Protein AF-A0A1I1CXJ3-F1 (afdb_monomer)

Organism: Natronobacterium haloterrestre (NCBI:txid148448)

Sequence (443 aa):
MVSSDKLQRMGRRRFTKVLAGLGLSGGVVSTISQNTLAKLTNDPTKEVPRVTGYVREDHNELDPNKPDPTDSPPERTTIYHTISRDKWVRIESANDALDKVAERLEKIGAHNVASPTVSYRTNGHHRERVIKVTYDEWIAERRSEELPDEENTVLSASEVFNELPTAVDGTVSSSELNFERGIENIPVIYESERRKPNACDRSGHRCAKRSSRDHYNDIYQTNPVPAGTSIAKKGDPLHASNAFRIYDPGSSTDDWGFLTSAHIMATDDHDDSSDMVGDPVYQPSYSNYVGDVTDAAYFSIDDDYGFYIDVASFSVARSVGTDYRLADGDGGYDEPVVGTVALDQLEDMAEDEKEICRQGTRSGRCSSTIYDFNTRVDEERAYFQTDDHITDNGDSGGPYFINHPDNDGQVLAAGIHYGPEDSIDSIAYAAAAAEKVLNVMIS

pLDDT: mean 81.42, std 14.09, range [31.27, 97.75]

Structure (mmCIF, N/CA/C/O backbone):
data_AF-A0A1I1CXJ3-F1
#
_entry.id   AF-A0A1I1CXJ3-F1
#
loop_
_atom_site.group_PDB
_atom_site.id
_atom_site.type_symbol
_atom_site.label_atom_id
_atom_site.label_alt_id
_atom_site.label_comp_id
_atom_site.label_asym_id
_atom_site.label_entity_id
_atom_site.label_seq_id
_atom_site.pdbx_PDB_ins_code
_atom_site.Cartn_x
_atom_site.Cartn_y
_atom_site.Cartn_z
_atom_site.occupancy
_atom_site.B_iso_or_equiv
_atom_site.auth_seq_id
_atom_site.auth_comp_id
_atom_site.auth_asym_id
_atom_site.auth_atom_id
_atom_site.pdbx_PDB_model_num
ATOM 1 N N . MET A 1 1 ? -33.868 -12.248 6.819 1.00 53.91 1 MET A N 1
ATOM 2 C CA . MET A 1 1 ? -32.815 -13.004 6.110 1.00 53.91 1 MET A CA 1
ATOM 3 C C . MET A 1 1 ? -32.850 -12.688 4.626 1.00 53.91 1 MET A C 1
ATOM 5 O O . MET A 1 1 ? -33.927 -12.653 4.029 1.00 53.91 1 MET A O 1
ATOM 9 N N . VAL A 1 2 ? -31.690 -12.379 4.056 1.00 60.97 2 VAL A N 1
ATOM 10 C CA . VAL A 1 2 ? -31.494 -12.161 2.621 1.00 60.97 2 VAL A CA 1
ATOM 11 C C . VAL A 1 2 ? -30.823 -13.426 2.086 1.00 60.97 2 VAL A C 1
ATOM 13 O O . VAL A 1 2 ? -29.678 -13.675 2.425 1.00 60.97 2 VAL A O 1
ATOM 16 N N . SER A 1 3 ? -31.552 -14.260 1.339 1.00 70.06 3 SER A N 1
ATOM 17 C CA . SER A 1 3 ? -30.983 -15.449 0.687 1.00 70.06 3 SER A CA 1
ATOM 18 C C . SER A 1 3 ? -30.358 -15.090 -0.664 1.00 70.06 3 SER A C 1
ATOM 20 O O . SER A 1 3 ? -30.729 -14.076 -1.265 1.00 70.06 3 SER A O 1
ATOM 22 N N . SER A 1 4 ? -29.467 -15.943 -1.173 1.00 68.81 4 SER A N 1
ATOM 23 C CA . SER A 1 4 ? -28.876 -15.837 -2.518 1.00 68.81 4 SER A CA 1
ATOM 24 C C . SER A 1 4 ? -29.939 -15.661 -3.618 1.00 68.81 4 SER A C 1
ATOM 26 O O . SER A 1 4 ? -29.861 -14.725 -4.414 1.00 68.81 4 SER A O 1
ATOM 28 N N . ASP A 1 5 ? -31.017 -16.448 -3.576 1.00 70.62 5 ASP A N 1
ATOM 29 C CA . ASP A 1 5 ? -32.163 -16.330 -4.497 1.00 70.62 5 ASP A CA 1
ATOM 30 C C . ASP A 1 5 ? -32.837 -14.953 -4.453 1.00 70.62 5 ASP A C 1
ATOM 32 O O . ASP A 1 5 ? -33.370 -14.455 -5.450 1.00 70.62 5 ASP A O 1
ATOM 36 N N . LYS A 1 6 ? -32.853 -14.324 -3.274 1.00 73.50 6 LYS A N 1
ATOM 37 C CA . LYS A 1 6 ? -33.438 -12.997 -3.094 1.00 73.50 6 LYS A CA 1
ATOM 38 C C . LYS A 1 6 ? -32.520 -11.916 -3.656 1.00 73.50 6 LYS A C 1
ATOM 40 O O . LYS A 1 6 ? -33.048 -10.944 -4.188 1.00 73.50 6 LYS A O 1
ATOM 45 N N . LEU A 1 7 ? -31.197 -12.082 -3.554 1.00 74.38 7 LEU A N 1
ATOM 46 C CA . LEU A 1 7 ? -30.193 -11.160 -4.103 1.00 74.38 7 LEU A CA 1
ATOM 47 C C . LEU A 1 7 ? -30.238 -11.112 -5.631 1.00 74.38 7 LEU A C 1
ATOM 49 O O . LEU A 1 7 ? -30.283 -10.020 -6.192 1.00 74.38 7 LEU A O 1
ATOM 53 N N . GLN A 1 8 ? -30.331 -12.273 -6.288 1.00 74.44 8 GLN A N 1
ATOM 54 C CA . GLN A 1 8 ? -30.411 -12.377 -7.754 1.00 74.44 8 GLN A CA 1
ATOM 55 C C . GLN A 1 8 ? -31.661 -11.715 -8.353 1.00 74.44 8 GLN A C 1
ATOM 57 O O . GLN A 1 8 ? -31.691 -11.362 -9.526 1.00 74.44 8 GLN A O 1
ATOM 62 N N . ARG A 1 9 ? -32.722 -11.549 -7.556 1.00 78.94 9 ARG A N 1
ATOM 63 C CA . ARG A 1 9 ? -33.981 -10.926 -7.994 1.00 78.94 9 ARG A CA 1
ATOM 64 C C . ARG A 1 9 ? -34.057 -9.430 -7.679 1.00 78.94 9 ARG A C 1
ATOM 66 O O . ARG A 1 9 ? -35.087 -8.807 -7.939 1.00 78.94 9 ARG A O 1
ATOM 73 N N . MET A 1 10 ? -33.025 -8.841 -7.069 1.00 82.31 10 MET A N 1
ATOM 74 C CA . MET A 1 10 ? -33.030 -7.415 -6.738 1.00 82.31 10 MET A CA 1
ATOM 75 C C . MET A 1 10 ? -32.680 -6.561 -7.960 1.00 82.31 10 MET A C 1
ATOM 77 O O . MET A 1 10 ? -31.834 -6.920 -8.766 1.00 82.31 10 MET A O 1
ATOM 81 N N . GLY A 1 11 ? -33.273 -5.372 -8.076 1.00 83.94 11 GLY A N 1
ATOM 82 C CA . GLY A 1 11 ? -32.751 -4.356 -8.998 1.00 83.94 11 GLY A CA 1
ATOM 83 C C . GLY A 1 11 ? -31.406 -3.802 -8.508 1.00 83.94 11 GLY A C 1
ATOM 84 O O . GLY A 1 11 ? -31.190 -3.719 -7.296 1.00 83.94 11 GLY A O 1
ATOM 85 N N . ARG A 1 12 ? -30.533 -3.363 -9.431 1.00 82.50 12 ARG A N 1
ATOM 86 C CA . ARG A 1 12 ? -29.156 -2.890 -9.152 1.00 82.50 12 ARG A CA 1
ATOM 87 C C . ARG A 1 12 ? -29.067 -1.913 -7.975 1.00 82.50 12 ARG A C 1
ATOM 89 O O . ARG A 1 12 ? -28.323 -2.160 -7.040 1.00 82.50 12 ARG A O 1
ATOM 96 N N . ARG A 1 13 ? -29.903 -0.866 -7.944 1.00 82.62 13 ARG A N 1
ATOM 97 C CA . ARG A 1 13 ? -29.916 0.127 -6.847 1.00 82.62 13 ARG A CA 1
ATOM 98 C C . ARG A 1 13 ? -30.185 -0.496 -5.473 1.00 82.62 13 ARG A C 1
ATOM 100 O O . ARG A 1 13 ? -29.560 -0.119 -4.489 1.00 82.62 13 ARG A O 1
ATOM 107 N N . ARG A 1 14 ? -31.138 -1.430 -5.394 1.00 81.75 14 ARG A N 1
ATOM 108 C CA . ARG A 1 14 ? -31.473 -2.114 -4.138 1.00 81.75 14 ARG A CA 1
ATOM 109 C C . ARG A 1 14 ? -30.357 -3.068 -3.730 1.00 81.75 14 ARG A C 1
ATOM 111 O O . ARG A 1 14 ? -30.062 -3.154 -2.548 1.00 81.75 14 ARG A O 1
ATOM 118 N N . PHE A 1 15 ? -29.753 -3.746 -4.700 1.00 83.75 15 PHE A N 1
ATOM 119 C CA . PHE A 1 15 ? -28.605 -4.614 -4.482 1.00 83.75 15 PHE A CA 1
ATOM 120 C C . PHE A 1 15 ? -27.425 -3.835 -3.892 1.00 83.75 15 PHE A C 1
ATOM 122 O O . PHE A 1 15 ? -27.035 -4.136 -2.774 1.00 83.75 15 PHE A O 1
ATOM 129 N N . THR A 1 16 ? -26.966 -2.763 -4.545 1.00 82.12 16 THR A N 1
ATOM 130 C CA . THR A 1 16 ? -25.885 -1.892 -4.046 1.00 82.12 16 THR A CA 1
ATOM 131 C C . THR A 1 16 ? -26.175 -1.355 -2.643 1.00 82.12 16 THR A C 1
ATOM 133 O O . THR A 1 16 ? -25.311 -1.400 -1.779 1.00 82.12 16 THR A O 1
ATOM 136 N N . LYS A 1 17 ? -27.414 -0.916 -2.373 1.00 80.00 17 LYS A N 1
ATOM 137 C CA . LYS A 1 17 ? -27.812 -0.444 -1.037 1.00 80.00 17 LYS A CA 1
ATOM 138 C C . LYS A 1 17 ? -27.730 -1.546 0.025 1.00 80.00 17 LYS A C 1
ATOM 140 O O . LYS A 1 17 ? -27.323 -1.285 1.148 1.00 80.00 17 LYS A O 1
ATOM 145 N N . VAL A 1 18 ? -28.106 -2.776 -0.330 1.00 80.75 18 VAL A N 1
ATOM 146 C CA . VAL A 1 18 ? -27.971 -3.939 0.557 1.00 80.75 18 VAL A CA 1
ATOM 147 C C . VAL A 1 18 ? -26.502 -4.294 0.769 1.00 80.75 18 VAL A C 1
ATOM 149 O O . VAL A 1 18 ? -26.152 -4.622 1.890 1.00 80.75 18 VAL A O 1
ATOM 152 N N . LEU A 1 19 ? -25.647 -4.196 -0.253 1.00 82.44 19 LEU A N 1
ATOM 153 C CA . LEU A 1 19 ? -24.205 -4.434 -0.125 1.00 82.44 19 LEU A CA 1
ATOM 154 C C . LEU A 1 19 ? -23.523 -3.422 0.794 1.00 82.44 19 LEU A C 1
ATOM 156 O O . LEU A 1 19 ? -22.831 -3.826 1.722 1.00 82.44 19 LEU A O 1
ATOM 160 N N . ALA A 1 20 ? -23.796 -2.132 0.596 1.00 78.06 20 ALA A N 1
ATOM 161 C CA . ALA A 1 20 ? -23.336 -1.082 1.500 1.00 78.06 20 ALA A CA 1
ATOM 162 C C . ALA A 1 20 ? -23.876 -1.311 2.921 1.00 78.06 20 ALA A C 1
ATOM 164 O O . ALA A 1 20 ? -23.146 -1.227 3.899 1.00 78.06 20 ALA A O 1
ATOM 165 N N . GLY A 1 21 ? -25.146 -1.715 3.041 1.00 75.25 21 GLY A N 1
ATOM 166 C CA . GLY A 1 21 ? -25.730 -2.124 4.314 1.00 75.25 21 GLY A CA 1
ATOM 167 C C . GLY A 1 21 ? -25.088 -3.378 4.920 1.00 75.25 21 GLY A C 1
ATOM 168 O O . GLY A 1 21 ? -25.114 -3.555 6.128 1.00 75.25 21 GLY A O 1
ATOM 169 N N . LEU A 1 22 ? -24.495 -4.264 4.131 1.00 78.44 22 LEU A N 1
ATOM 170 C CA . LEU A 1 22 ? -23.731 -5.407 4.629 1.00 78.44 22 LEU A CA 1
ATOM 171 C C . LEU A 1 22 ? -22.298 -5.015 4.998 1.00 78.44 22 LEU A C 1
ATOM 173 O O . LEU A 1 22 ? -21.533 -5.909 5.345 1.00 78.44 22 LEU A O 1
ATOM 177 N N . GLY A 1 23 ? -21.951 -3.726 4.926 1.00 74.25 23 GLY A N 1
ATOM 178 C CA . GLY A 1 23 ? -20.627 -3.212 5.245 1.00 74.25 23 GLY A CA 1
ATOM 179 C C . GLY A 1 23 ? -19.541 -3.737 4.309 1.00 74.25 23 GLY A C 1
ATOM 180 O O . GLY A 1 23 ? -18.415 -3.955 4.728 1.00 74.25 23 GLY A O 1
ATOM 181 N N . LEU A 1 24 ? -19.897 -4.016 3.053 1.00 83.38 24 LEU A N 1
ATOM 182 C CA . LEU A 1 24 ? -18.909 -4.384 2.045 1.00 83.38 24 LEU A CA 1
ATOM 183 C C . LEU A 1 24 ? -18.089 -3.152 1.661 1.00 83.38 24 LEU A C 1
ATOM 185 O O . LEU A 1 24 ? -18.661 -2.069 1.511 1.00 83.38 24 LEU A O 1
ATOM 189 N N . SER A 1 25 ? -16.782 -3.342 1.481 1.00 79.50 25 SER A N 1
ATOM 190 C CA . SER A 1 25 ? -15.852 -2.285 1.078 1.00 79.50 25 SER A CA 1
ATOM 191 C C . SER A 1 25 ? -16.276 -1.641 -0.247 1.00 79.50 25 SER A C 1
ATOM 193 O O . SER A 1 25 ? -16.972 -2.251 -1.072 1.00 79.50 25 SER A O 1
ATOM 195 N N . GLY A 1 26 ? -15.840 -0.398 -0.476 1.00 77.31 26 GLY A N 1
ATOM 196 C CA . GLY A 1 26 ? -16.094 0.316 -1.730 1.00 77.31 26 GLY A CA 1
ATOM 197 C C . GLY A 1 26 ? -15.644 -0.487 -2.956 1.00 77.31 26 GLY A C 1
ATOM 198 O O . GLY A 1 26 ? -16.395 -0.584 -3.931 1.00 77.31 26 GLY A O 1
ATOM 199 N N . GLY A 1 27 ? -14.485 -1.151 -2.856 1.00 77.56 27 GLY A N 1
ATOM 200 C CA . GLY A 1 27 ? -13.942 -2.043 -3.884 1.00 77.56 27 GLY A CA 1
ATOM 201 C C . GLY A 1 27 ? -14.848 -3.234 -4.210 1.00 77.56 27 GLY A C 1
ATOM 202 O O . GLY A 1 27 ? -15.069 -3.545 -5.383 1.00 77.56 27 GLY A O 1
ATOM 203 N N . VAL A 1 28 ? -15.458 -3.874 -3.205 1.00 83.38 28 VAL A N 1
ATOM 204 C CA . VAL A 1 28 ? -16.443 -4.940 -3.452 1.00 83.38 28 VAL A CA 1
ATOM 205 C C . VAL A 1 28 ? -17.701 -4.364 -4.099 1.00 83.38 28 VAL A C 1
ATOM 207 O O . VAL A 1 28 ? -18.191 -4.904 -5.089 1.00 83.38 28 VAL A O 1
ATOM 210 N N . VAL A 1 29 ? -18.245 -3.269 -3.560 1.00 83.56 29 VAL A N 1
ATOM 211 C CA . VAL A 1 29 ? -19.517 -2.684 -4.021 1.00 83.56 29 VAL A CA 1
ATOM 212 C C . VAL A 1 29 ? -19.446 -2.206 -5.476 1.00 83.56 29 VAL A C 1
ATOM 214 O O . VAL A 1 29 ? -20.452 -2.288 -6.191 1.00 83.56 29 VAL A O 1
ATOM 217 N N . SER A 1 30 ? -18.287 -1.711 -5.915 1.00 82.94 30 SER A N 1
ATOM 218 C CA . SER A 1 30 ? -18.080 -1.186 -7.268 1.00 82.94 30 SER A CA 1
ATOM 219 C C . SER A 1 30 ? -17.992 -2.285 -8.331 1.00 82.94 30 SER A C 1
ATOM 221 O O . SER A 1 30 ? -18.436 -2.070 -9.462 1.00 82.94 30 SER A O 1
ATOM 223 N N . THR A 1 31 ? -17.491 -3.468 -7.968 1.00 86.56 31 THR A N 1
ATOM 224 C CA . THR A 1 31 ? -17.126 -4.523 -8.927 1.00 86.56 31 THR A CA 1
ATOM 225 C C . THR A 1 31 ? -18.019 -5.767 -8.854 1.00 86.56 31 THR A C 1
ATOM 227 O O . THR A 1 31 ? -18.236 -6.439 -9.866 1.00 86.56 31 THR A O 1
ATOM 230 N N . ILE A 1 32 ? -18.596 -6.087 -7.690 1.00 89.94 32 ILE A N 1
ATOM 231 C CA . ILE A 1 32 ? -19.263 -7.378 -7.490 1.00 89.94 32 ILE A CA 1
ATOM 232 C C . ILE A 1 32 ? -20.617 -7.458 -8.207 1.00 89.94 32 ILE A C 1
ATOM 234 O O . ILE A 1 32 ? -21.526 -6.640 -8.030 1.00 89.94 32 ILE A O 1
ATOM 238 N N . SER A 1 33 ? -20.802 -8.522 -8.988 1.00 87.94 33 SER A N 1
ATOM 239 C CA . SER A 1 33 ? -22.101 -8.837 -9.584 1.00 87.94 33 SER A CA 1
ATOM 240 C C . SER A 1 33 ? -22.991 -9.635 -8.620 1.00 87.94 33 SER A C 1
ATOM 242 O O . SER A 1 33 ? -22.512 -10.343 -7.733 1.00 87.94 33 SER A O 1
ATOM 244 N N . GLN A 1 34 ? -24.311 -9.602 -8.832 1.00 86.25 34 GLN A N 1
ATOM 245 C CA . GLN A 1 34 ? -25.266 -10.438 -8.083 1.00 86.25 34 GLN A CA 1
ATOM 246 C C . GLN A 1 34 ? -24.948 -11.932 -8.173 1.00 86.25 34 GLN A C 1
ATOM 248 O O . GLN A 1 34 ? -25.088 -12.661 -7.191 1.00 86.25 34 GLN A O 1
ATOM 253 N N . ASN A 1 35 ? -24.518 -12.382 -9.353 1.00 85.75 35 ASN A N 1
ATOM 254 C CA . ASN A 1 35 ? -24.171 -13.776 -9.592 1.00 85.75 3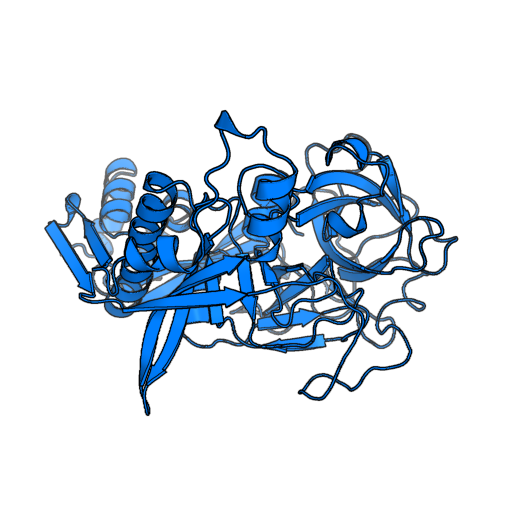5 ASN A CA 1
ATOM 255 C C . ASN A 1 35 ? -22.856 -14.143 -8.903 1.00 85.75 35 ASN A C 1
ATOM 257 O O . ASN A 1 35 ? -22.762 -15.229 -8.342 1.00 85.75 35 ASN A O 1
ATOM 261 N N . THR A 1 36 ? -21.872 -13.241 -8.916 1.00 88.06 36 THR A N 1
ATOM 262 C CA . THR A 1 36 ? -20.599 -13.423 -8.209 1.00 88.06 36 THR A CA 1
ATOM 263 C C . THR A 1 36 ? -20.846 -13.538 -6.708 1.00 88.06 36 THR A C 1
ATOM 265 O O . THR A 1 36 ? -20.444 -14.524 -6.101 1.00 88.06 36 THR A O 1
ATOM 268 N N . LEU A 1 37 ? -21.622 -12.618 -6.124 1.00 86.69 37 LEU A N 1
ATOM 269 C CA . LEU A 1 37 ? -21.967 -12.670 -4.703 1.00 86.69 37 LEU A CA 1
ATOM 270 C C . LEU A 1 37 ? -22.675 -13.972 -4.311 1.00 86.69 37 LEU A C 1
ATOM 272 O O . LEU A 1 37 ? -22.342 -14.575 -3.296 1.00 86.69 37 LEU A O 1
ATOM 276 N N . ALA A 1 38 ? -23.640 -14.415 -5.122 1.00 84.06 38 ALA A N 1
ATOM 277 C CA . ALA A 1 38 ? -24.382 -15.647 -4.866 1.00 84.06 38 ALA A CA 1
ATOM 278 C C . ALA A 1 38 ? -23.511 -16.914 -4.952 1.00 84.06 38 ALA A C 1
ATOM 280 O O . ALA A 1 38 ? -23.889 -17.934 -4.383 1.00 84.06 38 ALA A O 1
ATOM 281 N N . LYS A 1 39 ? -22.380 -16.864 -5.669 1.00 87.69 39 LYS A N 1
ATOM 282 C CA . LYS A 1 39 ? -21.387 -17.947 -5.708 1.00 87.69 39 LYS A CA 1
ATOM 283 C C . LYS A 1 39 ? -20.431 -17.900 -4.515 1.00 87.69 39 LYS A C 1
ATOM 285 O O . LYS A 1 39 ? -20.018 -18.956 -4.056 1.00 87.69 39 LYS A O 1
ATOM 290 N N . LEU A 1 40 ? -20.091 -16.700 -4.038 1.00 88.12 40 LEU A N 1
ATOM 291 C CA . LEU A 1 40 ? -19.125 -16.500 -2.956 1.00 88.12 40 LEU A CA 1
ATOM 292 C C . LEU A 1 40 ? -19.679 -16.874 -1.585 1.00 88.12 40 LEU A C 1
ATOM 294 O O . LEU A 1 40 ? -18.956 -17.439 -0.777 1.00 88.12 40 LEU A O 1
ATOM 298 N N . THR A 1 41 ? -20.949 -16.572 -1.308 1.00 84.56 41 THR A N 1
ATOM 299 C CA . THR A 1 41 ? -21.542 -16.896 -0.008 1.00 84.56 41 THR A CA 1
ATOM 300 C C . THR A 1 41 ? -22.994 -17.345 -0.110 1.00 84.56 41 THR A C 1
ATOM 302 O O . THR A 1 41 ? -23.811 -16.793 -0.852 1.00 84.56 41 THR A O 1
ATOM 305 N N . ASN A 1 42 ? -23.329 -18.347 0.704 1.00 80.81 42 ASN A N 1
ATOM 306 C CA . ASN A 1 42 ? -24.701 -18.813 0.889 1.00 80.81 42 ASN A CA 1
ATOM 307 C C . ASN A 1 42 ? -25.508 -17.891 1.818 1.00 80.81 42 ASN A C 1
ATOM 309 O O . ASN A 1 42 ? -26.741 -17.865 1.747 1.00 80.81 42 ASN A O 1
ATOM 313 N N . ASP A 1 43 ? -24.826 -17.153 2.699 1.00 83.50 43 ASP A N 1
ATOM 314 C CA . ASP A 1 43 ? -25.434 -16.262 3.681 1.00 83.50 43 ASP A CA 1
ATOM 315 C C . ASP A 1 43 ? -24.542 -15.029 3.906 1.00 83.50 43 ASP A C 1
ATOM 317 O O . ASP A 1 43 ? -23.674 -15.039 4.787 1.00 83.50 43 ASP A O 1
ATOM 321 N N . PRO A 1 44 ? -24.797 -13.923 3.184 1.00 77.19 44 PRO A N 1
ATOM 322 C CA . PRO A 1 44 ? -23.997 -12.711 3.307 1.00 77.19 44 PRO A CA 1
ATOM 323 C C . PRO A 1 44 ? -24.131 -12.056 4.687 1.00 77.19 44 PRO A C 1
ATOM 325 O O . PRO A 1 44 ? -23.438 -11.091 4.969 1.00 77.19 44 PRO A O 1
ATOM 328 N N . THR A 1 45 ? -25.026 -12.517 5.570 1.00 81.06 45 THR A N 1
ATOM 329 C CA . THR A 1 45 ? -25.093 -12.002 6.946 1.00 81.06 45 THR A CA 1
ATOM 330 C C . THR A 1 45 ? -24.041 -12.637 7.855 1.00 81.06 45 THR A C 1
ATOM 332 O O . THR A 1 45 ? -23.654 -12.022 8.848 1.00 81.06 45 THR A O 1
ATOM 335 N N . LYS A 1 46 ? -23.537 -13.826 7.503 1.00 87.31 46 LYS A N 1
ATOM 336 C CA . LYS A 1 46 ? -22.521 -14.569 8.266 1.00 87.31 46 LYS A CA 1
ATOM 337 C C . LYS A 1 46 ? -21.122 -14.439 7.691 1.00 87.31 46 LYS A C 1
ATOM 339 O O . LYS A 1 46 ? -20.155 -14.517 8.444 1.00 87.31 46 LYS A O 1
ATOM 344 N N . GLU A 1 47 ? -21.031 -14.244 6.386 1.00 90.12 47 GLU A N 1
ATOM 345 C CA . GLU A 1 47 ? -19.774 -14.081 5.669 1.00 90.12 47 GLU A CA 1
ATOM 346 C C . GLU A 1 47 ? -19.781 -12.759 4.918 1.00 90.12 47 GLU A C 1
ATOM 348 O O . GLU A 1 47 ? -20.816 -12.303 4.427 1.00 90.12 47 GLU A O 1
ATOM 353 N N . VAL A 1 48 ? -18.612 -12.139 4.856 1.00 90.25 48 VAL A N 1
ATOM 354 C CA . VAL A 1 48 ? -18.407 -10.834 4.240 1.00 90.25 48 VAL A CA 1
ATOM 355 C C . VAL A 1 48 ? -17.499 -11.033 3.039 1.00 90.25 48 VAL A C 1
ATOM 357 O O . VAL A 1 48 ? -16.333 -11.380 3.226 1.00 90.25 48 VAL A O 1
ATOM 360 N N . PRO A 1 49 ? -18.027 -10.893 1.815 1.00 91.94 49 PRO A N 1
ATOM 361 C CA . PRO A 1 49 ? -17.202 -10.793 0.624 1.00 91.94 49 PRO A CA 1
ATOM 362 C C . PRO A 1 49 ? -16.203 -9.640 0.735 1.00 91.94 49 PRO A C 1
ATOM 364 O O . PRO A 1 49 ? -16.566 -8.553 1.181 1.00 91.94 49 PRO A O 1
ATOM 367 N N . ARG A 1 50 ? -14.973 -9.887 0.302 1.00 92.75 50 ARG A N 1
ATOM 368 C CA . ARG A 1 50 ? -13.837 -8.957 0.296 1.00 92.75 50 ARG A CA 1
ATOM 369 C C . ARG A 1 50 ? -13.134 -9.062 -1.055 1.00 92.75 50 ARG A C 1
ATOM 371 O O . ARG A 1 50 ? -13.275 -10.083 -1.737 1.00 92.75 50 ARG A O 1
ATOM 378 N N . VAL A 1 51 ? -12.418 -8.017 -1.464 1.00 94.44 51 VAL A N 1
ATOM 379 C CA . VAL A 1 51 ? -11.584 -8.082 -2.672 1.00 94.44 51 VAL A CA 1
ATOM 380 C C . VAL A 1 51 ? -10.219 -8.658 -2.312 1.00 94.44 51 VAL A C 1
ATOM 382 O O . VAL A 1 51 ? -9.551 -8.157 -1.414 1.00 94.44 51 VAL A O 1
ATOM 385 N N . THR A 1 52 ? -9.786 -9.692 -3.029 1.00 95.38 52 THR A N 1
ATOM 386 C CA . THR A 1 52 ? -8.413 -10.199 -2.931 1.00 95.38 52 THR A CA 1
ATOM 387 C C . THR A 1 52 ? -7.460 -9.316 -3.735 1.00 95.38 52 THR A C 1
ATOM 389 O O . THR A 1 52 ? -6.421 -8.887 -3.242 1.00 95.38 52 THR A O 1
ATOM 392 N N . GLY A 1 53 ? -7.836 -9.008 -4.977 1.00 95.56 53 GLY A N 1
ATOM 393 C CA . GLY A 1 53 ? -7.038 -8.191 -5.881 1.00 95.56 53 GLY A CA 1
ATOM 394 C C . GLY A 1 53 ? -7.691 -8.000 -7.245 1.00 95.56 53 GLY A C 1
ATOM 395 O O . GLY A 1 53 ? -8.795 -8.491 -7.504 1.00 95.56 53 GLY A O 1
ATOM 396 N N . TYR A 1 54 ? -6.985 -7.286 -8.113 1.00 95.12 54 TYR A N 1
ATOM 397 C CA . TYR A 1 54 ? -7.357 -7.021 -9.498 1.00 95.12 54 TYR A CA 1
ATOM 398 C C . TYR A 1 54 ? -6.315 -7.661 -10.406 1.00 95.12 54 TYR A C 1
ATOM 400 O O . TYR A 1 54 ? -5.145 -7.302 -10.333 1.00 95.12 54 TYR A O 1
ATOM 408 N N . VAL A 1 55 ? -6.734 -8.614 -11.233 1.00 94.44 55 VAL A N 1
ATOM 409 C CA . VAL A 1 55 ? -5.848 -9.463 -12.039 1.00 94.44 55 VAL A CA 1
ATOM 410 C C . VAL A 1 55 ? -6.191 -9.311 -13.502 1.00 94.44 55 VAL A C 1
ATOM 412 O O . VAL A 1 55 ? -7.366 -9.198 -13.852 1.00 94.44 55 VAL A O 1
ATOM 415 N N . ARG A 1 56 ? -5.181 -9.313 -14.365 1.00 91.75 56 ARG A N 1
ATOM 416 C CA . ARG A 1 56 ? -5.385 -9.216 -15.809 1.00 91.75 56 ARG A CA 1
ATOM 417 C C . ARG A 1 56 ? -6.281 -10.332 -16.337 1.00 91.75 56 ARG A C 1
ATOM 419 O O . ARG A 1 56 ? -6.175 -11.465 -15.883 1.00 91.75 56 ARG A O 1
ATOM 426 N N . GLU A 1 57 ? -7.160 -10.059 -17.293 1.00 90.62 57 GLU A N 1
ATOM 427 C CA . GLU A 1 57 ? -8.046 -11.095 -17.852 1.00 90.62 57 GLU A CA 1
ATOM 428 C C . GLU A 1 57 ? -7.267 -12.188 -18.600 1.00 90.62 57 GLU A C 1
ATOM 430 O O . GLU A 1 57 ? -7.618 -13.367 -18.528 1.00 90.62 57 GLU A O 1
ATOM 435 N N . ASP A 1 58 ? -6.166 -11.806 -19.245 1.00 86.00 58 ASP A N 1
ATOM 436 C CA . ASP A 1 58 ? -5.289 -12.667 -20.038 1.00 86.00 58 ASP A CA 1
ATOM 437 C C . ASP A 1 58 ? -4.196 -13.373 -19.215 1.00 86.00 58 ASP A C 1
ATOM 439 O O . ASP A 1 58 ? -3.357 -14.062 -19.790 1.00 86.00 58 ASP A O 1
ATOM 443 N N . HIS A 1 59 ? -4.207 -13.283 -17.875 1.00 83.81 59 HIS A N 1
ATOM 444 C CA . HIS A 1 59 ? -3.133 -13.830 -17.025 1.00 83.81 59 HIS A CA 1
ATOM 445 C C . HIS A 1 59 ? -2.863 -15.331 -17.225 1.00 83.81 59 HIS A C 1
ATOM 447 O O . HIS A 1 59 ? -1.749 -15.792 -16.991 1.00 83.81 59 HIS A O 1
ATOM 453 N N . ASN A 1 60 ? -3.861 -16.109 -17.657 1.00 82.62 60 ASN A N 1
ATOM 454 C CA . ASN A 1 60 ? -3.706 -17.541 -17.950 1.00 82.62 60 ASN A CA 1
ATOM 455 C C . ASN A 1 60 ? -3.071 -17.821 -19.322 1.00 82.62 60 ASN A C 1
ATOM 457 O O . ASN A 1 60 ? -2.656 -18.948 -19.590 1.00 82.62 60 ASN A O 1
ATOM 461 N N . GLU A 1 61 ? -3.042 -16.824 -20.205 1.00 81.81 61 GLU A N 1
ATOM 462 C CA . GLU A 1 61 ? -2.457 -16.899 -21.546 1.00 81.81 61 GLU A CA 1
ATOM 463 C C . GLU A 1 61 ? -1.006 -16.395 -21.570 1.00 81.81 61 GLU A C 1
ATOM 465 O O . GLU A 1 61 ? -0.282 -16.649 -22.537 1.00 81.81 61 GLU A O 1
ATOM 470 N N . LEU A 1 62 ? -0.570 -15.729 -20.494 1.00 75.31 62 LEU A N 1
ATOM 471 C CA . LEU A 1 62 ? 0.807 -15.292 -20.304 1.00 75.31 62 LEU A CA 1
ATOM 472 C C . LEU A 1 62 ? 1.735 -16.512 -20.217 1.00 75.31 62 LEU A C 1
ATOM 474 O O . LEU A 1 62 ? 1.633 -17.351 -19.321 1.00 75.31 62 LEU A O 1
ATOM 478 N N . ASP A 1 63 ? 2.649 -16.620 -21.182 1.00 69.75 63 ASP A N 1
ATOM 479 C CA . ASP A 1 63 ? 3.719 -17.613 -21.152 1.00 69.75 63 ASP A CA 1
ATOM 480 C C . ASP A 1 63 ? 4.846 -17.066 -20.267 1.00 69.75 63 ASP A C 1
ATOM 482 O O . ASP A 1 63 ? 5.482 -16.084 -20.661 1.00 69.75 63 ASP A O 1
ATOM 486 N N . PRO A 1 64 ? 5.160 -17.706 -19.124 1.00 66.75 64 PRO A N 1
ATOM 487 C CA . PRO A 1 64 ? 6.186 -17.222 -18.204 1.00 66.75 64 PRO A CA 1
ATOM 488 C C . PRO A 1 64 ? 7.591 -17.235 -18.818 1.00 66.75 64 PRO A C 1
ATOM 490 O O . PRO A 1 64 ? 8.530 -16.774 -18.183 1.00 66.75 64 PRO A O 1
ATOM 493 N N . ASN A 1 65 ? 7.767 -17.761 -20.036 1.00 67.75 65 ASN A N 1
ATOM 494 C CA . ASN A 1 65 ? 9.026 -17.760 -20.780 1.00 67.75 65 ASN A CA 1
ATOM 495 C C . ASN A 1 65 ? 9.048 -16.761 -21.945 1.00 67.75 65 ASN A C 1
ATOM 497 O O . ASN A 1 65 ? 10.003 -16.769 -22.728 1.00 67.75 65 ASN A O 1
ATOM 501 N N . LYS A 1 66 ? 8.007 -15.938 -22.114 1.00 67.50 66 LYS A N 1
ATOM 502 C CA . LYS A 1 66 ? 7.931 -14.939 -23.184 1.00 67.50 66 LYS A CA 1
ATOM 503 C C . LYS A 1 66 ? 7.628 -13.548 -22.624 1.00 67.50 66 LYS A C 1
ATOM 505 O O . LYS A 1 66 ? 6.897 -13.442 -21.640 1.00 67.50 66 LYS A O 1
ATOM 510 N N . PRO A 1 67 ? 8.157 -12.491 -23.269 1.00 67.69 67 PRO A N 1
ATOM 511 C CA . PRO A 1 67 ? 7.736 -11.129 -22.973 1.00 67.69 67 PRO A CA 1
ATOM 512 C C . PRO A 1 67 ? 6.232 -10.974 -23.218 1.00 67.69 67 PRO A C 1
ATOM 514 O O . PRO A 1 67 ? 5.648 -11.727 -24.007 1.00 67.69 67 PRO A O 1
ATOM 517 N N . ASP A 1 68 ? 5.629 -10.002 -22.534 1.00 72.12 68 ASP A N 1
ATOM 518 C CA . ASP A 1 68 ? 4.204 -9.693 -22.650 1.00 72.12 68 ASP A CA 1
ATOM 519 C C . ASP A 1 68 ? 3.838 -9.486 -24.131 1.00 72.12 68 ASP A C 1
ATOM 521 O O . ASP A 1 68 ? 4.467 -8.669 -24.810 1.00 72.12 68 ASP A O 1
ATOM 525 N N . PRO A 1 69 ? 2.872 -10.247 -24.670 1.00 65.06 69 PRO A N 1
ATOM 526 C CA . PRO A 1 69 ? 2.501 -10.145 -26.073 1.00 65.06 69 PRO A CA 1
ATOM 527 C C . PRO A 1 69 ? 1.669 -8.895 -26.405 1.00 65.06 69 PRO A C 1
ATOM 529 O O . PRO A 1 69 ? 1.366 -8.690 -27.583 1.00 65.06 69 PRO A O 1
ATOM 532 N N . THR A 1 70 ? 1.257 -8.096 -25.413 1.00 65.44 70 THR A N 1
ATOM 533 C CA . THR A 1 70 ? 0.277 -7.019 -25.594 1.00 65.44 70 THR A CA 1
ATOM 534 C C . THR A 1 70 ? 0.867 -5.618 -25.409 1.00 65.44 70 THR A C 1
ATOM 536 O O . THR A 1 70 ? 1.389 -5.264 -24.358 1.00 65.44 70 THR A O 1
ATOM 539 N N . ASP A 1 71 ? 0.705 -4.784 -26.441 1.00 67.88 71 ASP A N 1
ATOM 540 C CA . ASP A 1 71 ? 0.928 -3.329 -26.376 1.00 67.88 71 ASP A CA 1
ATOM 541 C C . ASP A 1 71 ? -0.327 -2.574 -25.881 1.00 67.88 71 ASP A C 1
ATOM 543 O O . ASP A 1 71 ? -0.374 -1.350 -25.916 1.00 67.88 71 ASP A O 1
ATOM 547 N N . SER A 1 72 ? -1.392 -3.289 -25.503 1.00 72.19 72 SER A N 1
ATOM 548 C CA . SER A 1 72 ? -2.678 -2.699 -25.107 1.00 72.19 72 SER A CA 1
ATOM 549 C C . SER A 1 72 ? -2.820 -2.629 -23.586 1.00 72.19 72 SER A C 1
ATOM 551 O O . SER A 1 72 ? -2.261 -3.487 -22.903 1.00 72.19 72 SER A O 1
ATOM 553 N N . PRO A 1 73 ? -3.596 -1.663 -23.053 1.00 77.56 73 PRO A N 1
ATOM 554 C CA . PRO A 1 73 ? -3.894 -1.604 -21.629 1.00 77.56 73 PRO A CA 1
ATOM 555 C C . PRO A 1 73 ? -4.427 -2.948 -21.117 1.00 77.56 73 PRO A C 1
ATOM 557 O O . PRO A 1 73 ? -5.301 -3.529 -21.773 1.00 77.56 73 PRO A O 1
ATOM 560 N N . PRO A 1 74 ? -3.969 -3.426 -19.947 1.00 82.62 74 PRO A N 1
ATOM 561 C CA . PRO A 1 74 ? -4.483 -4.662 -19.388 1.00 82.62 74 PRO A CA 1
ATOM 562 C C . PRO A 1 74 ? -5.965 -4.516 -19.021 1.00 82.62 74 PRO A C 1
ATOM 564 O O . PRO A 1 74 ? -6.349 -3.644 -18.241 1.00 82.62 74 PRO A O 1
ATOM 567 N N . GLU A 1 75 ? -6.822 -5.395 -19.535 1.00 89.69 75 GLU A N 1
ATOM 568 C CA . GLU A 1 75 ? -8.165 -5.561 -18.972 1.00 89.69 75 GLU A CA 1
ATOM 569 C C . GLU A 1 75 ? -8.053 -6.344 -17.660 1.00 89.69 75 GLU A C 1
ATOM 571 O O . GLU A 1 75 ? -7.243 -7.265 -17.560 1.00 89.69 75 GLU A O 1
ATOM 576 N N . ARG A 1 76 ? -8.843 -5.993 -16.636 1.00 91.44 76 ARG A N 1
ATOM 577 C CA . ARG A 1 76 ? -8.748 -6.591 -15.295 1.00 91.44 76 ARG A CA 1
ATOM 578 C C . ARG A 1 76 ? -10.068 -7.172 -14.811 1.00 91.44 76 ARG A C 1
ATOM 580 O O . ARG A 1 76 ? -11.121 -6.546 -14.902 1.00 91.44 76 ARG A O 1
ATOM 587 N N . THR A 1 77 ? -9.963 -8.315 -14.148 1.00 93.25 77 THR A N 1
ATOM 588 C CA . THR A 1 77 ? -11.023 -8.938 -13.357 1.00 93.25 77 THR A CA 1
ATOM 589 C C . THR A 1 77 ? -10.719 -8.844 -11.870 1.00 93.25 77 THR A C 1
ATOM 591 O O . THR A 1 77 ? -9.571 -8.840 -11.432 1.00 93.25 77 THR A O 1
ATOM 594 N N . THR A 1 78 ? -11.774 -8.761 -11.067 1.00 94.88 78 THR A N 1
ATOM 595 C CA . THR A 1 78 ? -11.659 -8.749 -9.609 1.00 94.88 78 THR A CA 1
ATOM 596 C C . THR A 1 78 ? -11.723 -10.170 -9.064 1.00 94.88 78 THR A C 1
ATOM 598 O O . THR A 1 78 ? -12.663 -10.913 -9.364 1.00 94.88 78 THR A O 1
ATOM 601 N N . ILE A 1 79 ? -10.759 -10.522 -8.216 1.00 94.69 79 ILE A N 1
ATOM 602 C CA . ILE A 1 79 ? -10.771 -11.756 -7.429 1.00 94.69 79 ILE A CA 1
ATOM 603 C C . ILE A 1 79 ? -11.355 -11.442 -6.058 1.00 94.69 79 ILE A C 1
ATOM 605 O O . ILE A 1 79 ? -11.040 -10.417 -5.451 1.00 94.69 79 ILE A O 1
ATOM 609 N N . TYR A 1 80 ? -12.220 -12.325 -5.573 1.00 94.81 80 TYR A N 1
ATOM 610 C CA . TYR A 1 80 ? -12.908 -12.154 -4.302 1.00 94.81 80 TYR A CA 1
ATOM 611 C C . TYR A 1 80 ? -12.680 -13.351 -3.395 1.00 94.81 80 TYR A C 1
ATOM 613 O O . TYR A 1 80 ? -12.654 -14.495 -3.847 1.00 94.81 80 TYR A O 1
ATOM 621 N N . HIS A 1 81 ? -12.694 -13.085 -2.097 1.00 94.38 81 HIS A N 1
ATOM 622 C CA . HIS A 1 81 ? -12.796 -14.093 -1.051 1.00 94.38 81 HIS A CA 1
ATOM 623 C C . HIS A 1 81 ? -13.885 -13.701 -0.054 1.00 94.38 81 HIS A C 1
ATOM 625 O O . HIS A 1 81 ? -14.570 -12.687 -0.202 1.00 94.38 81 HIS A O 1
ATOM 631 N N . THR A 1 82 ? -14.078 -14.529 0.968 1.00 93.81 82 THR A N 1
ATOM 632 C CA . THR A 1 82 ? -14.993 -14.237 2.073 1.00 93.81 82 THR A CA 1
ATOM 633 C C . THR A 1 82 ? -14.293 -14.406 3.408 1.00 93.81 82 THR A C 1
ATOM 635 O O . THR A 1 82 ? -13.536 -15.358 3.596 1.00 93.81 82 THR A O 1
ATOM 638 N N . ILE A 1 83 ? -14.628 -13.547 4.364 1.00 94.00 83 ILE A N 1
ATOM 639 C CA . ILE A 1 83 ? -14.238 -13.687 5.771 1.00 94.00 83 ILE A CA 1
ATOM 640 C C . ILE A 1 83 ? -15.470 -13.848 6.659 1.00 94.00 83 ILE A C 1
ATOM 642 O O . ILE A 1 83 ? -16.588 -13.507 6.267 1.00 94.00 83 ILE A O 1
ATOM 646 N N . SER A 1 84 ? -15.290 -14.361 7.878 1.00 93.69 84 SER A N 1
ATOM 647 C CA . SER A 1 84 ? -16.397 -14.424 8.835 1.00 93.69 84 SER A CA 1
ATOM 648 C C . SER A 1 84 ? -16.836 -13.018 9.247 1.00 93.69 84 SER A C 1
ATOM 650 O O . SER A 1 84 ? -16.020 -12.106 9.384 1.00 93.69 84 SER A O 1
ATOM 652 N N . ARG A 1 85 ? -18.135 -12.846 9.503 1.00 90.75 85 ARG A N 1
ATOM 653 C CA . ARG A 1 85 ? -18.700 -11.576 9.976 1.00 90.75 85 ARG A CA 1
ATOM 654 C C . ARG A 1 85 ? -18.031 -11.089 11.256 1.00 90.75 85 ARG A C 1
ATOM 656 O O . ARG A 1 85 ? -17.835 -9.892 11.405 1.00 90.75 85 ARG A O 1
ATOM 663 N N . ASP A 1 86 ? -17.664 -11.998 12.156 1.00 91.94 86 ASP A N 1
ATOM 664 C CA . ASP A 1 86 ? -16.967 -11.630 13.386 1.00 91.94 86 ASP A CA 1
ATOM 665 C C . ASP A 1 86 ? -15.549 -11.124 13.095 1.00 91.94 86 ASP A C 1
ATOM 667 O O . ASP A 1 86 ? -15.164 -10.116 13.674 1.00 91.94 86 ASP A O 1
ATOM 671 N N . LYS A 1 87 ? -14.794 -11.756 12.177 1.00 93.19 87 LYS A N 1
ATOM 672 C CA . LYS A 1 87 ? -13.478 -11.247 11.742 1.00 93.19 87 LYS A CA 1
ATOM 673 C C . LYS A 1 87 ? -13.608 -9.853 11.133 1.00 93.19 87 LYS A C 1
ATOM 675 O O . LYS A 1 87 ? -12.891 -8.946 11.538 1.00 93.19 87 LYS A O 1
ATOM 680 N N . TRP A 1 88 ? -14.571 -9.678 10.234 1.00 92.56 88 TRP A N 1
ATOM 681 C CA . TRP A 1 88 ? -14.860 -8.386 9.624 1.00 92.56 88 TRP A CA 1
ATOM 682 C C . TRP A 1 88 ? -15.203 -7.308 10.663 1.00 92.56 88 TRP A C 1
ATOM 684 O O . TRP A 1 88 ? -14.604 -6.241 10.645 1.00 92.56 88 TRP A O 1
ATOM 694 N N . VAL A 1 89 ? -16.090 -7.601 11.628 1.00 92.00 89 VAL A N 1
ATOM 695 C CA . VAL A 1 89 ? -16.413 -6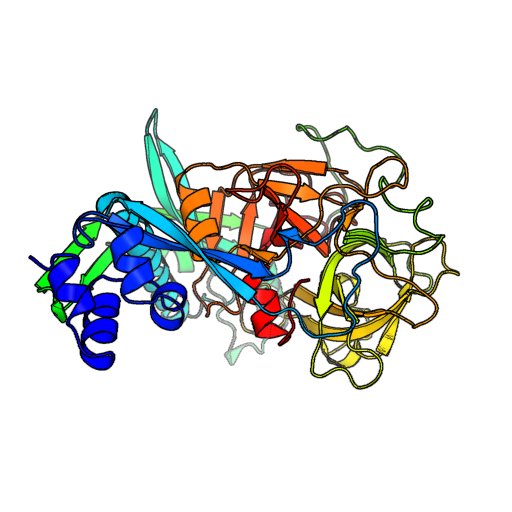.657 12.717 1.00 92.00 89 VAL A CA 1
ATOM 696 C C . VAL A 1 89 ? -15.153 -6.249 13.468 1.00 92.00 89 VAL A C 1
ATOM 698 O O . VAL A 1 89 ? -15.039 -5.082 13.829 1.00 92.00 89 VAL A O 1
ATOM 701 N N . ARG A 1 90 ? -14.206 -7.171 13.697 1.00 92.44 90 ARG A N 1
ATOM 702 C CA . ARG A 1 90 ? -12.939 -6.799 14.326 1.00 92.44 90 ARG A CA 1
ATOM 703 C C . ARG A 1 90 ? -12.168 -5.810 13.463 1.00 92.44 90 ARG A C 1
ATOM 705 O O . ARG A 1 90 ? -11.836 -4.751 13.985 1.00 92.44 90 ARG A O 1
ATOM 712 N N . ILE A 1 91 ? -11.904 -6.142 12.188 1.00 92.12 91 ILE A N 1
ATOM 713 C CA . ILE A 1 91 ? -11.213 -5.291 11.182 1.00 92.12 91 ILE A CA 1
ATOM 714 C C . ILE A 1 91 ? -11.775 -3.876 11.204 1.00 92.12 91 ILE A C 1
ATOM 716 O O . ILE A 1 91 ? -11.081 -2.962 11.638 1.00 92.12 91 ILE A O 1
ATOM 720 N N . GLU A 1 92 ? -13.057 -3.735 10.896 1.00 91.31 92 GLU A N 1
ATOM 721 C CA . GLU A 1 92 ? -13.690 -2.425 10.769 1.00 91.31 92 GLU A CA 1
ATOM 722 C C . GLU A 1 92 ? -13.780 -1.667 12.099 1.00 91.31 92 GLU A C 1
ATOM 724 O O . GLU A 1 92 ? -13.644 -0.452 12.118 1.00 91.31 92 GLU A O 1
ATOM 729 N N . SER A 1 93 ? -13.964 -2.357 13.234 1.00 93.62 93 SER A N 1
ATOM 730 C CA . SER A 1 93 ? -13.968 -1.684 14.545 1.00 93.62 93 SER A CA 1
ATOM 731 C C . SER A 1 93 ? -12.598 -1.083 14.867 1.00 93.62 93 SER A C 1
ATOM 733 O O . SER A 1 93 ? -12.526 -0.015 15.463 1.00 93.62 93 SER A O 1
ATOM 735 N N . ALA A 1 94 ? -11.504 -1.754 14.496 1.00 93.25 94 ALA A N 1
ATOM 736 C CA . ALA A 1 94 ? -10.165 -1.206 14.701 1.00 93.25 94 ALA A CA 1
ATOM 737 C C . ALA A 1 94 ? -9.902 0.002 13.793 1.00 93.25 94 ALA A C 1
ATOM 739 O O . ALA A 1 94 ? -9.346 0.983 14.274 1.00 93.25 94 ALA A O 1
ATOM 740 N N . ASN A 1 95 ? -10.363 -0.035 12.539 1.00 91.44 95 ASN A N 1
ATOM 741 C CA . ASN A 1 95 ? -10.278 1.108 11.625 1.00 91.44 95 ASN A CA 1
ATOM 742 C C . ASN A 1 95 ? -11.132 2.298 12.117 1.00 91.44 95 ASN A C 1
ATOM 744 O O . ASN A 1 95 ? -10.646 3.419 12.174 1.00 91.44 95 ASN A O 1
ATOM 748 N N . ASP A 1 96 ? -12.352 2.067 12.609 1.00 92.81 96 ASP A N 1
ATOM 749 C CA . ASP A 1 96 ? -13.175 3.130 13.215 1.00 92.81 96 ASP A CA 1
ATOM 750 C C . ASP A 1 96 ? -12.533 3.713 14.495 1.00 92.81 96 ASP A C 1
ATOM 752 O O . ASP A 1 96 ? -12.585 4.918 14.748 1.00 92.81 96 ASP A O 1
ATOM 756 N N . ALA A 1 97 ? -11.878 2.883 15.314 1.00 94.38 97 ALA A N 1
ATOM 757 C CA . ALA A 1 97 ? -11.118 3.370 16.465 1.00 94.38 97 ALA A CA 1
ATOM 758 C C . ALA A 1 97 ? -9.864 4.159 16.050 1.00 94.38 97 ALA A C 1
ATOM 760 O O . ALA A 1 97 ? -9.563 5.179 16.678 1.00 94.38 97 ALA A O 1
ATOM 761 N N . LEU A 1 98 ? -9.171 3.723 14.992 1.00 93.00 98 LEU A N 1
ATOM 762 C CA . LEU A 1 98 ? -8.076 4.456 14.360 1.00 93.00 98 LEU A CA 1
ATOM 763 C C . LEU A 1 98 ? -8.553 5.854 13.942 1.00 93.00 98 LEU A C 1
ATOM 765 O O . LEU A 1 98 ? -7.945 6.833 14.373 1.00 93.00 98 LEU A O 1
ATOM 769 N N . ASP A 1 99 ? -9.672 5.952 13.219 1.00 91.38 99 ASP A N 1
ATOM 770 C CA . ASP A 1 99 ? -10.269 7.214 12.758 1.00 91.38 99 ASP A CA 1
ATOM 771 C C . ASP A 1 99 ? -10.637 8.148 13.922 1.00 91.38 99 ASP A C 1
ATOM 773 O O . ASP A 1 99 ? -10.382 9.353 13.894 1.00 91.38 99 ASP A O 1
ATOM 777 N N . LYS A 1 100 ? -11.156 7.601 15.023 1.00 94.19 100 LYS A N 1
ATOM 778 C CA . LYS A 1 100 ? -11.458 8.386 16.232 1.00 94.19 100 LYS A CA 1
ATOM 779 C C . LYS A 1 100 ? -10.209 8.936 16.921 1.00 94.19 100 LYS A C 1
ATOM 781 O O . LYS A 1 100 ? -10.246 10.062 17.423 1.00 94.19 100 LYS A O 1
ATOM 786 N N . VAL A 1 101 ? -9.125 8.161 17.012 1.00 94.31 101 VAL A N 1
ATOM 787 C CA . VAL A 1 101 ? -7.840 8.638 17.567 1.00 94.31 101 VAL A CA 1
ATOM 788 C C . VAL A 1 101 ? -7.229 9.684 16.638 1.00 94.31 101 VAL A C 1
ATOM 790 O O . VAL A 1 101 ? -6.782 10.740 17.082 1.00 94.31 101 VAL A O 1
ATOM 793 N N . ALA A 1 102 ? -7.294 9.420 15.342 1.00 90.56 102 ALA A N 1
ATOM 794 C CA . ALA A 1 102 ? -6.908 10.311 14.270 1.00 90.56 102 ALA A CA 1
ATOM 795 C C . ALA A 1 102 ? -7.580 11.690 14.344 1.00 90.56 102 ALA A C 1
ATOM 797 O O . ALA A 1 102 ? -6.890 12.709 14.408 1.00 90.56 102 ALA A O 1
ATOM 798 N N . GLU A 1 103 ? -8.910 11.740 14.394 1.00 91.62 103 GLU A N 1
ATOM 799 C CA . GLU A 1 103 ? -9.654 12.994 14.533 1.00 91.62 103 GLU A CA 1
ATOM 800 C C . GLU A 1 103 ? -9.263 13.767 15.800 1.00 91.62 103 GLU A C 1
ATOM 802 O O . GLU A 1 103 ? -9.326 14.995 15.832 1.00 91.62 103 GLU A O 1
ATOM 807 N N . ARG A 1 104 ? -8.904 13.068 16.885 1.00 93.69 104 ARG A N 1
ATOM 808 C CA . ARG A 1 104 ? -8.436 13.727 18.112 1.00 93.69 104 ARG A CA 1
ATOM 809 C C . ARG A 1 104 ? -7.073 14.367 17.908 1.00 93.69 104 ARG A C 1
ATOM 811 O O . ARG A 1 104 ? -6.918 15.517 18.300 1.00 93.69 104 ARG A O 1
ATOM 818 N N . LEU A 1 105 ? -6.136 13.663 17.270 1.00 91.50 105 LEU A N 1
ATOM 819 C CA . LEU A 1 105 ? -4.831 14.214 16.892 1.00 91.50 105 LEU A CA 1
ATOM 820 C C . LEU A 1 105 ? -4.977 15.472 16.028 1.00 91.50 105 LEU A C 1
ATOM 822 O O . LEU A 1 105 ? -4.266 16.449 16.241 1.00 91.50 105 LEU A O 1
ATOM 826 N N . GLU A 1 106 ? -5.931 15.482 15.096 1.00 89.00 106 GLU A N 1
ATOM 827 C CA . GLU A 1 106 ? -6.241 16.665 14.287 1.00 89.00 106 GLU A CA 1
ATOM 828 C C . GLU A 1 106 ? -6.780 17.817 15.147 1.00 89.00 106 GLU A C 1
ATOM 830 O O . GLU A 1 106 ? -6.263 18.930 15.078 1.00 89.00 106 GLU A O 1
ATOM 835 N N . LYS A 1 107 ? -7.753 17.542 16.028 1.00 91.06 107 LYS A N 1
ATOM 836 C CA . LYS A 1 107 ? -8.360 18.543 16.927 1.00 91.06 107 LYS A CA 1
ATOM 837 C C . LYS A 1 107 ? -7.358 19.195 17.881 1.00 91.06 107 LYS A C 1
ATOM 839 O O . LYS A 1 107 ? -7.557 20.354 18.237 1.00 91.06 107 LYS A O 1
ATOM 844 N N . ILE A 1 108 ? -6.319 18.472 18.301 1.00 92.00 108 ILE A N 1
ATOM 845 C CA . ILE A 1 108 ? -5.249 19.011 19.158 1.00 92.00 108 ILE A CA 1
ATOM 846 C C . ILE A 1 108 ? -4.059 19.564 18.359 1.00 92.00 108 ILE A C 1
ATOM 848 O O . ILE A 1 108 ? -3.091 20.006 18.962 1.00 92.00 108 ILE A O 1
ATOM 852 N N . GLY A 1 109 ? -4.105 19.541 17.023 1.00 86.75 109 GLY A N 1
ATOM 853 C CA . GLY A 1 109 ? -3.026 20.062 16.178 1.00 86.75 109 GLY A CA 1
ATOM 854 C C . GLY A 1 109 ? -1.752 19.209 16.163 1.00 86.75 109 GLY A C 1
ATOM 855 O O . GLY A 1 109 ? -0.693 19.725 15.840 1.00 86.75 109 GLY A O 1
ATOM 856 N N . ALA A 1 110 ? -1.841 17.919 16.502 1.00 87.38 110 ALA A N 1
ATOM 857 C CA . ALA A 1 110 ? -0.703 16.994 16.554 1.00 87.38 110 ALA A CA 1
ATOM 858 C C . ALA A 1 110 ? -0.634 16.024 15.361 1.00 87.38 110 ALA A C 1
ATOM 860 O O . ALA A 1 110 ? 0.211 15.135 15.336 1.00 87.38 110 ALA A O 1
ATOM 861 N N . HIS A 1 111 ? -1.534 16.143 14.382 1.00 83.69 111 HIS A N 1
ATOM 862 C CA . HIS A 1 111 ? -1.632 15.217 13.245 1.00 83.69 111 HIS A CA 1
ATOM 863 C C . HIS A 1 111 ? -0.401 15.208 12.321 1.00 83.69 111 HIS A C 1
ATOM 865 O O . HIS A 1 111 ? -0.218 14.257 11.574 1.00 83.69 111 HIS A O 1
ATOM 871 N N . ASN A 1 112 ? 0.423 16.252 12.376 1.00 76.50 112 ASN A N 1
ATOM 872 C CA . ASN A 1 112 ? 1.665 16.409 11.620 1.00 76.50 112 ASN A CA 1
ATOM 873 C C . ASN A 1 112 ? 2.898 15.816 12.331 1.00 76.50 112 ASN A C 1
ATOM 875 O O . ASN A 1 112 ? 3.908 15.573 11.683 1.00 76.50 112 ASN A O 1
ATOM 879 N N . VAL A 1 113 ? 2.831 15.595 13.648 1.00 83.56 113 VAL A N 1
ATOM 880 C CA . VAL A 1 113 ? 3.938 15.052 14.464 1.00 83.56 113 VAL A CA 1
ATOM 881 C C . VAL A 1 113 ? 3.615 13.694 15.080 1.00 83.56 113 VAL A C 1
ATOM 883 O O . VAL A 1 113 ? 4.503 13.026 15.600 1.00 83.56 113 VAL A O 1
ATOM 886 N N . ALA A 1 114 ? 2.351 13.268 15.035 1.00 87.94 114 ALA A N 1
ATOM 887 C CA . ALA A 1 114 ? 1.904 11.992 15.563 1.00 87.94 114 ALA A CA 1
ATOM 888 C C . ALA A 1 114 ? 0.981 11.266 14.582 1.00 87.94 114 ALA A C 1
ATOM 890 O O . ALA A 1 114 ? -0.011 11.815 14.096 1.00 87.94 114 ALA A O 1
ATOM 891 N N . SER A 1 115 ? 1.279 9.989 14.357 1.00 86.38 115 SER A N 1
ATOM 892 C CA . SER A 1 115 ? 0.560 9.125 13.425 1.00 86.38 115 SER A CA 1
ATOM 893 C C . SER A 1 115 ? 0.001 7.899 14.144 1.00 86.38 115 SER A C 1
ATOM 895 O O . SER A 1 115 ? 0.766 7.160 14.766 1.00 86.38 115 SER A O 1
ATOM 897 N N . PRO A 1 116 ? -1.320 7.661 14.083 1.00 90.81 116 PRO A N 1
ATOM 898 C CA . PRO A 1 116 ? -1.921 6.452 14.600 1.00 90.81 116 PRO A CA 1
ATOM 899 C C . PRO A 1 116 ? -1.927 5.352 13.524 1.00 90.81 116 PRO A C 1
ATOM 901 O O . PRO A 1 116 ? -2.153 5.636 12.347 1.00 90.81 116 PRO A O 1
ATOM 904 N N . THR A 1 117 ? -1.726 4.102 13.929 1.00 90.62 117 THR A N 1
ATOM 905 C CA . THR A 1 117 ? -1.818 2.890 13.098 1.00 90.62 117 THR A CA 1
ATOM 906 C C . THR A 1 117 ? -2.634 1.818 13.820 1.00 90.62 117 THR A C 1
ATOM 908 O O . THR A 1 117 ? -2.744 1.819 15.054 1.00 90.62 117 THR A O 1
ATOM 911 N N . VAL A 1 118 ? -3.225 0.884 13.066 1.00 92.56 118 VAL A N 1
ATOM 912 C CA . VAL A 1 118 ? -3.716 -0.367 13.660 1.00 92.56 118 VAL A CA 1
ATOM 913 C C . VAL A 1 118 ? -2.523 -1.300 13.802 1.00 92.56 118 VAL A C 1
ATOM 915 O O . VAL A 1 118 ? -1.915 -1.680 12.805 1.00 92.56 118 VAL A O 1
ATOM 918 N N . SER A 1 119 ? -2.231 -1.670 15.046 1.00 92.06 119 SER A N 1
ATOM 919 C CA . SER A 1 119 ? -1.120 -2.538 15.421 1.00 92.06 119 SER A CA 1
ATOM 920 C C . SER A 1 119 ? -1.615 -3.714 16.263 1.00 92.06 119 SER A C 1
ATOM 922 O O . SER A 1 119 ? -2.798 -3.825 16.622 1.00 92.06 119 SER A O 1
ATOM 924 N N . TYR A 1 120 ? -0.696 -4.601 16.624 1.00 88.88 120 TYR A N 1
ATOM 925 C CA . TYR A 1 120 ? -0.971 -5.771 17.440 1.00 88.88 120 TYR A CA 1
ATOM 926 C C . TYR A 1 120 ? 0.034 -5.880 18.576 1.00 88.88 120 TYR A C 1
ATOM 928 O O . TYR A 1 120 ? 1.241 -5.778 18.379 1.00 88.88 120 TYR A O 1
ATOM 936 N N . ARG A 1 121 ? -0.460 -6.191 19.776 1.00 86.75 121 ARG A N 1
ATOM 937 C CA . ARG A 1 121 ? 0.395 -6.590 20.896 1.00 86.75 121 ARG A CA 1
ATOM 938 C C . ARG A 1 121 ? 0.086 -8.015 21.319 1.00 86.75 121 ARG A C 1
ATOM 940 O O . ARG A 1 121 ? -1.067 -8.446 21.350 1.00 86.75 121 ARG A O 1
ATOM 947 N N . THR A 1 122 ? 1.129 -8.746 21.689 1.00 82.12 122 THR A N 1
ATOM 948 C CA . THR A 1 122 ? 0.979 -10.085 22.262 1.00 82.12 122 THR A CA 1
ATOM 949 C C . THR A 1 122 ? 0.852 -9.975 23.777 1.00 82.12 122 THR A C 1
ATOM 951 O O . THR A 1 122 ? 1.796 -9.587 24.463 1.00 82.12 122 THR A O 1
ATOM 954 N N . ASN A 1 123 ? -0.312 -10.340 24.309 1.00 75.94 123 ASN A N 1
ATOM 955 C CA . ASN A 1 123 ? -0.588 -10.407 25.739 1.00 75.94 123 ASN A CA 1
ATOM 956 C C . ASN A 1 123 ? -0.749 -11.877 26.162 1.00 75.94 123 ASN A C 1
ATOM 958 O O . ASN A 1 123 ? -1.809 -12.495 26.025 1.00 75.94 123 ASN A O 1
ATOM 962 N N . GLY A 1 124 ? 0.350 -12.479 26.625 1.00 80.94 124 GLY A N 1
ATOM 963 C CA . GLY A 1 124 ? 0.410 -13.910 26.926 1.00 80.94 124 GLY A CA 1
ATOM 964 C C . GLY A 1 124 ? 0.318 -14.766 25.658 1.00 80.94 124 GLY A C 1
ATOM 965 O O . GLY A 1 124 ? 1.233 -14.756 24.842 1.00 80.94 124 GLY A O 1
ATOM 966 N N . HIS A 1 125 ? -0.774 -15.522 25.505 1.00 77.44 125 HIS A N 1
ATOM 967 C CA . HIS A 1 125 ? -1.061 -16.337 24.311 1.00 77.44 125 HIS A CA 1
ATOM 968 C C . HIS A 1 125 ? -2.121 -15.711 23.393 1.00 77.44 125 HIS A C 1
ATOM 970 O O . HIS A 1 125 ? -2.596 -16.368 22.468 1.00 77.44 125 HIS A O 1
ATOM 976 N N . HIS A 1 126 ? -2.527 -14.471 23.668 1.00 78.81 126 HIS A N 1
ATOM 977 C CA . HIS A 1 126 ? -3.547 -13.773 22.902 1.00 78.81 126 HIS A CA 1
ATOM 978 C C . HIS A 1 126 ? -2.936 -12.551 22.227 1.00 78.81 126 HIS A C 1
ATOM 980 O O . HIS A 1 126 ? -2.387 -11.672 22.890 1.00 78.81 126 HIS A O 1
ATOM 986 N N . ARG A 1 127 ? -3.044 -12.508 20.901 1.00 81.56 127 ARG A N 1
ATOM 987 C CA . ARG A 1 127 ? -2.790 -11.303 20.121 1.00 81.56 127 ARG A CA 1
ATOM 988 C C . ARG A 1 127 ? -4.024 -10.420 20.248 1.00 81.56 127 ARG A C 1
ATOM 990 O O . ARG A 1 127 ? -5.138 -10.872 19.980 1.00 81.56 127 ARG A O 1
ATOM 997 N N . GLU A 1 128 ? -3.836 -9.196 20.714 1.00 88.19 128 GLU A N 1
ATOM 998 C CA . GLU A 1 128 ? -4.898 -8.199 20.780 1.00 88.19 128 GLU A CA 1
ATOM 999 C C . GLU A 1 128 ? -4.520 -6.998 19.926 1.00 88.19 128 GLU A C 1
ATOM 1001 O O . GLU A 1 128 ? -3.347 -6.636 19.809 1.00 88.19 128 GLU A O 1
ATOM 1006 N N . ARG A 1 129 ? -5.533 -6.393 19.318 1.00 90.50 129 ARG A N 1
ATOM 1007 C CA . ARG A 1 129 ? -5.354 -5.186 18.527 1.00 90.50 129 ARG A CA 1
ATOM 1008 C C . ARG A 1 129 ? -5.242 -3.977 19.416 1.00 90.50 129 ARG A C 1
ATOM 1010 O O . ARG A 1 129 ? -5.919 -3.893 20.439 1.00 90.50 129 ARG A O 1
ATOM 1017 N N . VAL A 1 130 ? -4.436 -3.037 18.965 1.00 94.56 130 VAL A N 1
ATOM 1018 C CA . VAL A 1 130 ? -4.240 -1.750 19.612 1.00 94.56 130 VAL A CA 1
ATOM 1019 C C . VAL A 1 130 ? -4.173 -0.664 18.557 1.00 94.56 130 VAL A C 1
ATOM 1021 O O . VAL A 1 130 ? -3.810 -0.920 17.410 1.00 94.56 130 VAL A O 1
ATOM 1024 N N . ILE A 1 131 ? -4.510 0.552 18.959 1.00 95.56 131 ILE A N 1
ATOM 1025 C CA . ILE A 1 131 ? -4.173 1.736 18.181 1.00 95.56 131 ILE A CA 1
ATOM 1026 C C . ILE A 1 131 ? -2.810 2.200 18.675 1.00 95.56 131 ILE A C 1
ATOM 1028 O O . ILE A 1 131 ? -2.689 2.655 19.813 1.00 95.56 131 ILE A O 1
ATOM 1032 N N . LYS A 1 132 ? -1.774 2.029 17.857 1.00 93.81 132 LYS A N 1
ATOM 1033 C CA . LYS A 1 132 ? -0.436 2.537 18.164 1.00 93.81 132 LYS A CA 1
ATOM 1034 C C . LYS A 1 132 ? -0.354 3.972 17.673 1.00 93.81 132 LYS A C 1
ATOM 1036 O O . LYS A 1 132 ? -0.728 4.245 16.545 1.00 93.81 132 LYS A O 1
ATOM 1041 N N . VAL A 1 133 ? 0.097 4.887 18.521 1.00 92.50 133 VAL A N 1
ATOM 1042 C CA . VAL A 1 133 ? 0.346 6.284 18.161 1.00 92.50 133 VAL A CA 1
ATOM 1043 C C . VAL A 1 133 ? 1.838 6.531 18.268 1.00 92.50 133 VAL A C 1
ATOM 1045 O O . VAL A 1 133 ? 2.379 6.563 19.376 1.00 92.50 133 VAL A O 1
ATOM 1048 N N . THR A 1 134 ? 2.484 6.708 17.121 1.00 89.75 134 THR A N 1
ATOM 1049 C CA . THR A 1 134 ? 3.903 7.054 17.039 1.00 89.75 134 THR A CA 1
ATOM 1050 C C . THR A 1 134 ? 4.044 8.565 16.956 1.00 89.75 134 THR A C 1
ATOM 1052 O O . THR A 1 134 ? 3.480 9.183 16.054 1.00 89.75 134 THR A O 1
ATOM 1055 N N . TYR A 1 135 ? 4.787 9.152 17.891 1.00 88.38 135 TYR A N 1
ATOM 1056 C CA . TYR A 1 135 ? 5.190 10.556 17.885 1.00 88.38 135 TYR A CA 1
ATOM 1057 C C . TYR A 1 135 ? 6.616 10.681 17.339 1.00 88.38 135 TYR A C 1
ATOM 1059 O O . TYR A 1 135 ? 7.522 10.010 17.838 1.00 88.38 135 TYR A O 1
ATOM 1067 N N . ASP A 1 136 ? 6.821 11.540 16.343 1.00 84.31 136 ASP A N 1
ATOM 1068 C CA . ASP A 1 136 ? 8.129 11.789 15.737 1.00 84.31 136 ASP A CA 1
ATOM 1069 C C . ASP A 1 136 ? 8.794 13.021 16.371 1.00 84.31 136 ASP A C 1
ATOM 1071 O O . ASP A 1 136 ? 8.427 14.175 16.125 1.00 84.31 136 ASP A O 1
ATOM 1075 N N . GLU A 1 137 ? 9.792 12.771 17.223 1.00 81.44 137 GLU A N 1
ATOM 1076 C CA . GLU A 1 137 ? 10.518 13.829 17.930 1.00 81.44 137 GLU A CA 1
ATOM 1077 C C . GLU A 1 137 ? 11.348 14.708 16.992 1.00 81.44 137 GLU A C 1
ATOM 1079 O O . GLU A 1 137 ? 11.554 15.883 17.293 1.00 81.44 137 GLU A O 1
ATOM 1084 N N . TRP A 1 138 ? 11.829 14.168 15.871 1.00 74.62 138 TRP A N 1
ATOM 1085 C CA . TRP A 1 138 ? 12.670 14.919 14.941 1.00 74.62 138 TRP A CA 1
ATOM 1086 C C . TRP A 1 138 ? 11.849 15.939 14.150 1.00 74.62 138 TRP A C 1
ATOM 1088 O O . TRP A 1 138 ? 12.253 17.099 14.053 1.00 74.62 138 TRP A O 1
ATOM 1098 N N . ILE A 1 139 ? 10.659 15.546 13.681 1.00 72.50 139 ILE A N 1
ATOM 1099 C CA . ILE A 1 139 ? 9.714 16.462 13.016 1.00 72.50 139 ILE A CA 1
ATOM 1100 C C . ILE A 1 139 ? 9.338 17.603 13.957 1.00 72.50 139 ILE A C 1
ATOM 1102 O O . ILE A 1 139 ? 9.320 18.773 13.566 1.00 72.50 139 ILE A O 1
ATOM 1106 N N . ALA A 1 140 ? 9.058 17.264 15.215 1.00 77.94 140 ALA A N 1
ATOM 1107 C CA . ALA A 1 140 ? 8.707 18.247 16.221 1.00 77.94 140 ALA A CA 1
ATOM 1108 C C . ALA A 1 140 ? 9.846 19.245 16.497 1.00 77.94 140 ALA A C 1
ATOM 1110 O O . ALA A 1 140 ? 9.591 20.448 16.578 1.00 77.94 140 ALA A O 1
ATOM 1111 N N . GLU A 1 141 ? 11.092 18.761 16.607 1.00 78.38 141 GLU A N 1
ATOM 1112 C CA . GLU A 1 141 ? 12.289 19.604 16.750 1.00 78.38 141 GLU A CA 1
ATOM 1113 C C . GLU A 1 141 ? 12.424 20.560 15.551 1.00 78.38 141 GLU A C 1
ATOM 1115 O O . GLU A 1 141 ? 12.488 21.774 15.746 1.00 78.38 141 GLU A O 1
ATOM 1120 N N . ARG A 1 142 ? 12.368 20.050 14.314 1.00 73.56 142 ARG A N 1
ATOM 1121 C CA . ARG A 1 142 ? 12.539 20.859 13.096 1.00 73.56 142 ARG A CA 1
ATOM 1122 C C . ARG A 1 142 ? 11.466 21.941 12.939 1.00 73.56 142 ARG A C 1
ATOM 1124 O O . ARG A 1 142 ? 11.791 23.104 12.709 1.00 73.56 142 ARG A O 1
ATOM 1131 N N . ARG A 1 143 ? 10.193 21.599 13.151 1.00 71.31 143 ARG A N 1
ATOM 1132 C CA . ARG A 1 143 ? 9.090 22.575 13.084 1.00 71.31 143 ARG A CA 1
ATOM 1133 C C . ARG A 1 143 ? 9.227 23.692 14.109 1.00 71.31 143 ARG A C 1
ATOM 1135 O O . ARG A 1 143 ? 8.896 24.835 13.807 1.00 71.31 143 ARG A O 1
ATOM 1142 N N . SER A 1 144 ? 9.734 23.371 15.300 1.00 72.38 144 SER A N 1
ATOM 1143 C CA . SER A 1 144 ? 9.972 24.380 16.333 1.00 72.38 144 SER A CA 1
ATOM 1144 C C . SER A 1 144 ? 11.044 25.403 15.932 1.00 72.38 144 SER A C 1
ATOM 1146 O O . SER A 1 144 ? 10.991 26.544 16.390 1.00 72.38 144 SER A O 1
ATOM 1148 N N . GLU A 1 145 ? 11.983 25.016 15.058 1.00 75.75 145 GLU A N 1
ATOM 1149 C CA . GLU A 1 145 ? 13.057 25.874 14.541 1.00 75.75 145 GLU A CA 1
ATOM 1150 C C . GLU A 1 145 ? 12.632 26.706 13.315 1.00 75.75 145 GLU A C 1
ATOM 1152 O O . GLU A 1 145 ? 13.132 27.819 13.137 1.00 75.75 145 GLU A O 1
ATOM 1157 N N . GLU A 1 146 ? 11.724 26.194 12.477 1.00 68.81 146 GLU A N 1
ATOM 1158 C CA . GLU A 1 146 ? 11.327 26.813 11.199 1.00 68.81 146 GLU A CA 1
ATOM 1159 C C . GLU A 1 146 ? 10.146 27.800 11.303 1.00 68.81 146 GLU A C 1
ATOM 1161 O O . GLU A 1 146 ? 10.057 28.734 10.501 1.00 68.81 146 GLU A O 1
ATOM 1166 N N . LEU A 1 147 ? 9.241 27.633 12.275 1.00 60.66 147 LEU A N 1
ATOM 1167 C CA . LEU A 1 147 ? 8.024 28.449 12.380 1.00 60.66 147 LEU A CA 1
ATOM 1168 C C . LEU A 1 147 ? 8.239 29.757 13.181 1.00 60.66 147 LEU A C 1
ATOM 1170 O O . LEU A 1 147 ? 8.920 29.754 14.209 1.00 60.66 147 LEU A O 1
ATOM 1174 N N . PRO A 1 148 ? 7.632 30.894 12.774 1.00 60.25 148 PRO A N 1
ATOM 1175 C CA . PRO A 1 148 ? 7.647 32.132 13.560 1.00 60.25 148 PRO A CA 1
ATOM 1176 C C . PRO A 1 148 ? 7.010 31.941 14.949 1.00 60.25 148 PRO A C 1
ATOM 1178 O O . PRO A 1 148 ? 5.974 31.291 15.065 1.00 60.25 148 PRO A O 1
ATOM 1181 N N . ASP A 1 149 ? 7.568 32.584 15.985 1.00 59.16 149 ASP A N 1
ATOM 1182 C CA . ASP A 1 149 ? 7.182 32.468 17.412 1.00 59.16 149 ASP A CA 1
ATOM 1183 C C . ASP A 1 149 ? 5.665 32.567 17.727 1.00 59.16 149 ASP A C 1
ATOM 1185 O O . ASP A 1 149 ? 5.233 32.125 18.790 1.00 59.16 149 ASP A O 1
ATOM 1189 N N . GLU A 1 150 ? 4.838 33.142 16.844 1.00 54.25 150 GLU A N 1
ATOM 1190 C CA . GLU A 1 150 ? 3.392 33.333 17.057 1.00 54.25 150 GLU A CA 1
ATOM 1191 C C . GLU A 1 150 ? 2.509 32.145 16.600 1.00 54.25 150 GLU A C 1
ATOM 1193 O O . GLU A 1 150 ? 1.358 32.064 17.029 1.00 54.25 150 GLU A O 1
ATOM 1198 N N . GLU A 1 151 ? 3.032 31.190 15.816 1.00 55.44 151 GLU A N 1
ATOM 1199 C CA . GLU A 1 151 ? 2.343 29.935 15.419 1.00 55.44 151 GLU A CA 1
ATOM 1200 C C . GLU A 1 151 ? 2.921 28.687 16.126 1.00 55.44 151 GLU A C 1
ATOM 1202 O O . GLU A 1 151 ? 2.495 27.554 15.904 1.00 55.44 151 GLU A O 1
ATOM 1207 N N . ASN A 1 152 ? 3.883 28.895 17.028 1.00 52.59 152 ASN A N 1
ATOM 1208 C CA . ASN A 1 152 ? 4.862 27.891 17.431 1.00 52.59 152 ASN A CA 1
ATOM 1209 C C . ASN A 1 152 ? 4.483 27.135 18.721 1.00 52.59 152 ASN A C 1
ATOM 1211 O O . ASN A 1 152 ? 5.175 27.203 19.736 1.00 52.59 152 ASN A O 1
ATOM 1215 N N . THR A 1 153 ? 3.364 26.405 18.711 1.00 65.31 153 THR A N 1
ATOM 1216 C CA . THR A 1 153 ? 3.105 25.402 19.768 1.00 65.31 153 THR A CA 1
ATOM 1217 C C . THR A 1 153 ? 3.032 24.005 19.177 1.00 65.31 153 THR A C 1
ATOM 1219 O O . THR A 1 153 ? 1.972 23.393 19.090 1.00 65.31 153 THR A O 1
ATOM 1222 N N . VAL A 1 154 ? 4.197 23.491 18.778 1.00 78.94 154 VAL A N 1
ATOM 1223 C CA . VAL A 1 154 ? 4.375 22.050 18.591 1.00 78.94 154 VAL A CA 1
ATOM 1224 C C . VAL A 1 154 ? 4.224 21.391 19.963 1.00 78.94 154 VAL A C 1
ATOM 1226 O O . VAL A 1 154 ? 5.032 21.621 20.863 1.00 78.94 154 VAL A O 1
ATOM 1229 N N . LEU A 1 155 ? 3.155 20.615 20.142 1.00 84.56 155 LEU A N 1
ATOM 1230 C CA . LEU A 1 155 ? 2.910 19.877 21.380 1.00 84.56 155 LEU A CA 1
ATOM 1231 C C . LEU A 1 155 ? 3.998 18.827 21.574 1.00 84.56 155 LEU A C 1
ATOM 1233 O O . LEU A 1 155 ? 4.249 18.051 20.663 1.00 84.56 155 LEU A O 1
ATOM 1237 N N . SER A 1 156 ? 4.585 18.741 22.765 1.00 89.69 156 SER A N 1
ATOM 1238 C CA . SER A 1 156 ? 5.488 17.645 23.118 1.00 89.69 156 SER A CA 1
ATOM 1239 C C . SER A 1 156 ? 4.772 16.291 23.088 1.00 89.69 156 SER A C 1
ATOM 1241 O O . SER A 1 156 ? 3.563 16.209 23.321 1.00 89.69 156 SER A O 1
ATOM 1243 N N . ALA A 1 157 ? 5.531 15.198 22.940 1.00 91.19 157 ALA A N 1
ATOM 1244 C CA . ALA A 1 157 ? 4.998 13.834 23.024 1.00 91.19 157 ALA A CA 1
ATOM 1245 C C . ALA A 1 157 ? 4.120 13.624 24.271 1.00 91.19 157 ALA A C 1
ATOM 1247 O O . ALA A 1 157 ? 3.037 13.048 24.204 1.00 91.19 157 ALA A O 1
ATOM 1248 N N . SER A 1 158 ? 4.551 14.158 25.419 1.00 92.75 158 SER A N 1
ATOM 1249 C CA . SER A 1 158 ? 3.799 14.049 26.670 1.00 92.75 158 SER A CA 1
ATOM 1250 C C . SER A 1 158 ? 2.471 14.808 26.652 1.00 92.75 158 SER A C 1
ATOM 1252 O O . SER A 1 158 ? 1.492 14.321 27.212 1.00 92.75 158 SER A O 1
ATOM 1254 N N . GLU A 1 159 ? 2.413 15.975 26.006 1.00 93.81 159 GLU A N 1
ATOM 1255 C CA . GLU A 1 159 ? 1.175 16.743 25.851 1.00 93.81 159 GLU A CA 1
ATOM 1256 C C . GLU A 1 159 ? 0.208 16.004 24.929 1.00 93.81 159 GLU A C 1
ATOM 1258 O O . GLU A 1 159 ? -0.942 15.798 25.308 1.00 93.81 159 GLU A O 1
ATOM 1263 N N . VAL A 1 160 ? 0.696 15.492 23.794 1.00 92.75 160 VAL A N 1
ATOM 1264 C CA . VAL A 1 160 ? -0.105 14.664 22.880 1.00 92.75 160 VAL A CA 1
ATOM 1265 C C . VAL A 1 160 ? -0.678 13.445 23.606 1.00 92.75 160 VAL A C 1
ATOM 1267 O O . VAL A 1 160 ? -1.886 13.21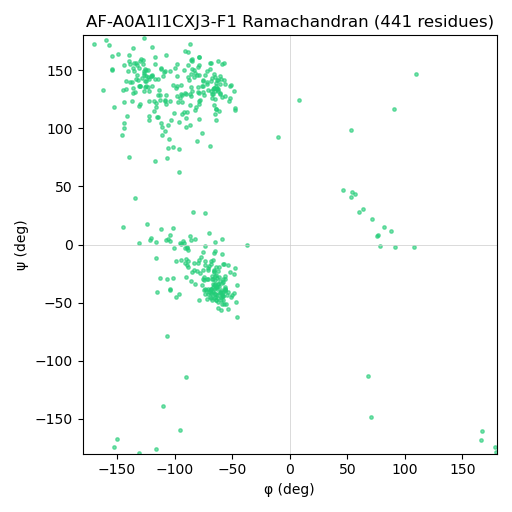5 23.574 1.00 92.75 160 VAL A O 1
ATOM 1270 N N . PHE A 1 161 ? 0.150 12.677 24.317 1.00 94.50 161 PHE A N 1
ATOM 1271 C CA . PHE A 1 161 ? -0.296 11.447 24.983 1.00 94.50 161 PHE A CA 1
ATOM 1272 C C . PHE A 1 161 ? -1.266 11.698 26.145 1.00 94.50 161 PHE A C 1
ATOM 1274 O O . PHE A 1 161 ? -2.094 10.836 26.436 1.00 94.50 161 PHE A O 1
ATOM 1281 N N . ASN A 1 162 ? -1.192 12.863 26.798 1.00 95.50 162 ASN A N 1
ATOM 1282 C CA . ASN A 1 162 ? -2.127 13.243 27.860 1.00 95.50 162 ASN A CA 1
ATOM 1283 C C . ASN A 1 162 ? -3.514 13.631 27.323 1.00 95.50 162 ASN A C 1
ATOM 1285 O O . ASN A 1 162 ? -4.505 13.460 28.035 1.00 95.50 162 ASN A O 1
ATOM 1289 N N . GLU A 1 163 ? -3.593 14.133 26.090 1.00 95.75 163 GLU A N 1
ATOM 1290 C CA . GLU A 1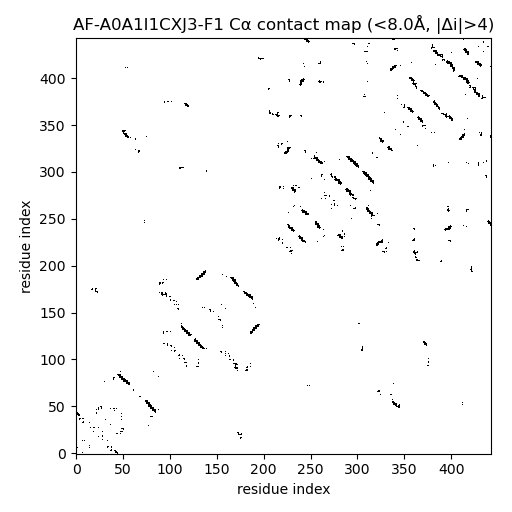 163 ? -4.858 14.488 25.432 1.00 95.75 163 GLU A CA 1
ATOM 1291 C C . GLU A 1 163 ? -5.547 13.278 24.776 1.00 95.75 163 GLU A C 1
ATOM 1293 O O . GLU A 1 163 ? -6.765 13.265 24.549 1.00 95.75 163 GLU A O 1
ATOM 1298 N N . LEU A 1 164 ? -4.781 12.227 24.475 1.00 95.44 164 LEU A N 1
ATOM 1299 C CA . LEU A 1 164 ? -5.307 11.013 23.871 1.00 95.44 164 LEU A CA 1
ATOM 1300 C C . LEU A 1 164 ? -5.911 10.051 24.909 1.00 95.44 164 LEU A C 1
ATOM 1302 O O . LEU A 1 164 ? -5.433 9.923 26.039 1.00 95.44 164 LEU A O 1
ATOM 1306 N N . PRO A 1 165 ? -6.998 9.348 24.544 1.00 95.81 165 PRO A N 1
ATOM 1307 C CA . PRO A 1 165 ? -7.608 8.362 25.422 1.00 95.81 165 PRO A CA 1
ATOM 1308 C C . PRO A 1 165 ? -6.735 7.108 25.493 1.00 95.81 165 PRO A C 1
ATOM 1310 O O . PRO A 1 165 ? -6.193 6.679 24.487 1.00 95.81 165 PRO A O 1
ATOM 1313 N N . THR A 1 166 ? -6.688 6.443 26.646 1.00 96.69 166 THR A N 1
ATOM 1314 C CA . THR A 1 166 ? -5.957 5.169 26.798 1.00 96.69 166 THR A CA 1
ATOM 1315 C C . THR A 1 166 ? -6.655 3.974 26.140 1.00 96.69 166 THR A C 1
ATOM 1317 O O . THR A 1 166 ? -6.054 2.909 25.990 1.00 96.69 166 THR A O 1
ATOM 1320 N N . ALA A 1 167 ? -7.928 4.126 25.771 1.00 97.19 167 ALA A N 1
ATOM 1321 C CA . ALA A 1 167 ? -8.704 3.155 25.014 1.00 97.19 167 ALA A CA 1
ATOM 1322 C C . ALA A 1 167 ? -9.831 3.849 24.233 1.00 97.19 167 ALA A C 1
ATOM 1324 O O . ALA A 1 167 ? -10.354 4.880 24.667 1.00 97.19 167 ALA A O 1
ATOM 1325 N N . VAL A 1 168 ? -10.222 3.273 23.099 1.00 97.06 168 VAL A N 1
ATOM 1326 C CA . VAL A 1 168 ? -11.300 3.767 22.234 1.00 97.06 168 VAL A CA 1
ATOM 1327 C C . VAL A 1 168 ? -12.212 2.613 21.837 1.00 97.06 168 VAL A C 1
ATOM 1329 O O . VAL A 1 168 ? -11.753 1.502 21.594 1.00 97.06 168 VAL A O 1
ATOM 1332 N N . ASP A 1 169 ? -13.513 2.875 21.762 1.00 96.62 169 ASP A N 1
ATOM 1333 C CA . ASP A 1 169 ? -14.473 1.908 21.237 1.00 96.62 169 ASP A CA 1
ATOM 1334 C C . ASP A 1 169 ? -14.540 2.017 19.716 1.00 96.62 169 ASP A C 1
ATOM 1336 O O . ASP A 1 169 ? -14.712 3.113 19.173 1.00 96.62 169 ASP A O 1
ATOM 1340 N N . GLY A 1 170 ? -14.459 0.874 19.046 1.00 94.69 170 GLY A N 1
ATOM 1341 C CA . GLY A 1 170 ? -14.687 0.734 17.616 1.00 94.69 170 GLY A CA 1
ATOM 1342 C C . GLY A 1 170 ? -16.095 0.226 17.342 1.00 94.69 170 GLY A C 1
ATOM 1343 O O . GLY A 1 170 ? -16.559 -0.692 18.018 1.00 94.69 170 GLY A O 1
ATOM 1344 N N . THR A 1 171 ? -16.813 0.806 16.385 1.00 93.00 171 THR A N 1
ATOM 1345 C CA . THR A 1 171 ? -18.199 0.437 16.079 1.00 93.00 171 THR A CA 1
ATOM 1346 C C . THR A 1 171 ? -18.430 0.323 14.584 1.00 93.00 171 THR A C 1
ATOM 1348 O O . THR A 1 171 ? -18.084 1.193 13.799 1.00 93.00 171 THR A O 1
ATOM 1351 N N . VAL A 1 172 ? -19.116 -0.746 14.208 1.00 88.12 172 VAL A N 1
ATOM 1352 C CA . VAL A 1 172 ? -19.522 -1.052 12.847 1.00 88.12 172 VAL A CA 1
ATOM 1353 C C . VAL A 1 172 ? -21.038 -1.075 12.811 1.00 88.12 172 VAL A C 1
ATOM 1355 O O . VAL A 1 172 ? -21.685 -1.917 13.447 1.00 88.12 172 VAL A O 1
ATOM 1358 N N . SER A 1 173 ? -21.623 -0.138 12.071 1.00 83.31 173 SER A N 1
ATOM 1359 C CA . SER A 1 173 ? -23.072 0.020 12.008 1.00 83.31 173 SER A CA 1
ATOM 1360 C C . SER A 1 173 ? -23.598 0.005 10.579 1.00 83.31 173 SER A C 1
ATOM 1362 O O . SER A 1 173 ? -22.943 0.410 9.623 1.00 83.31 173 SER A O 1
ATOM 1364 N N . SER A 1 174 ? -24.821 -0.492 10.436 1.00 75.19 174 SER A N 1
ATOM 1365 C CA . SER A 1 174 ? -25.586 -0.460 9.203 1.00 75.19 174 SER A CA 1
ATOM 1366 C C . SER A 1 174 ? -27.046 -0.188 9.510 1.00 75.19 174 SER A C 1
ATOM 1368 O O . SER A 1 174 ? -27.782 -1.036 10.031 1.00 75.19 174 SER A O 1
ATOM 1370 N N . SER A 1 175 ? -27.481 1.002 9.111 1.00 70.50 175 SER A N 1
ATOM 1371 C CA . SER A 1 175 ? -28.874 1.429 9.212 1.00 70.50 175 SER A CA 1
ATOM 1372 C C . SER A 1 175 ? -29.812 0.558 8.370 1.00 70.50 175 SER A C 1
ATOM 1374 O O . SER A 1 175 ? -30.932 0.272 8.781 1.00 70.50 175 SER A O 1
ATOM 1376 N N . GLU A 1 176 ? -29.356 0.063 7.216 1.00 70.69 176 GLU A N 1
ATOM 1377 C CA . GLU A 1 176 ? -30.175 -0.757 6.314 1.00 70.69 176 GLU A CA 1
ATOM 1378 C C . GLU A 1 176 ? -30.457 -2.158 6.861 1.00 70.69 176 GLU A C 1
ATOM 1380 O O . GLU A 1 176 ? -31.492 -2.754 6.543 1.00 70.69 176 GLU A O 1
ATOM 1385 N N . LEU A 1 177 ? -29.545 -2.698 7.671 1.00 68.00 177 LEU A N 1
ATOM 1386 C CA . LEU A 1 177 ? -29.704 -4.011 8.291 1.00 68.00 177 LEU A CA 1
ATOM 1387 C C . LEU A 1 177 ? -30.165 -3.944 9.746 1.00 68.00 177 LEU A C 1
ATOM 1389 O O . LEU A 1 177 ? -30.412 -5.002 10.326 1.00 68.00 177 LEU A O 1
ATOM 1393 N N . ASN A 1 178 ? -30.314 -2.741 10.316 1.00 74.62 178 ASN A N 1
ATOM 1394 C CA . ASN A 1 178 ? -30.448 -2.537 11.762 1.00 74.62 178 ASN A CA 1
ATOM 1395 C C . ASN A 1 178 ? -29.387 -3.349 12.523 1.00 74.62 178 ASN A C 1
ATOM 1397 O O . ASN A 1 178 ? -29.700 -4.113 13.437 1.00 74.62 178 ASN A O 1
ATOM 1401 N N . PHE A 1 179 ? -28.145 -3.252 12.056 1.00 79.94 179 PHE A N 1
ATOM 1402 C CA . PHE A 1 179 ? -27.005 -3.973 12.597 1.00 79.94 179 PHE A CA 1
ATOM 1403 C C . PHE A 1 179 ? -26.062 -2.969 13.242 1.00 79.94 179 PHE A C 1
ATOM 1405 O O . PHE A 1 179 ? -25.684 -1.988 12.613 1.00 79.94 179 PHE A O 1
ATOM 1412 N N . GLU A 1 180 ? -25.678 -3.236 14.480 1.00 85.81 180 GLU A N 1
ATOM 1413 C CA . GLU A 1 180 ? -24.661 -2.482 15.195 1.00 85.81 180 GLU A CA 1
ATOM 1414 C C . GLU A 1 180 ? -23.885 -3.477 16.049 1.00 85.81 180 GLU A C 1
ATOM 1416 O O . GLU A 1 180 ? -24.466 -4.251 16.818 1.00 85.81 180 GLU A O 1
ATOM 1421 N N . ARG A 1 181 ? -22.574 -3.522 15.841 1.00 90.56 181 ARG A N 1
ATOM 1422 C CA . ARG A 1 181 ? -21.631 -4.304 16.635 1.00 90.56 181 ARG A CA 1
ATOM 1423 C C . ARG A 1 181 ? -20.338 -3.522 16.748 1.00 90.56 181 ARG A C 1
ATOM 1425 O O . ARG A 1 181 ? -20.019 -2.742 15.865 1.00 90.56 181 ARG A O 1
ATOM 1432 N N . GLY A 1 182 ? -19.578 -3.770 17.797 1.00 90.56 182 GLY A N 1
ATOM 1433 C CA . GLY A 1 182 ? -18.307 -3.102 18.004 1.00 90.56 182 GLY A CA 1
ATOM 1434 C C . GLY A 1 182 ? -17.395 -3.909 18.903 1.00 90.56 182 GLY A C 1
ATOM 1435 O O . GLY A 1 182 ? -17.810 -4.918 19.483 1.00 90.56 182 GLY A O 1
ATOM 1436 N N . ILE A 1 183 ? -16.159 -3.446 19.004 1.00 93.44 183 ILE A N 1
ATOM 1437 C CA . ILE A 1 183 ? -15.228 -3.857 20.046 1.00 93.44 183 ILE A CA 1
ATOM 1438 C C . ILE A 1 183 ? -15.082 -2.676 20.992 1.00 93.44 183 ILE A C 1
ATOM 1440 O O . ILE A 1 183 ? -14.703 -1.582 20.581 1.00 93.44 183 ILE A O 1
ATOM 1444 N N . GLU A 1 184 ? -15.375 -2.921 22.261 1.00 94.62 184 GLU A N 1
ATOM 1445 C CA . GLU A 1 184 ? -15.170 -1.940 23.317 1.00 94.62 184 GLU A CA 1
ATOM 1446 C C . GLU A 1 184 ? -13.727 -1.992 23.829 1.00 94.62 184 GLU A C 1
ATOM 1448 O O . GLU A 1 184 ? -13.107 -3.059 23.865 1.00 94.62 184 GLU A O 1
ATOM 1453 N N . ASN A 1 185 ? -13.234 -0.853 24.310 1.00 94.75 185 ASN A N 1
ATOM 1454 C CA . ASN A 1 185 ? -11.945 -0.704 24.981 1.00 94.75 185 ASN A CA 1
ATOM 1455 C C . ASN A 1 185 ? -10.738 -1.180 24.151 1.00 94.75 185 ASN A C 1
ATOM 1457 O O . ASN A 1 185 ? -9.844 -1.830 24.697 1.00 94.75 185 ASN A O 1
ATOM 1461 N N 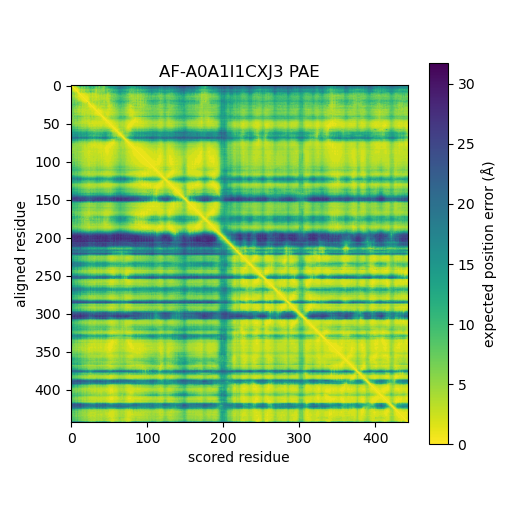. ILE A 1 186 ? -10.679 -0.847 22.855 1.00 96.00 186 ILE A N 1
ATOM 1462 C CA . ILE A 1 186 ? -9.469 -1.073 22.052 1.00 96.00 186 ILE A CA 1
ATOM 1463 C C . ILE A 1 186 ? -8.353 -0.201 22.648 1.00 96.00 186 ILE A C 1
ATOM 1465 O O . ILE A 1 186 ? -8.501 1.023 22.669 1.00 96.00 186 ILE A O 1
ATOM 1469 N N . PRO A 1 187 ? -7.261 -0.784 23.170 1.00 96.94 187 PRO A N 1
ATOM 1470 C CA . PRO A 1 187 ? -6.209 -0.019 23.825 1.00 96.94 187 PRO A CA 1
ATOM 1471 C C . PRO A 1 187 ? -5.523 0.939 22.853 1.00 96.94 187 PRO A C 1
ATOM 1473 O O . PRO A 1 187 ? -5.245 0.570 21.714 1.00 96.94 187 PRO A O 1
ATOM 1476 N N . VAL A 1 188 ? -5.183 2.129 23.338 1.00 96.56 188 VAL A N 1
ATOM 1477 C CA . VAL A 1 188 ? -4.296 3.063 22.642 1.00 96.56 188 VAL A CA 1
ATOM 1478 C C . VAL A 1 188 ? -2.934 3.003 23.321 1.00 96.56 188 VAL A C 1
ATOM 1480 O O . VAL A 1 188 ? -2.835 3.165 24.540 1.00 96.56 188 VAL A O 1
ATOM 1483 N N . ILE A 1 189 ? -1.895 2.705 22.548 1.00 95.25 189 ILE A N 1
ATOM 1484 C CA . ILE A 1 189 ? -0.511 2.671 23.018 1.00 95.25 189 ILE A CA 1
ATOM 1485 C C . ILE A 1 189 ? 0.275 3.804 22.374 1.00 95.25 189 ILE A C 1
ATOM 1487 O O . ILE A 1 189 ? -0.031 4.233 21.264 1.00 95.25 189 ILE A O 1
ATOM 1491 N N . TYR A 1 190 ? 1.285 4.283 23.087 1.00 93.69 190 TYR A N 1
ATOM 1492 C CA . TYR A 1 190 ? 2.052 5.458 22.705 1.00 93.69 190 TYR A CA 1
ATOM 1493 C C . TYR A 1 190 ? 3.520 5.089 22.575 1.00 93.69 190 TYR A C 1
ATOM 1495 O O . TYR A 1 190 ? 4.082 4.479 23.489 1.00 93.69 190 TYR A O 1
ATOM 1503 N N . GLU A 1 191 ? 4.138 5.494 21.475 1.00 89.75 191 GLU A N 1
ATOM 1504 C CA . GLU A 1 191 ? 5.570 5.345 21.240 1.00 89.75 191 GLU A CA 1
ATOM 1505 C C . GLU A 1 191 ? 6.140 6.691 20.793 1.00 89.75 191 GLU A C 1
ATOM 1507 O O . GLU A 1 191 ? 5.524 7.410 20.009 1.00 89.75 191 GLU A O 1
ATOM 1512 N N . SER A 1 192 ? 7.296 7.060 21.342 1.00 82.88 192 SER A N 1
ATOM 1513 C CA . SER A 1 192 ? 8.053 8.234 20.905 1.00 82.88 192 SER A CA 1
ATOM 1514 C C . SER A 1 192 ? 9.290 7.734 20.184 1.00 82.88 192 SER A C 1
ATOM 1516 O O . SER A 1 192 ? 10.057 6.949 20.750 1.00 82.88 192 SER A O 1
ATOM 1518 N N . GLU A 1 193 ? 9.475 8.166 18.946 1.00 79.06 193 GLU A N 1
ATOM 1519 C CA . GLU A 1 193 ? 10.625 7.810 18.131 1.00 79.06 193 GLU A C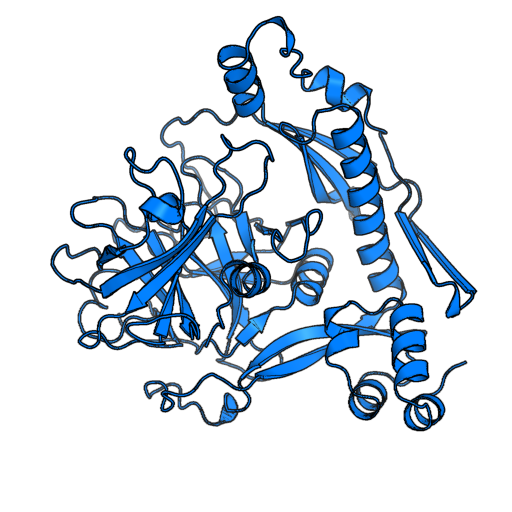A 1
ATOM 1520 C C . GLU A 1 193 ? 11.456 9.057 17.856 1.00 79.06 193 GLU A C 1
ATOM 1522 O O . GLU A 1 193 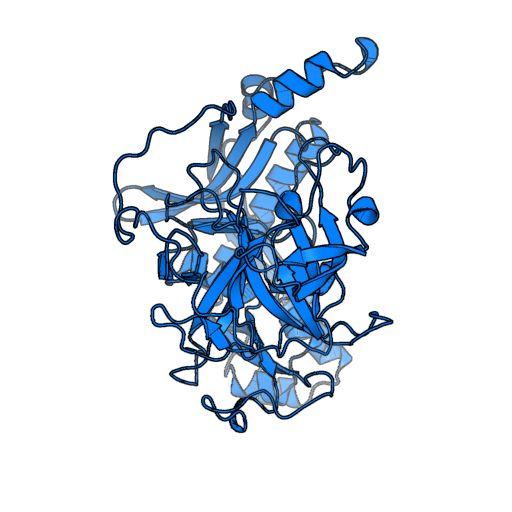? 10.960 10.073 17.373 1.00 79.06 193 GLU A O 1
ATOM 1527 N N . ARG A 1 194 ? 12.759 8.963 18.136 1.00 63.25 194 ARG A N 1
ATOM 1528 C CA . ARG A 1 194 ? 13.730 9.975 17.725 1.00 63.25 194 ARG A CA 1
ATOM 1529 C C . ARG A 1 194 ? 14.541 9.455 16.553 1.00 63.25 194 ARG A C 1
ATOM 1531 O O . ARG A 1 194 ? 15.593 8.844 16.746 1.00 63.25 194 ARG A O 1
ATOM 1538 N N . ARG A 1 195 ? 14.073 9.717 15.337 1.00 59.28 195 ARG A N 1
ATOM 1539 C CA . ARG A 1 195 ? 14.833 9.427 14.120 1.00 59.28 195 ARG A CA 1
ATOM 1540 C C . ARG A 1 195 ? 15.915 10.494 13.960 1.00 59.28 195 ARG A C 1
ATOM 1542 O O . ARG A 1 195 ? 15.656 11.589 13.488 1.00 59.28 195 ARG A O 1
ATOM 1549 N N . LYS A 1 196 ? 17.139 10.220 14.421 1.00 40.62 196 LYS A N 1
ATOM 1550 C CA . LYS A 1 196 ? 18.306 10.999 13.976 1.00 40.62 196 LYS A CA 1
ATOM 1551 C C . LYS A 1 196 ? 18.892 10.305 12.750 1.00 40.62 196 LYS A C 1
ATOM 1553 O O . LYS A 1 196 ? 19.178 9.117 12.890 1.00 40.62 196 LYS A O 1
ATOM 1558 N N . PRO A 1 197 ? 19.165 11.013 11.639 1.00 38.44 197 PRO A N 1
ATOM 1559 C CA . PRO A 1 197 ? 19.959 10.440 10.565 1.00 38.44 197 PRO A CA 1
ATOM 1560 C C . PRO A 1 197 ? 21.365 10.182 11.106 1.00 38.44 197 PRO A C 1
ATOM 1562 O O . PRO A 1 197 ? 22.092 11.122 11.437 1.00 38.44 197 PRO A O 1
ATOM 1565 N N . ASN A 1 198 ? 21.725 8.920 11.336 1.00 35.53 198 ASN A N 1
ATOM 1566 C CA . ASN A 1 198 ? 23.053 8.546 11.812 1.00 35.53 198 ASN A CA 1
ATOM 1567 C C . ASN A 1 198 ? 23.412 7.132 11.362 1.00 35.53 198 ASN A C 1
ATOM 1569 O O . ASN A 1 198 ? 22.830 6.139 11.786 1.00 35.53 198 ASN A O 1
ATOM 1573 N N . ALA A 1 199 ? 24.487 7.090 10.577 1.00 33.22 199 ALA A N 1
ATOM 1574 C CA . ALA A 1 199 ? 25.037 5.929 9.908 1.00 33.22 199 ALA A CA 1
ATOM 1575 C C . ALA A 1 199 ? 25.197 4.682 10.798 1.00 33.22 199 ALA A C 1
ATOM 1577 O O . ALA A 1 199 ? 26.052 4.628 11.681 1.00 33.22 199 ALA A O 1
ATOM 1578 N N . CYS A 1 200 ? 24.470 3.636 10.402 1.00 31.27 200 CYS A N 1
ATOM 1579 C CA . CYS A 1 200 ? 24.840 2.224 10.491 1.00 31.27 200 CYS A CA 1
ATOM 1580 C C . CYS A 1 200 ? 25.272 1.691 11.874 1.00 31.27 200 CYS A C 1
ATOM 1582 O O . CYS A 1 200 ? 26.464 1.646 12.179 1.00 31.27 200 CYS A O 1
ATOM 1584 N N . ASP A 1 201 ? 24.350 1.038 12.588 1.00 32.09 201 ASP A N 1
ATOM 1585 C CA . ASP A 1 201 ? 24.708 -0.139 13.390 1.00 32.09 201 ASP A CA 1
ATOM 1586 C C . ASP A 1 201 ? 23.743 -1.296 13.103 1.00 32.09 201 ASP A C 1
ATOM 1588 O O . ASP A 1 201 ? 22.528 -1.185 13.243 1.00 32.09 201 ASP A O 1
ATOM 1592 N N . ARG A 1 202 ? 24.309 -2.401 12.610 1.00 46.94 202 ARG A N 1
ATOM 1593 C CA . ARG A 1 202 ? 23.606 -3.555 12.041 1.00 46.94 202 ARG A CA 1
ATOM 1594 C C . ARG A 1 202 ? 24.005 -4.789 12.834 1.00 46.94 202 ARG A C 1
ATOM 1596 O O . ARG A 1 202 ? 25.122 -5.284 12.670 1.00 46.94 202 ARG A O 1
ATOM 1603 N N . SER A 1 203 ? 23.094 -5.367 13.616 1.00 35.28 203 SER A N 1
ATOM 1604 C CA . SER A 1 203 ? 23.282 -6.757 14.038 1.00 35.28 203 SER A CA 1
ATOM 1605 C C . SER A 1 203 ? 21.992 -7.568 14.135 1.00 35.28 203 SER A C 1
ATOM 1607 O O . SER A 1 203 ? 21.251 -7.525 15.106 1.00 35.28 203 SER A O 1
ATOM 1609 N N . GLY A 1 204 ? 21.853 -8.423 13.118 1.00 38.47 204 GLY A N 1
ATOM 1610 C CA . GLY A 1 204 ? 21.162 -9.703 13.164 1.00 38.47 204 GLY A CA 1
ATOM 1611 C C . GLY A 1 204 ? 19.687 -9.623 12.811 1.00 38.47 204 GLY A C 1
ATOM 1612 O O . GLY A 1 204 ? 18.945 -9.034 13.573 1.00 38.47 204 GLY A O 1
ATOM 1613 N N . HIS A 1 205 ? 19.281 -10.278 11.715 1.00 40.47 205 HIS A N 1
ATOM 1614 C CA . HIS A 1 205 ? 18.108 -11.164 11.572 1.00 40.47 205 HIS A CA 1
ATOM 1615 C C . HIS A 1 205 ? 18.008 -11.672 10.107 1.00 40.47 205 HIS A C 1
ATOM 1617 O O . HIS A 1 205 ? 18.964 -11.538 9.348 1.00 40.47 205 HIS A O 1
ATOM 1623 N N . ARG A 1 206 ? 16.930 -12.395 9.766 1.00 41.72 206 ARG A N 1
ATOM 1624 C CA . ARG A 1 206 ? 16.873 -13.616 8.928 1.00 41.72 206 ARG A CA 1
ATOM 1625 C C . ARG A 1 206 ? 16.820 -13.461 7.390 1.00 41.72 206 ARG A C 1
ATOM 1627 O O . ARG A 1 206 ? 16.321 -14.374 6.743 1.00 41.72 206 ARG A O 1
ATOM 1634 N N . CYS A 1 207 ? 17.351 -12.400 6.788 1.00 49.88 207 CYS A N 1
ATOM 1635 C CA . CYS A 1 207 ? 17.669 -12.437 5.346 1.00 49.88 207 CYS A CA 1
ATOM 1636 C C . CYS A 1 207 ? 19.091 -12.967 5.137 1.00 49.88 207 CYS A C 1
ATOM 1638 O O . CYS A 1 207 ? 19.878 -13.063 6.090 1.00 49.88 207 CYS A O 1
ATOM 1640 N N . ALA A 1 208 ? 19.438 -13.344 3.903 1.00 45.84 208 ALA A N 1
ATOM 1641 C CA . ALA A 1 208 ? 20.819 -13.676 3.576 1.00 45.84 208 ALA A CA 1
ATOM 1642 C C . ALA A 1 208 ? 21.723 -12.519 4.036 1.00 45.84 208 ALA A C 1
ATOM 1644 O O . ALA A 1 208 ? 21.468 -11.356 3.737 1.00 45.84 208 ALA A O 1
ATOM 1645 N N . LYS A 1 209 ? 22.745 -12.830 4.845 1.00 46.88 209 LYS A N 1
ATOM 1646 C CA . LYS A 1 209 ? 23.706 -11.832 5.336 1.00 46.88 209 LYS A CA 1
ATOM 1647 C C . LYS A 1 209 ? 24.199 -10.994 4.161 1.00 46.88 209 LYS A C 1
ATOM 1649 O O . LYS A 1 209 ? 24.648 -11.613 3.199 1.00 46.88 209 LYS A O 1
ATOM 1654 N N . ARG A 1 210 ? 24.202 -9.657 4.318 1.00 47.84 210 ARG A N 1
ATOM 1655 C CA . ARG A 1 210 ? 24.902 -8.658 3.484 1.00 47.84 210 ARG A CA 1
ATOM 1656 C C . ARG A 1 210 ? 25.870 -9.326 2.510 1.00 47.84 210 ARG A C 1
ATOM 1658 O O . ARG A 1 210 ? 27.020 -9.623 2.850 1.00 47.84 210 ARG A O 1
ATOM 1665 N N . SER A 1 211 ? 25.376 -9.591 1.313 1.00 50.22 211 SER A N 1
ATOM 1666 C CA . SER A 1 211 ? 26.225 -9.864 0.174 1.00 50.22 211 SER A CA 1
ATOM 1667 C C . SER A 1 211 ? 26.919 -8.541 -0.149 1.00 50.22 211 SER A C 1
ATOM 1669 O O . SER A 1 211 ? 26.276 -7.499 -0.211 1.00 50.22 211 SER A O 1
ATOM 1671 N N . SER A 1 212 ? 28.238 -8.528 -0.350 1.00 51.53 212 SER A N 1
ATOM 1672 C CA . SER A 1 212 ? 28.926 -7.319 -0.836 1.00 51.53 212 SER A CA 1
ATOM 1673 C C . SER A 1 212 ? 28.595 -7.007 -2.306 1.00 51.53 212 SER A C 1
ATOM 1675 O O . SER A 1 212 ? 29.306 -6.227 -2.935 1.00 51.53 212 SER A O 1
ATOM 1677 N N . ARG A 1 213 ? 27.612 -7.703 -2.885 1.00 59.94 213 ARG A N 1
ATOM 1678 C CA . ARG A 1 213 ? 27.174 -7.617 -4.273 1.00 59.94 213 ARG A CA 1
ATOM 1679 C C . ARG A 1 213 ? 25.665 -7.450 -4.305 1.00 59.94 213 ARG A C 1
ATOM 1681 O O . ARG A 1 213 ? 24.963 -8.164 -3.589 1.00 59.94 213 ARG A O 1
ATOM 1688 N N . ASP A 1 214 ? 25.216 -6.554 -5.164 1.00 71.44 214 ASP A N 1
ATOM 1689 C CA . ASP A 1 214 ? 23.805 -6.380 -5.489 1.00 71.44 214 ASP A CA 1
ATOM 1690 C C . ASP A 1 214 ? 23.273 -7.662 -6.138 1.00 71.44 214 ASP A C 1
ATOM 1692 O O . ASP A 1 214 ? 23.936 -8.245 -7.001 1.00 71.44 214 ASP A O 1
ATOM 1696 N N . HIS A 1 215 ? 22.098 -8.115 -5.706 1.00 71.12 215 HIS A N 1
ATOM 1697 C CA . HIS A 1 215 ? 21.468 -9.346 -6.182 1.00 71.12 215 HIS A CA 1
ATOM 1698 C C . HIS A 1 215 ? 20.924 -9.208 -7.611 1.00 71.12 215 HIS A C 1
ATOM 1700 O O . HIS A 1 215 ? 20.922 -10.187 -8.352 1.00 71.12 215 HIS A O 1
ATOM 1706 N N . TYR A 1 216 ? 20.509 -8.002 -8.017 1.00 81.31 216 TYR A N 1
ATOM 1707 C CA . TYR A 1 216 ? 19.740 -7.784 -9.251 1.00 81.31 216 TYR A CA 1
ATOM 1708 C C . TYR A 1 216 ? 20.264 -6.606 -10.090 1.00 81.31 216 TYR A C 1
ATOM 1710 O O . TYR A 1 216 ? 19.488 -5.816 -10.628 1.00 81.31 216 TYR A O 1
ATOM 1718 N N . ASN A 1 217 ? 21.589 -6.458 -10.176 1.00 72.88 217 ASN A N 1
ATOM 1719 C CA . ASN A 1 217 ? 22.240 -5.315 -10.825 1.00 72.88 217 ASN A CA 1
ATOM 1720 C C . ASN A 1 217 ? 22.865 -5.673 -12.190 1.00 72.88 217 ASN A C 1
ATOM 1722 O O . ASN A 1 217 ? 22.274 -5.421 -13.237 1.00 72.88 217 ASN A O 1
ATOM 1726 N N . ASP A 1 218 ? 24.040 -6.313 -12.202 1.00 64.25 218 ASP A N 1
ATOM 1727 C CA . ASP A 1 218 ? 24.873 -6.362 -13.414 1.00 64.25 218 ASP A CA 1
ATOM 1728 C C . ASP A 1 218 ? 24.368 -7.291 -14.531 1.00 64.25 218 ASP A C 1
ATOM 1730 O O . ASP A 1 218 ? 24.796 -7.175 -15.680 1.00 64.25 218 ASP A O 1
ATOM 1734 N N . ILE A 1 219 ? 23.470 -8.225 -14.215 1.00 66.38 219 ILE A N 1
ATOM 1735 C CA . ILE A 1 219 ? 23.059 -9.280 -15.153 1.00 66.38 219 ILE A CA 1
ATOM 1736 C C . ILE A 1 219 ? 21.858 -8.846 -16.015 1.00 66.38 219 ILE A C 1
ATOM 1738 O O . ILE A 1 219 ? 21.649 -9.387 -17.097 1.00 66.38 219 ILE A O 1
ATOM 1742 N N . TYR A 1 220 ? 21.130 -7.803 -15.600 1.00 70.31 220 TYR A N 1
ATOM 1743 C CA . TYR A 1 220 ? 19.930 -7.298 -16.288 1.00 70.31 220 TYR A CA 1
ATOM 1744 C C . TYR A 1 220 ? 20.196 -6.175 -17.291 1.00 70.31 220 TYR A C 1
ATOM 1746 O O . TYR A 1 220 ? 19.278 -5.688 -17.943 1.00 70.31 220 TYR A O 1
ATOM 1754 N N . GLN A 1 221 ? 21.469 -5.822 -17.475 1.00 65.00 221 GLN A N 1
ATOM 1755 C CA . GLN A 1 221 ? 21.930 -4.817 -18.436 1.00 65.00 221 GLN A CA 1
ATOM 1756 C C . GLN A 1 221 ? 21.599 -5.172 -19.894 1.00 65.00 221 GLN A C 1
ATOM 1758 O O . GLN A 1 221 ? 21.607 -4.311 -20.775 1.00 65.00 221 GLN A O 1
ATOM 1763 N N . THR A 1 222 ? 21.330 -6.449 -20.168 1.00 57.44 222 THR A N 1
ATOM 1764 C CA . THR A 1 222 ? 20.937 -6.950 -21.483 1.00 57.44 222 THR A CA 1
ATOM 1765 C C . THR A 1 222 ? 19.449 -7.281 -21.477 1.00 57.44 222 THR A C 1
ATOM 1767 O O . THR A 1 222 ? 19.094 -8.431 -21.254 1.00 57.44 222 THR A O 1
ATOM 1770 N N . ASN A 1 223 ? 18.625 -6.249 -21.695 1.00 68.19 223 ASN A N 1
ATOM 1771 C CA . ASN A 1 223 ? 17.209 -6.259 -22.098 1.00 68.19 223 ASN A CA 1
ATOM 1772 C C . ASN A 1 223 ? 16.507 -7.648 -22.118 1.00 68.19 223 ASN A C 1
ATOM 1774 O O . ASN A 1 223 ? 16.918 -8.493 -22.927 1.00 68.19 223 ASN A O 1
ATOM 1778 N N . PRO A 1 224 ? 15.380 -7.854 -21.398 1.00 83.06 224 PRO A N 1
ATOM 1779 C CA . PRO A 1 224 ? 14.546 -6.846 -20.706 1.00 83.06 224 PRO A CA 1
ATOM 1780 C C . PRO A 1 224 ? 14.883 -6.539 -19.235 1.00 83.06 224 PRO A C 1
ATOM 1782 O O . PRO A 1 224 ? 15.630 -7.260 -18.582 1.00 83.06 224 PRO A O 1
ATOM 1785 N N . VAL A 1 225 ? 14.317 -5.437 -18.725 1.00 86.62 225 VAL A N 1
ATOM 1786 C CA . VAL A 1 225 ? 14.366 -5.019 -17.310 1.00 86.62 225 VAL A CA 1
ATOM 1787 C C . VAL A 1 225 ? 13.143 -5.591 -16.570 1.00 86.62 225 VAL A C 1
ATOM 1789 O O . VAL A 1 225 ? 12.030 -5.188 -16.906 1.00 86.62 225 VAL A O 1
ATOM 1792 N N . PRO A 1 226 ? 13.304 -6.520 -15.607 1.00 90.06 226 PRO A N 1
ATOM 1793 C CA . PRO A 1 226 ? 12.217 -6.992 -14.747 1.00 90.06 226 PRO A CA 1
ATOM 1794 C C . PRO A 1 226 ? 11.998 -6.137 -13.492 1.00 90.06 226 PRO A C 1
ATOM 1796 O O . PRO A 1 226 ? 12.787 -5.244 -13.166 1.00 90.06 226 PRO A O 1
ATOM 1799 N N . ALA A 1 227 ? 10.922 -6.455 -12.773 1.00 91.94 227 ALA A N 1
ATOM 1800 C CA . ALA A 1 227 ? 10.621 -5.935 -11.444 1.00 91.94 227 ALA A CA 1
ATOM 1801 C C . ALA A 1 227 ? 11.656 -6.390 -10.396 1.00 91.94 227 ALA A C 1
ATOM 1803 O O . ALA A 1 227 ? 12.136 -7.523 -10.431 1.00 91.94 227 ALA A O 1
ATOM 1804 N N . GLY A 1 228 ? 11.989 -5.535 -9.430 1.00 90.06 228 GLY A N 1
ATOM 1805 C CA . GLY A 1 228 ? 12.977 -5.809 -8.382 1.00 90.06 228 GLY A CA 1
ATOM 1806 C C . GLY A 1 228 ? 14.441 -5.715 -8.826 1.00 90.06 228 GLY A C 1
ATOM 1807 O O . GLY A 1 228 ? 15.324 -6.090 -8.054 1.00 90.06 228 GLY A O 1
ATOM 1808 N N . THR A 1 229 ? 14.720 -5.240 -10.043 1.00 89.94 229 THR A N 1
ATOM 1809 C CA . THR A 1 229 ? 16.086 -4.926 -10.483 1.00 89.94 229 THR A CA 1
ATOM 1810 C C . THR A 1 229 ? 16.571 -3.600 -9.947 1.00 89.94 229 THR A C 1
ATOM 1812 O O . THR A 1 229 ? 15.799 -2.739 -9.533 1.00 89.94 229 THR A O 1
ATOM 1815 N N . SER A 1 230 ? 17.888 -3.430 -9.963 1.00 89.94 230 SER A N 1
ATOM 1816 C CA . SER A 1 230 ? 18.488 -2.201 -9.494 1.00 89.94 230 SER A CA 1
ATOM 1817 C C . SER A 1 230 ? 18.318 -1.059 -10.494 1.00 89.94 230 SER A C 1
ATOM 1819 O O . SER A 1 230 ? 18.580 -1.234 -11.685 1.00 89.94 230 SER A O 1
ATOM 1821 N N . ILE A 1 231 ? 17.968 0.123 -9.996 1.00 89.81 231 ILE A N 1
ATOM 1822 C CA . ILE A 1 231 ? 17.941 1.373 -10.761 1.00 89.81 231 ILE A CA 1
ATOM 1823 C C . ILE A 1 231 ? 18.740 2.457 -10.038 1.00 89.81 231 ILE A C 1
ATOM 1825 O O . ILE A 1 231 ? 18.984 2.364 -8.838 1.00 89.81 231 ILE A O 1
ATOM 1829 N N . ALA A 1 232 ? 19.174 3.477 -10.765 1.00 87.69 232 ALA A N 1
ATOM 1830 C CA . ALA A 1 232 ? 19.938 4.594 -10.229 1.00 87.69 232 ALA A CA 1
ATOM 1831 C C . ALA A 1 232 ? 19.757 5.846 -11.089 1.00 87.69 232 ALA A C 1
ATOM 1833 O O . ALA A 1 232 ? 19.405 5.773 -12.271 1.00 87.69 232 ALA A O 1
ATOM 1834 N N . LYS A 1 233 ? 20.091 6.997 -10.512 1.00 83.81 233 LYS A N 1
ATOM 1835 C CA . LYS A 1 233 ? 20.287 8.234 -11.265 1.00 83.81 233 LYS A CA 1
ATOM 1836 C C . LYS A 1 233 ? 21.644 8.267 -11.946 1.00 83.81 233 LYS A C 1
ATOM 1838 O O . LYS A 1 233 ? 22.592 7.569 -11.575 1.00 83.81 233 LYS A O 1
ATOM 1843 N N . LYS A 1 234 ? 21.774 9.142 -12.944 1.00 79.94 234 LYS A N 1
ATOM 1844 C CA . LYS A 1 234 ? 23.051 9.329 -13.633 1.00 79.94 234 LYS A CA 1
ATOM 1845 C C . LYS A 1 234 ? 24.135 9.812 -12.671 1.00 79.94 234 LYS A C 1
ATOM 1847 O O . LYS A 1 234 ? 24.117 10.953 -12.229 1.00 79.94 234 LYS A O 1
ATOM 1852 N N . GLY A 1 235 ? 25.148 8.979 -12.462 1.00 71.19 235 GLY A N 1
ATOM 1853 C CA . GLY A 1 235 ? 26.309 9.339 -11.647 1.00 71.19 235 GLY A CA 1
ATOM 1854 C C . GLY A 1 235 ? 26.052 9.324 -10.141 1.00 71.19 235 GLY A C 1
ATOM 1855 O O . GLY A 1 235 ? 26.952 9.704 -9.396 1.00 71.19 235 GLY A O 1
ATOM 1856 N N . ASP A 1 236 ? 24.879 8.859 -9.707 1.00 75.69 236 ASP A N 1
ATOM 1857 C CA . ASP A 1 236 ? 24.568 8.659 -8.297 1.00 75.69 236 ASP A CA 1
ATOM 1858 C C . ASP A 1 236 ? 25.046 7.267 -7.847 1.00 75.69 236 ASP A C 1
ATOM 1860 O O . ASP A 1 236 ? 24.621 6.259 -8.424 1.00 75.69 236 ASP A O 1
ATOM 1864 N N . PRO A 1 237 ? 25.958 7.172 -6.862 1.00 69.12 237 PRO A N 1
ATOM 1865 C CA . PRO A 1 237 ? 26.390 5.888 -6.321 1.00 69.12 237 PRO A CA 1
ATOM 1866 C C . PRO A 1 237 ? 25.295 5.156 -5.536 1.00 69.12 237 PRO A C 1
ATOM 1868 O O . PRO A 1 237 ? 25.473 3.975 -5.225 1.00 69.12 237 PRO A O 1
ATOM 1871 N N . LEU A 1 238 ? 24.201 5.833 -5.180 1.00 72.56 238 LEU A N 1
ATOM 1872 C CA . LEU A 1 238 ? 23.043 5.209 -4.567 1.00 72.56 238 LEU A CA 1
ATOM 1873 C C . LEU A 1 238 ? 22.253 4.453 -5.633 1.00 72.56 238 LEU A C 1
ATOM 1875 O O . LEU A 1 238 ? 21.974 4.926 -6.735 1.00 72.56 238 LEU A O 1
ATOM 1879 N N . HIS A 1 239 ? 21.936 3.211 -5.301 1.00 81.00 239 HIS A N 1
ATOM 1880 C CA . HIS A 1 239 ? 21.122 2.339 -6.128 1.00 81.00 239 HIS A CA 1
ATOM 1881 C C . HIS A 1 239 ? 19.846 2.072 -5.370 1.00 81.00 239 HIS A C 1
ATOM 1883 O O . HIS A 1 239 ? 19.903 1.907 -4.160 1.00 81.00 239 HIS A O 1
ATOM 1889 N N . ALA A 1 240 ? 18.742 2.000 -6.083 1.00 86.69 240 ALA A N 1
ATOM 1890 C CA . ALA A 1 240 ? 17.449 1.585 -5.588 1.00 86.69 240 ALA A CA 1
ATOM 1891 C C . ALA A 1 240 ? 17.012 0.310 -6.298 1.00 86.69 240 ALA A C 1
ATOM 1893 O O . ALA A 1 240 ? 17.747 -0.238 -7.127 1.00 86.69 240 ALA A O 1
ATOM 1894 N N . SER A 1 241 ? 15.800 -0.131 -6.000 1.00 90.56 241 SER A N 1
ATOM 1895 C CA . SER A 1 241 ? 15.105 -1.190 -6.719 1.00 90.56 241 SER A CA 1
ATOM 1896 C C . SER A 1 241 ? 13.940 -0.584 -7.504 1.00 90.56 241 SER A C 1
ATOM 1898 O O . SER A 1 241 ? 13.318 0.362 -7.035 1.00 90.56 241 SER A O 1
ATOM 1900 N N . ASN A 1 242 ? 13.622 -1.108 -8.686 1.00 91.75 242 ASN A N 1
ATOM 1901 C CA . ASN A 1 242 ? 12.324 -0.841 -9.304 1.00 91.75 242 ASN A CA 1
ATOM 1902 C C . ASN A 1 242 ? 11.268 -1.802 -8.738 1.00 91.75 242 ASN A C 1
ATOM 1904 O O . ASN A 1 242 ? 11.577 -2.938 -8.379 1.00 91.75 242 ASN A O 1
ATOM 1908 N N . ALA A 1 243 ? 10.018 -1.358 -8.682 1.00 94.06 243 ALA A N 1
ATOM 1909 C CA . ALA A 1 243 ? 8.883 -2.168 -8.271 1.00 94.06 243 ALA A CA 1
ATOM 1910 C C . ALA A 1 243 ? 8.295 -2.857 -9.502 1.00 94.06 243 ALA A C 1
ATOM 1912 O O . ALA A 1 243 ? 8.941 -3.700 -10.108 1.00 94.06 243 ALA A O 1
ATOM 1913 N N . PHE A 1 244 ? 7.074 -2.505 -9.886 1.00 95.62 244 PHE A N 1
ATOM 1914 C CA . PHE A 1 244 ? 6.297 -3.234 -10.879 1.00 95.62 244 PHE A CA 1
ATOM 1915 C C . PHE A 1 244 ? 6.273 -2.521 -12.220 1.00 95.62 244 PHE A C 1
ATOM 1917 O O . PHE A 1 244 ? 6.298 -1.290 -12.267 1.00 95.62 244 PHE A O 1
ATOM 1924 N N . ARG A 1 245 ? 6.173 -3.299 -13.302 1.00 93.69 245 ARG A N 1
ATOM 1925 C CA . ARG A 1 245 ? 5.852 -2.770 -14.627 1.00 93.69 245 ARG A CA 1
ATOM 1926 C C . ARG A 1 245 ? 4.447 -2.177 -14.594 1.00 93.69 245 ARG A C 1
ATOM 1928 O O . ARG A 1 245 ? 3.539 -2.769 -14.013 1.00 93.69 245 ARG A O 1
ATOM 1935 N N . ILE A 1 246 ? 4.271 -1.031 -15.234 1.00 93.62 246 ILE A N 1
ATOM 1936 C CA . ILE A 1 246 ? 2.992 -0.327 -15.305 1.00 93.62 246 ILE A CA 1
ATOM 1937 C C . ILE A 1 246 ? 2.641 0.067 -16.729 1.00 93.62 246 ILE A C 1
ATOM 1939 O O . ILE A 1 246 ? 3.519 0.327 -17.548 1.00 93.62 246 ILE A O 1
ATOM 1943 N N . TYR A 1 247 ? 1.342 0.155 -16.970 1.00 91.19 247 TYR A N 1
ATOM 1944 C CA . TYR A 1 247 ? 0.733 0.864 -18.075 1.00 91.19 247 TYR A CA 1
ATOM 1945 C C . TYR A 1 247 ? 0.285 2.254 -17.594 1.00 91.19 247 TYR A C 1
ATOM 1947 O O . TYR A 1 247 ? -0.507 2.353 -16.651 1.00 91.19 247 TYR A O 1
ATOM 1955 N N . ASP A 1 248 ? 0.772 3.309 -18.239 1.00 89.50 248 ASP A N 1
ATOM 1956 C CA . ASP A 1 248 ? 0.387 4.700 -17.996 1.00 89.50 248 ASP A CA 1
ATOM 1957 C C . ASP A 1 248 ? -0.396 5.244 -19.210 1.00 89.50 248 ASP A C 1
ATOM 1959 O O . ASP A 1 248 ? 0.204 5.563 -20.238 1.00 89.50 248 ASP A O 1
ATOM 1963 N N . PRO A 1 249 ? -1.735 5.382 -19.117 1.00 80.62 249 PRO A N 1
ATOM 1964 C CA . PRO A 1 249 ? -2.555 5.913 -20.207 1.00 80.62 249 PRO A CA 1
ATOM 1965 C C . PRO A 1 249 ? -2.323 7.404 -20.501 1.00 80.62 249 PRO A C 1
ATOM 1967 O O . PRO A 1 249 ? -2.815 7.899 -21.518 1.00 80.62 249 PRO A O 1
ATOM 1970 N N . GLY A 1 250 ? -1.696 8.143 -19.582 1.00 75.94 250 GLY A N 1
ATOM 1971 C CA . GLY A 1 250 ? -1.446 9.579 -19.689 1.00 75.94 250 GLY A CA 1
ATOM 1972 C C . GLY A 1 250 ? -0.108 9.927 -20.340 1.00 75.94 250 GLY A C 1
ATOM 1973 O O . GLY A 1 250 ? 0.069 11.066 -20.785 1.00 75.94 250 GLY A O 1
ATOM 1974 N N . SER A 1 251 ? 0.810 8.962 -20.430 1.00 72.50 251 SER A N 1
ATOM 1975 C CA . SER A 1 251 ? 2.138 9.156 -21.007 1.00 72.50 251 SER A CA 1
ATOM 1976 C C . SER A 1 251 ? 2.059 9.550 -22.484 1.00 72.50 251 SER A C 1
ATOM 1978 O O . SER A 1 251 ? 1.331 8.978 -23.293 1.00 72.50 251 SER A O 1
ATOM 1980 N N . SER A 1 252 ? 2.826 10.574 -22.860 1.00 60.78 252 SER A N 1
ATOM 1981 C CA . SER A 1 252 ? 2.851 11.095 -24.236 1.00 60.78 252 SER A CA 1
ATOM 1982 C C . SER A 1 252 ? 3.890 10.418 -25.135 1.00 60.78 252 SER A C 1
ATOM 1984 O O . SER A 1 252 ? 3.884 10.636 -26.352 1.00 60.78 252 SER A O 1
ATOM 1986 N N . THR A 1 253 ? 4.805 9.640 -24.551 1.00 55.97 253 THR A N 1
ATOM 1987 C CA . THR A 1 253 ? 6.017 9.162 -25.227 1.00 55.97 253 THR A CA 1
ATOM 1988 C C . THR A 1 253 ? 6.052 7.652 -25.399 1.00 55.97 253 THR A C 1
ATOM 1990 O O . THR A 1 253 ? 6.410 7.229 -26.500 1.00 55.97 253 THR A O 1
ATOM 1993 N N . ASP A 1 254 ? 5.626 6.880 -24.394 1.00 66.56 254 ASP A N 1
ATOM 1994 C CA . ASP A 1 254 ? 5.459 5.420 -24.414 1.00 66.56 254 ASP A CA 1
ATOM 1995 C C . ASP A 1 254 ? 4.546 4.996 -23.236 1.00 66.56 254 ASP A C 1
ATOM 1997 O O . ASP A 1 254 ? 4.753 5.449 -22.109 1.00 66.56 254 ASP A O 1
ATOM 2001 N N . ASP A 1 255 ? 3.549 4.135 -23.482 1.00 81.88 255 ASP A N 1
ATOM 2002 C CA . ASP A 1 255 ? 2.503 3.781 -22.496 1.00 81.88 255 ASP A CA 1
ATOM 2003 C C . ASP A 1 255 ? 2.998 2.850 -21.370 1.00 81.88 255 ASP A C 1
ATOM 2005 O O . ASP A 1 255 ? 2.228 2.474 -20.490 1.00 81.88 255 ASP A O 1
ATOM 2009 N N . TRP A 1 256 ? 4.268 2.433 -21.395 1.00 88.69 256 TRP A N 1
ATOM 2010 C CA . TRP A 1 256 ? 4.825 1.443 -20.474 1.00 88.69 256 TRP A CA 1
ATOM 2011 C C . TRP A 1 256 ? 5.973 2.011 -19.643 1.00 88.69 256 TRP A C 1
ATOM 2013 O O . TRP A 1 256 ? 6.892 2.653 -20.157 1.00 88.69 256 TRP A O 1
ATOM 2023 N N . GLY A 1 257 ? 5.943 1.695 -18.354 1.00 92.06 257 GLY A N 1
ATOM 2024 C CA . GLY A 1 257 ? 6.891 2.192 -17.372 1.00 92.06 257 GLY A CA 1
ATOM 2025 C C . GLY A 1 257 ? 7.127 1.223 -16.223 1.00 92.06 257 GLY A C 1
ATOM 2026 O O . GLY A 1 257 ? 6.709 0.063 -16.259 1.00 92.06 257 GLY A O 1
ATOM 2027 N N . PHE A 1 258 ? 7.766 1.727 -15.176 1.00 94.31 258 PHE A N 1
ATOM 2028 C CA . PHE A 1 258 ? 7.888 1.056 -13.886 1.00 94.31 258 PHE A CA 1
ATOM 2029 C C . PHE A 1 258 ? 7.555 2.004 -12.744 1.00 94.31 258 PHE A C 1
ATOM 2031 O O . PHE A 1 258 ? 7.731 3.215 -12.859 1.00 94.31 258 PHE A O 1
ATOM 2038 N N . LEU A 1 259 ? 7.128 1.423 -11.627 1.00 95.31 259 LEU A N 1
ATOM 2039 C CA . LEU A 1 259 ? 7.048 2.104 -10.341 1.00 95.31 259 LEU A CA 1
ATOM 2040 C C . LEU A 1 259 ? 8.362 1.983 -9.569 1.00 95.31 259 LEU A C 1
ATOM 2042 O O . LEU A 1 259 ? 9.118 1.028 -9.742 1.00 95.31 259 LEU A O 1
ATOM 2046 N N . THR A 1 260 ? 8.608 2.936 -8.682 1.00 94.06 260 THR A N 1
ATOM 2047 C CA . THR A 1 260 ? 9.705 2.954 -7.707 1.00 94.06 260 THR A CA 1
ATOM 2048 C C . THR A 1 260 ? 9.360 3.917 -6.568 1.00 94.06 260 THR A C 1
ATOM 2050 O O . THR A 1 260 ? 8.330 4.581 -6.612 1.00 94.06 260 THR A O 1
ATOM 2053 N N . SER A 1 261 ? 10.204 4.015 -5.546 1.00 90.62 261 SER A N 1
ATOM 2054 C CA . SER A 1 261 ? 10.133 5.070 -4.530 1.00 90.62 261 SER A CA 1
ATOM 2055 C C . SER A 1 261 ? 10.562 6.426 -5.101 1.00 90.62 261 SER A C 1
ATOM 2057 O O . SER A 1 261 ? 11.579 6.496 -5.801 1.00 90.62 261 SER A O 1
ATOM 2059 N N . ALA A 1 262 ? 9.848 7.501 -4.768 1.00 89.38 262 ALA A N 1
ATOM 2060 C CA . ALA A 1 262 ? 10.129 8.838 -5.288 1.00 89.38 262 ALA A CA 1
ATOM 2061 C C . ALA A 1 262 ? 11.353 9.512 -4.653 1.00 89.38 262 ALA A C 1
ATOM 2063 O O . ALA A 1 262 ? 12.053 10.236 -5.350 1.00 89.38 262 ALA A O 1
ATOM 2064 N N . HIS A 1 263 ? 11.699 9.233 -3.394 1.00 84.38 263 HIS A N 1
ATOM 2065 C CA . HIS A 1 263 ? 12.878 9.823 -2.742 1.00 84.38 263 HIS A CA 1
ATOM 2066 C C . HIS A 1 263 ? 14.188 9.450 -3.438 1.00 84.38 263 HIS A C 1
ATOM 2068 O O . HIS A 1 263 ? 15.141 10.216 -3.430 1.00 84.38 263 HIS A O 1
ATOM 2074 N N . ILE A 1 264 ? 14.231 8.290 -4.093 1.00 83.38 264 ILE A N 1
ATOM 2075 C CA . ILE A 1 264 ? 15.364 7.890 -4.935 1.00 83.38 264 ILE A CA 1
ATOM 2076 C C . ILE A 1 264 ? 15.453 8.780 -6.180 1.00 83.38 264 ILE A C 1
ATOM 2078 O O . ILE A 1 264 ? 16.537 9.010 -6.710 1.00 83.38 264 ILE A O 1
ATOM 2082 N N . MET A 1 265 ? 14.309 9.286 -6.641 1.00 84.38 265 MET A N 1
ATOM 2083 C CA . MET A 1 265 ? 14.180 10.224 -7.752 1.00 84.38 265 MET A CA 1
ATOM 2084 C C . MET A 1 265 ? 14.284 11.694 -7.310 1.00 84.38 265 MET A C 1
ATOM 2086 O O . MET A 1 265 ? 14.416 12.572 -8.160 1.00 84.38 265 MET A O 1
ATOM 2090 N N . ALA A 1 266 ? 14.386 11.988 -6.011 1.00 80.25 266 ALA A N 1
ATOM 2091 C CA . ALA A 1 266 ? 14.638 13.333 -5.490 1.00 80.25 266 ALA A CA 1
ATOM 2092 C C . ALA A 1 266 ? 16.125 13.712 -5.588 1.00 80.25 266 ALA A C 1
ATOM 2094 O O . ALA A 1 266 ? 17.002 12.877 -5.363 1.00 80.25 266 ALA A O 1
ATOM 2095 N N . THR A 1 267 ? 16.442 14.930 -6.032 1.00 71.25 267 THR A N 1
ATOM 2096 C CA . THR A 1 267 ? 17.776 15.528 -5.858 1.00 71.25 267 THR A CA 1
ATOM 2097 C C . THR A 1 267 ? 17.676 16.629 -4.809 1.00 71.25 267 THR A C 1
ATOM 2099 O O . THR A 1 267 ? 16.580 17.119 -4.549 1.00 71.25 267 THR A O 1
ATOM 2102 N N . ASP A 1 268 ? 18.814 17.055 -4.256 1.00 67.88 268 ASP A N 1
ATOM 2103 C CA . ASP A 1 268 ? 18.886 18.227 -3.368 1.00 67.88 268 ASP A CA 1
ATOM 2104 C C . ASP A 1 268 ? 18.365 19.519 -4.038 1.00 67.88 268 ASP A C 1
ATOM 2106 O O . ASP A 1 268 ? 18.097 20.497 -3.347 1.00 67.88 268 ASP A O 1
ATOM 2110 N N . ASP A 1 269 ? 18.241 19.529 -5.371 1.00 61.44 269 ASP A N 1
ATOM 2111 C CA . ASP A 1 269 ? 17.769 20.665 -6.166 1.00 61.44 269 ASP A CA 1
ATOM 2112 C C . ASP A 1 269 ? 16.258 20.595 -6.487 1.00 61.44 269 ASP A C 1
ATOM 2114 O O . ASP A 1 269 ? 15.759 21.461 -7.206 1.00 61.44 269 ASP A O 1
ATOM 2118 N N . HIS A 1 270 ? 15.531 19.570 -6.023 1.00 69.00 270 HIS A N 1
ATOM 2119 C CA . HIS A 1 270 ? 14.087 19.446 -6.254 1.00 69.00 270 HIS A CA 1
ATOM 2120 C C . HIS A 1 270 ? 13.304 20.048 -5.090 1.00 69.00 270 HIS A C 1
ATOM 2122 O O . HIS A 1 270 ? 13.306 19.497 -3.989 1.00 69.00 270 HIS A O 1
ATOM 2128 N N . ASP A 1 271 ? 12.609 21.152 -5.363 1.00 66.56 271 ASP A N 1
ATOM 2129 C CA . ASP A 1 271 ? 11.721 21.798 -4.396 1.00 66.56 271 ASP A CA 1
ATOM 2130 C C . ASP A 1 271 ? 10.320 21.149 -4.419 1.00 66.56 271 ASP A C 1
ATOM 2132 O O . ASP A 1 271 ? 9.600 21.205 -3.424 1.00 66.56 271 ASP A O 1
ATOM 2136 N N . ASP A 1 272 ? 9.933 20.512 -5.535 1.00 75.25 272 ASP A N 1
ATOM 2137 C CA . ASP A 1 272 ? 8.675 19.770 -5.702 1.00 75.25 272 ASP A CA 1
ATOM 2138 C C . ASP A 1 272 ? 8.912 18.429 -6.427 1.00 75.25 272 ASP A C 1
ATOM 2140 O O . ASP A 1 272 ? 9.801 18.276 -7.267 1.00 75.25 272 ASP A O 1
ATOM 2144 N N . SER A 1 273 ? 8.055 17.448 -6.153 1.00 78.62 273 SER A N 1
ATOM 2145 C CA . SER A 1 273 ? 7.902 16.208 -6.919 1.00 78.62 273 SER A CA 1
ATOM 2146 C C . SER A 1 273 ? 7.852 16.414 -8.440 1.00 78.62 273 SER A C 1
ATOM 2148 O O . SER A 1 273 ? 8.415 15.610 -9.185 1.00 78.62 273 SER A O 1
ATOM 2150 N N . SER A 1 274 ? 7.265 17.519 -8.918 1.00 82.81 274 SER A N 1
ATOM 2151 C CA . SER A 1 274 ? 7.218 17.831 -10.351 1.00 82.81 274 SER A CA 1
ATOM 2152 C C . SER A 1 274 ? 8.587 18.109 -10.974 1.00 82.81 274 SER A C 1
ATOM 2154 O O . SER A 1 274 ? 8.743 17.936 -12.182 1.00 82.81 274 SER A O 1
ATOM 2156 N N . ASP A 1 275 ? 9.576 18.518 -10.175 1.00 84.31 275 ASP A N 1
ATOM 2157 C CA . ASP A 1 275 ? 10.932 18.798 -10.661 1.00 84.31 275 ASP A CA 1
ATOM 2158 C C . ASP A 1 275 ? 11.673 17.511 -11.042 1.00 84.31 275 ASP A C 1
ATOM 2160 O O . ASP A 1 275 ? 12.594 17.546 -11.853 1.00 84.31 275 ASP A O 1
ATOM 2164 N N . MET A 1 276 ? 11.218 16.362 -10.525 1.00 85.88 276 MET A N 1
ATOM 2165 C CA . MET A 1 276 ? 11.742 15.045 -10.888 1.00 85.88 276 MET A CA 1
ATOM 2166 C C . MET A 1 276 ? 11.346 14.632 -12.310 1.00 85.88 276 MET A C 1
ATOM 2168 O O . MET A 1 276 ? 11.975 13.750 -12.886 1.00 85.88 276 MET A O 1
ATOM 2172 N N . VAL A 1 277 ? 10.283 15.203 -12.887 1.00 88.81 277 VAL A N 1
ATOM 2173 C CA . VAL A 1 277 ? 9.753 14.753 -14.182 1.00 88.81 277 VAL A CA 1
ATOM 2174 C C . VAL A 1 277 ? 10.748 15.055 -15.304 1.00 88.81 277 VAL A C 1
ATOM 2176 O O . VAL A 1 277 ? 11.157 16.193 -15.527 1.00 88.81 277 VAL A O 1
ATOM 2179 N N . GLY A 1 278 ? 11.095 14.020 -16.069 1.00 89.12 278 GLY A N 1
ATOM 2180 C CA . GLY A 1 278 ? 12.113 14.068 -17.115 1.00 89.12 278 GLY A CA 1
ATOM 2181 C C . GLY A 1 278 ? 13.519 13.701 -16.640 1.00 89.12 278 GLY A C 1
ATOM 2182 O O . GLY A 1 278 ? 14.425 13.641 -17.477 1.00 89.12 278 GLY A O 1
ATOM 2183 N N . ASP A 1 279 ? 13.718 13.423 -15.346 1.00 90.75 279 ASP A N 1
ATOM 2184 C CA . ASP A 1 279 ? 15.007 12.939 -14.863 1.00 90.75 279 ASP A CA 1
ATOM 2185 C C . ASP A 1 279 ? 15.323 11.552 -15.435 1.00 90.75 279 ASP A C 1
ATOM 2187 O O . ASP A 1 279 ? 14.476 10.652 -15.413 1.00 90.75 279 ASP A O 1
ATOM 2191 N N . PRO A 1 280 ? 16.557 11.336 -15.919 1.00 91.62 280 PRO A N 1
ATOM 2192 C CA . PRO A 1 280 ? 16.915 10.085 -16.552 1.00 91.62 280 PRO A CA 1
ATOM 2193 C C . PRO A 1 280 ? 17.222 8.996 -15.513 1.00 91.62 280 PRO A C 1
ATOM 2195 O O . PRO A 1 280 ? 18.061 9.164 -14.622 1.00 91.62 280 PRO A O 1
ATOM 2198 N N . VAL A 1 281 ? 16.611 7.832 -15.709 1.00 91.19 281 VAL A N 1
ATOM 2199 C CA . VAL A 1 281 ? 16.769 6.612 -14.912 1.00 91.19 281 VAL A CA 1
ATOM 2200 C C . VAL A 1 281 ? 17.701 5.636 -15.632 1.00 91.19 281 VAL A C 1
ATOM 2202 O O . VAL A 1 281 ? 17.619 5.438 -16.847 1.00 91.19 281 VAL A O 1
ATOM 2205 N N . TYR A 1 282 ? 18.604 5.006 -14.884 1.00 89.50 282 TYR A N 1
ATOM 2206 C CA . TYR A 1 282 ? 19.624 4.083 -15.386 1.00 89.50 282 TYR A CA 1
ATOM 2207 C C . TYR A 1 282 ? 19.602 2.776 -14.601 1.00 89.50 282 TYR A C 1
ATOM 2209 O O . TYR A 1 282 ? 19.178 2.744 -13.450 1.00 89.50 282 TYR A O 1
ATOM 2217 N N . GLN A 1 283 ? 20.157 1.713 -15.177 1.00 86.50 283 GLN A N 1
ATOM 2218 C CA . GLN A 1 283 ? 20.682 0.613 -14.370 1.00 86.50 283 GLN A CA 1
ATOM 2219 C C . GLN A 1 283 ? 22.102 0.958 -13.869 1.00 86.50 283 GLN A C 1
ATOM 2221 O O . GLN A 1 283 ? 22.837 1.652 -14.581 1.00 86.50 283 GLN A O 1
ATOM 2226 N N . PRO A 1 284 ? 22.521 0.493 -12.674 1.00 70.69 284 PRO A N 1
ATOM 2227 C CA . PRO A 1 284 ? 23.718 0.977 -11.969 1.00 70.69 284 PRO A CA 1
ATOM 2228 C C . PRO A 1 284 ? 25.059 0.888 -12.701 1.00 70.69 284 PRO A C 1
ATOM 2230 O O . PRO A 1 284 ? 26.012 1.580 -12.343 1.00 70.69 284 PRO A O 1
ATOM 2233 N N . SER A 1 285 ? 25.173 0.095 -13.762 1.00 65.75 285 SER A N 1
ATOM 2234 C CA . SER A 1 285 ? 26.213 0.312 -14.764 1.00 65.75 285 SER A CA 1
ATOM 2235 C C . SER A 1 285 ? 25.894 1.593 -15.537 1.00 65.75 285 SER A C 1
ATOM 2237 O O . SER A 1 285 ? 25.267 1.531 -16.593 1.00 65.75 285 SER A O 1
ATOM 2239 N N . TYR A 1 286 ? 26.315 2.733 -14.981 1.00 58.59 286 TYR A N 1
ATOM 2240 C CA . TYR A 1 286 ? 26.073 4.153 -15.317 1.00 58.59 286 TYR A CA 1
ATOM 2241 C C . TYR A 1 286 ? 25.971 4.597 -16.800 1.00 58.59 286 TYR A C 1
ATOM 2243 O O . TYR A 1 286 ? 25.807 5.783 -17.083 1.00 58.59 286 TYR A O 1
ATOM 2251 N N . SER A 1 287 ? 26.105 3.696 -17.769 1.00 68.44 287 SER A N 1
ATOM 2252 C CA . SER A 1 287 ? 25.858 3.892 -19.196 1.00 68.44 287 SER A CA 1
ATOM 2253 C C . SER A 1 287 ? 24.493 3.394 -19.685 1.00 68.44 287 SER A C 1
ATOM 2255 O O . SER A 1 287 ? 24.112 3.736 -20.803 1.00 68.44 287 SER A O 1
ATOM 2257 N N . ASN A 1 288 ? 23.772 2.585 -18.905 1.00 83.50 288 ASN A N 1
ATOM 2258 C CA . ASN A 1 288 ? 22.572 1.896 -19.384 1.00 83.50 288 ASN A CA 1
ATOM 2259 C C . ASN A 1 288 ? 21.321 2.680 -19.012 1.00 83.50 288 ASN A C 1
ATOM 2261 O O . ASN A 1 288 ? 20.678 2.418 -18.000 1.00 83.50 288 ASN A O 1
ATOM 2265 N N . TYR A 1 289 ? 21.031 3.680 -19.838 1.00 89.06 289 TYR A N 1
ATOM 2266 C CA . TYR A 1 289 ? 19.801 4.456 -19.770 1.00 89.06 289 TYR A CA 1
ATOM 2267 C C . TYR A 1 289 ? 18.582 3.542 -19.942 1.00 89.06 289 TYR A C 1
ATOM 2269 O O . TYR A 1 289 ? 18.521 2.773 -20.904 1.00 89.06 289 TYR A O 1
ATOM 2277 N N . VAL A 1 290 ? 17.646 3.630 -18.999 1.00 89.06 290 VAL A N 1
ATOM 2278 C CA . VAL A 1 290 ? 16.399 2.859 -18.969 1.00 89.06 290 VAL A CA 1
ATOM 2279 C C . VAL A 1 290 ? 15.248 3.696 -19.503 1.00 89.06 290 VAL A C 1
ATOM 2281 O O . VAL A 1 290 ? 14.494 3.206 -20.336 1.00 89.06 290 VAL A O 1
ATOM 2284 N N . GLY A 1 291 ? 15.139 4.952 -19.075 1.00 91.50 291 GLY A N 1
ATOM 2285 C CA . GLY A 1 291 ? 14.079 5.871 -19.482 1.00 91.50 291 GLY A CA 1
ATOM 2286 C C . GLY A 1 291 ? 14.041 7.105 -18.588 1.00 91.50 291 GLY A C 1
ATOM 2287 O O . GLY A 1 291 ? 15.039 7.392 -17.931 1.00 91.50 291 GLY A O 1
ATOM 2288 N N . ASP A 1 292 ? 12.922 7.822 -18.558 1.00 93.00 292 ASP A N 1
ATOM 2289 C CA . ASP A 1 292 ? 12.784 9.077 -17.806 1.00 93.00 292 ASP A CA 1
ATOM 2290 C C . ASP A 1 292 ? 11.603 9.016 -16.835 1.00 93.00 292 ASP A C 1
ATOM 2292 O O . ASP A 1 292 ? 10.566 8.423 -17.157 1.00 93.00 292 ASP A O 1
ATOM 2296 N N . VAL A 1 293 ? 11.747 9.660 -15.674 1.00 92.69 293 VAL A N 1
ATOM 2297 C CA . VAL A 1 293 ? 10.661 9.861 -14.703 1.00 92.69 293 VAL A CA 1
ATOM 2298 C C . VAL A 1 293 ? 9.484 10.561 -15.383 1.00 92.69 293 VAL A C 1
ATOM 2300 O O . VAL A 1 293 ? 9.651 11.594 -16.031 1.00 92.69 293 VAL A O 1
ATOM 2303 N N . THR A 1 294 ? 8.294 9.985 -15.249 1.00 90.88 294 THR A N 1
ATOM 2304 C CA . THR A 1 294 ? 7.058 10.458 -15.892 1.00 90.88 294 THR A CA 1
ATOM 2305 C C . THR A 1 294 ? 6.137 11.170 -14.924 1.00 90.88 294 THR A C 1
ATOM 2307 O O . THR A 1 294 ? 5.522 12.166 -15.294 1.00 90.88 294 THR A O 1
ATOM 2310 N N . ASP A 1 295 ? 6.062 10.667 -13.698 1.00 89.12 295 ASP A N 1
ATOM 2311 C CA . ASP A 1 295 ? 5.254 11.241 -12.632 1.00 89.12 295 ASP A CA 1
ATOM 2312 C C . ASP A 1 295 ? 5.855 10.855 -11.283 1.00 89.12 295 ASP A C 1
ATOM 2314 O O . ASP A 1 295 ? 6.465 9.790 -11.146 1.00 89.12 295 ASP A O 1
ATOM 2318 N N . ALA A 1 296 ? 5.676 11.699 -10.282 1.00 85.06 296 ALA A N 1
ATOM 2319 C CA . ALA A 1 296 ? 6.113 11.433 -8.929 1.00 85.06 296 ALA A CA 1
ATOM 2320 C C . ALA A 1 296 ? 5.114 12.030 -7.950 1.00 85.06 296 ALA A C 1
ATOM 2322 O O . ALA A 1 296 ? 4.737 13.191 -8.042 1.00 85.06 296 ALA A O 1
ATOM 2323 N N . ALA A 1 297 ? 4.734 11.228 -6.969 1.00 81.88 297 ALA A N 1
ATOM 2324 C CA . ALA A 1 297 ? 4.071 11.699 -5.778 1.00 81.88 297 ALA A CA 1
ATOM 2325 C C . ALA A 1 297 ? 5.058 11.508 -4.633 1.00 81.88 297 ALA A C 1
ATOM 2327 O O . ALA A 1 297 ? 5.284 10.397 -4.143 1.00 81.88 297 ALA A O 1
ATOM 2328 N N . TYR A 1 298 ? 5.689 12.616 -4.265 1.00 74.81 298 TYR A N 1
ATOM 2329 C CA . TYR A 1 298 ? 6.625 12.677 -3.162 1.00 74.81 298 TYR A CA 1
ATOM 2330 C C . TYR A 1 298 ? 6.130 13.717 -2.176 1.00 74.81 298 TYR A C 1
ATOM 2332 O O . TYR A 1 298 ? 6.188 14.910 -2.448 1.00 74.81 298 TYR A O 1
ATOM 2340 N N . PHE A 1 299 ? 5.630 13.246 -1.043 1.00 65.31 299 PHE A N 1
ATOM 2341 C CA . PHE A 1 299 ? 5.353 14.102 0.097 1.00 65.31 299 PHE A CA 1
ATOM 2342 C C . PHE A 1 299 ? 6.402 13.766 1.140 1.00 65.31 299 PHE A C 1
ATOM 2344 O O . PHE A 1 299 ? 6.316 12.752 1.840 1.00 65.31 299 PHE A O 1
ATOM 2351 N N . SER A 1 300 ? 7.451 14.587 1.172 1.00 53.19 300 SER A N 1
ATOM 2352 C CA . SER A 1 300 ? 8.435 14.493 2.236 1.00 53.19 300 SER A CA 1
ATOM 2353 C C . SER A 1 300 ? 7.789 14.957 3.541 1.00 53.19 300 SER A C 1
ATOM 2355 O O . SER A 1 300 ? 6.822 15.716 3.556 1.00 53.19 300 SER A O 1
ATOM 2357 N N . ILE A 1 301 ? 8.341 14.496 4.655 1.00 48.25 301 ILE A N 1
ATOM 2358 C CA . ILE A 1 301 ? 7.944 14.883 6.011 1.00 48.25 301 ILE A CA 1
ATOM 2359 C C . ILE A 1 301 ? 7.946 16.416 6.235 1.00 48.25 301 ILE A C 1
ATOM 2361 O O . ILE A 1 301 ? 7.309 16.900 7.175 1.00 48.25 301 ILE A O 1
ATOM 2365 N N . ASP A 1 302 ? 8.625 17.173 5.371 1.00 44.44 302 ASP A N 1
ATOM 2366 C CA . ASP A 1 302 ? 8.700 18.631 5.448 1.00 44.44 302 ASP A CA 1
ATOM 2367 C C . ASP A 1 302 ? 7.402 19.313 4.986 1.00 44.44 302 ASP A C 1
ATOM 2369 O O . ASP A 1 302 ? 7.104 20.423 5.430 1.00 44.44 302 ASP A O 1
ATOM 2373 N N . ASP A 1 303 ? 6.580 18.626 4.186 1.00 45.88 303 ASP A N 1
ATOM 2374 C CA . ASP A 1 303 ? 5.269 19.116 3.775 1.00 45.88 303 ASP A CA 1
ATOM 2375 C C . ASP A 1 303 ? 4.197 18.768 4.809 1.00 45.88 303 ASP A C 1
ATOM 2377 O O . ASP A 1 303 ? 4.228 17.731 5.472 1.00 45.88 303 ASP A O 1
ATOM 2381 N N . ASP A 1 304 ? 3.218 19.660 4.946 1.00 43.16 304 ASP A N 1
ATOM 2382 C CA . ASP A 1 304 ? 2.443 19.922 6.163 1.00 43.16 304 ASP A CA 1
ATOM 2383 C C . ASP A 1 304 ? 1.630 18.781 6.822 1.00 43.16 304 ASP A C 1
ATOM 2385 O O . ASP A 1 304 ? 0.914 19.016 7.796 1.00 43.16 304 ASP A O 1
ATOM 2389 N N . TYR A 1 305 ? 1.715 17.542 6.333 1.00 45.41 305 TYR A N 1
ATOM 2390 C CA . TYR A 1 305 ? 0.708 16.516 6.584 1.00 45.41 305 TYR A CA 1
ATOM 2391 C C . TYR A 1 305 ? 1.200 15.144 7.059 1.00 45.41 305 TYR A C 1
ATOM 2393 O O . TYR A 1 305 ? 0.348 14.301 7.302 1.00 45.41 305 TYR A O 1
ATOM 2401 N N . GLY A 1 306 ? 2.493 14.888 7.273 1.00 47.50 306 GLY A N 1
ATOM 2402 C CA . GLY A 1 306 ? 2.926 13.686 8.016 1.00 47.50 306 GLY A CA 1
ATOM 2403 C C . GLY A 1 306 ? 2.523 12.328 7.406 1.00 47.50 306 GLY A C 1
ATOM 2404 O O . GLY A 1 306 ? 2.369 11.351 8.140 1.00 47.50 306 GLY A O 1
ATOM 2405 N N . PHE A 1 307 ? 2.346 12.238 6.081 1.00 55.09 307 PHE A N 1
ATOM 2406 C CA . PHE A 1 307 ? 1.988 10.988 5.398 1.00 55.09 307 PHE A CA 1
ATOM 2407 C C . PHE A 1 307 ? 3.003 10.608 4.323 1.00 55.09 307 PHE A C 1
ATOM 2409 O O . PHE A 1 307 ? 3.386 11.434 3.503 1.00 55.09 307 PHE A O 1
ATOM 2416 N N . TYR A 1 308 ? 3.371 9.327 4.298 1.00 66.62 308 TYR A N 1
ATOM 2417 C CA . TYR A 1 308 ? 4.282 8.745 3.317 1.00 66.62 308 TYR A CA 1
ATOM 2418 C C . TYR A 1 308 ? 3.529 8.447 2.016 1.00 66.62 308 TYR A C 1
ATOM 2420 O O . TYR A 1 308 ? 2.998 7.351 1.839 1.00 66.62 308 TYR A O 1
ATOM 2428 N N . ILE A 1 309 ? 3.468 9.413 1.102 1.00 79.88 309 ILE A N 1
ATOM 2429 C CA . ILE A 1 309 ? 3.365 9.062 -0.315 1.00 79.88 309 ILE A CA 1
ATOM 2430 C C . ILE A 1 309 ? 4.770 9.224 -0.876 1.00 79.88 309 ILE A C 1
ATOM 2432 O O . ILE A 1 309 ? 5.325 10.321 -0.898 1.00 79.88 309 ILE A O 1
ATOM 2436 N N . ASP A 1 310 ? 5.347 8.100 -1.269 1.00 84.69 310 ASP A N 1
ATOM 2437 C CA . ASP A 1 310 ? 6.696 8.038 -1.797 1.00 84.69 310 ASP A CA 1
ATOM 2438 C C . ASP A 1 310 ? 6.724 7.064 -2.968 1.00 84.69 310 ASP A C 1
ATOM 2440 O O . ASP A 1 310 ? 7.149 5.913 -2.863 1.00 84.69 310 ASP A O 1
ATOM 2444 N N . VAL A 1 311 ? 6.188 7.521 -4.092 1.00 91.38 311 VAL A N 1
ATOM 2445 C CA . VAL A 1 311 ? 6.092 6.708 -5.295 1.00 91.38 311 VAL A CA 1
ATOM 2446 C C . VAL A 1 311 ? 6.348 7.549 -6.531 1.00 91.38 311 VAL A C 1
ATOM 2448 O O . VAL A 1 311 ? 5.810 8.639 -6.688 1.00 91.38 311 VAL A O 1
ATOM 2451 N N . ALA A 1 312 ? 7.178 7.034 -7.423 1.00 92.62 312 ALA A N 1
ATOM 2452 C CA . ALA A 1 312 ? 7.422 7.607 -8.731 1.00 92.62 312 ALA A CA 1
ATOM 2453 C C . ALA A 1 312 ? 7.181 6.557 -9.809 1.00 92.62 312 ALA A C 1
ATOM 2455 O O . ALA A 1 312 ? 7.373 5.356 -9.596 1.00 92.62 312 ALA A O 1
ATOM 2456 N N . SER A 1 313 ? 6.780 7.035 -10.976 1.00 93.94 313 SER A N 1
ATOM 2457 C CA . SER A 1 313 ? 6.755 6.281 -12.215 1.00 93.94 313 SER A CA 1
ATOM 2458 C C . SER A 1 313 ? 7.843 6.790 -13.153 1.00 93.94 313 SER A C 1
ATOM 2460 O O . SER A 1 313 ? 8.188 7.973 -13.156 1.00 93.94 313 SER A O 1
ATOM 2462 N N . PHE A 1 314 ? 8.387 5.898 -13.970 1.00 92.56 314 PHE A N 1
ATOM 2463 C CA . PHE A 1 314 ? 9.241 6.281 -15.086 1.00 92.56 314 PHE A CA 1
ATOM 2464 C C . PHE A 1 314 ? 8.885 5.477 -16.329 1.00 92.56 314 PHE A C 1
ATOM 2466 O O . PHE A 1 314 ? 8.627 4.274 -16.252 1.00 92.56 314 PHE A O 1
ATOM 2473 N N . SER A 1 315 ? 8.893 6.146 -17.477 1.00 92.00 315 SER A N 1
ATOM 2474 C CA . SER A 1 315 ? 8.752 5.517 -18.791 1.00 92.00 315 SER A CA 1
ATOM 2475 C C . SER A 1 315 ? 9.976 4.669 -19.109 1.00 92.00 315 SER A C 1
ATOM 2477 O O . SER A 1 315 ? 11.067 4.920 -18.598 1.00 92.00 315 SER A O 1
ATOM 2479 N N . VAL A 1 316 ? 9.820 3.682 -19.988 1.00 88.06 316 VAL A N 1
ATOM 2480 C CA . VAL A 1 316 ? 10.958 2.919 -20.509 1.00 88.06 316 VAL A CA 1
ATOM 2481 C C . VAL A 1 316 ? 11.238 3.302 -21.953 1.00 88.06 316 VAL A C 1
ATOM 2483 O O . VAL A 1 316 ? 10.361 3.269 -22.810 1.00 88.06 316 VAL A O 1
ATOM 2486 N N . ALA A 1 317 ? 12.494 3.637 -22.237 1.00 87.19 317 ALA A N 1
ATOM 2487 C CA . ALA A 1 317 ? 12.951 3.977 -23.570 1.00 87.19 317 ALA A CA 1
ATOM 2488 C C . ALA A 1 317 ? 12.742 2.805 -24.534 1.00 87.19 317 ALA A C 1
ATOM 2490 O O . ALA A 1 317 ? 13.118 1.678 -24.235 1.00 87.19 317 ALA A O 1
ATOM 2491 N N . ARG A 1 318 ? 12.273 3.073 -25.757 1.00 81.69 318 ARG A N 1
ATOM 2492 C CA . ARG A 1 318 ? 11.977 2.047 -26.786 1.00 81.69 318 ARG A CA 1
ATOM 2493 C C . ARG A 1 318 ? 13.091 1.042 -27.095 1.00 81.69 318 ARG A C 1
ATOM 2495 O O . ARG A 1 318 ? 12.829 -0.019 -27.655 1.00 81.69 318 ARG A O 1
ATOM 2502 N N . SER A 1 319 ? 14.348 1.392 -26.826 1.00 81.62 319 SER A N 1
ATOM 2503 C CA . SER A 1 319 ? 15.496 0.490 -27.003 1.00 81.62 319 SER A CA 1
ATOM 2504 C C . SER A 1 319 ? 15.657 -0.533 -25.874 1.00 81.62 319 SER A C 1
ATOM 2506 O O . SER A 1 319 ? 16.433 -1.480 -26.012 1.00 81.62 319 SER A O 1
ATOM 2508 N N . VAL A 1 320 ? 14.954 -0.330 -24.765 1.00 82.81 320 VAL A N 1
ATOM 2509 C CA . VAL A 1 320 ? 14.970 -1.145 -23.558 1.00 82.81 320 VAL A CA 1
ATOM 2510 C C . VAL A 1 320 ? 13.653 -1.911 -23.511 1.00 82.81 320 VAL A C 1
ATOM 2512 O O . VAL A 1 320 ? 12.576 -1.332 -23.557 1.00 82.81 320 VAL A O 1
ATOM 2515 N N . GLY A 1 321 ? 13.725 -3.237 -23.486 1.00 80.50 321 GLY A N 1
ATOM 2516 C CA . GLY A 1 321 ? 12.540 -4.058 -23.281 1.00 80.50 321 GLY A CA 1
ATOM 2517 C C . GLY A 1 321 ? 12.188 -4.107 -21.804 1.00 80.50 321 GLY A C 1
ATOM 2518 O O . GLY A 1 321 ? 13.046 -3.971 -20.928 1.00 80.50 321 GLY A O 1
ATOM 2519 N N . THR A 1 322 ? 10.907 -4.313 -21.548 1.00 81.00 322 THR A N 1
ATOM 2520 C CA . THR A 1 322 ? 10.344 -4.437 -20.208 1.00 81.00 322 THR A CA 1
ATOM 2521 C C . THR A 1 322 ? 9.870 -5.860 -19.986 1.00 81.00 322 THR A C 1
ATOM 2523 O O . THR A 1 322 ? 9.515 -6.560 -20.936 1.00 81.00 322 THR A O 1
ATOM 2526 N N . ASP A 1 323 ? 9.886 -6.291 -18.731 1.00 86.25 323 ASP A N 1
ATOM 2527 C CA . ASP A 1 323 ? 9.318 -7.564 -18.319 1.00 86.25 323 ASP A CA 1
ATOM 2528 C C . ASP A 1 323 ? 8.335 -7.358 -17.163 1.00 86.25 323 ASP A C 1
ATOM 2530 O O . ASP A 1 323 ? 8.521 -6.474 -16.330 1.00 86.25 323 ASP A O 1
ATOM 2534 N N . TYR A 1 324 ? 7.277 -8.163 -17.134 1.00 88.75 324 TYR A N 1
ATOM 2535 C CA . TYR A 1 324 ? 6.262 -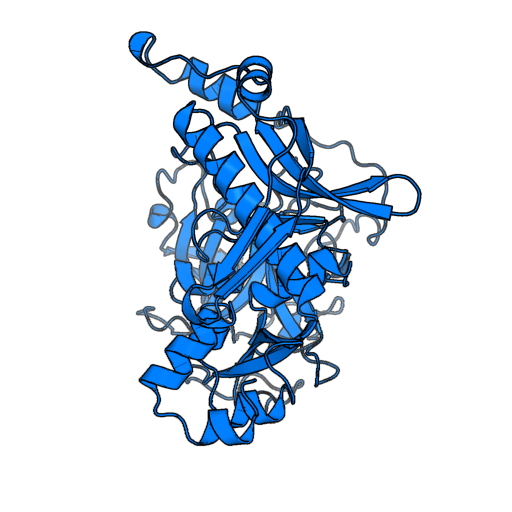8.167 -16.074 1.00 88.75 324 TYR A CA 1
ATOM 2536 C C . TYR A 1 324 ? 6.614 -9.167 -14.957 1.00 88.75 324 TYR A C 1
ATOM 2538 O O . TYR A 1 324 ? 5.909 -9.275 -13.959 1.00 88.75 324 TYR A O 1
ATOM 2546 N N . ARG A 1 325 ? 7.710 -9.916 -15.111 1.00 91.50 325 ARG A N 1
ATOM 2547 C CA . ARG A 1 325 ? 8.224 -10.861 -14.115 1.00 91.50 325 ARG A CA 1
ATOM 2548 C C . ARG A 1 325 ? 9.131 -10.187 -13.094 1.00 91.50 325 ARG A C 1
ATOM 2550 O O . ARG A 1 325 ? 9.719 -9.133 -13.346 1.00 91.50 325 ARG A O 1
ATOM 2557 N N . LEU A 1 326 ? 9.271 -10.841 -11.946 1.00 91.62 326 LEU A N 1
ATOM 2558 C CA . LEU A 1 326 ? 10.286 -10.515 -10.949 1.00 91.62 326 LEU A CA 1
ATOM 2559 C C . LEU A 1 326 ? 11.685 -10.927 -11.433 1.00 91.62 326 LEU A C 1
ATOM 2561 O O . LEU A 1 326 ? 11.848 -11.906 -12.163 1.00 91.62 326 LEU A O 1
ATOM 2565 N N . ALA A 1 327 ? 12.708 -10.193 -11.002 1.00 90.38 327 ALA A N 1
ATOM 2566 C CA . ALA A 1 327 ? 14.102 -10.543 -11.241 1.00 90.38 327 ALA A CA 1
ATOM 2567 C C . ALA A 1 327 ? 14.497 -11.802 -10.451 1.00 90.38 327 ALA A C 1
ATOM 2569 O O . ALA A 1 327 ? 14.132 -11.947 -9.283 1.00 90.38 327 ALA A O 1
ATOM 2570 N N . ASP A 1 328 ? 15.298 -12.668 -11.067 1.00 87.25 328 ASP A N 1
ATOM 2571 C CA . ASP A 1 328 ? 15.925 -13.833 -10.435 1.00 87.25 328 ASP A CA 1
ATOM 2572 C C . ASP A 1 328 ? 17.385 -13.534 -10.004 1.00 87.25 328 ASP A C 1
ATOM 2574 O O . ASP A 1 328 ? 18.063 -12.654 -10.536 1.00 87.25 328 ASP A O 1
ATOM 2578 N N . GLY A 1 329 ? 17.927 -14.248 -9.020 1.00 76.06 329 GLY A N 1
ATOM 2579 C CA . GLY A 1 329 ? 19.297 -14.021 -8.534 1.00 76.06 329 GLY A CA 1
ATOM 2580 C C . GLY A 1 329 ? 20.390 -14.333 -9.567 1.00 76.06 329 GLY A C 1
ATOM 2581 O O . GLY A 1 329 ? 21.495 -13.802 -9.471 1.00 76.06 329 GLY A O 1
ATOM 2582 N N . ASP A 1 330 ? 20.077 -15.159 -10.569 1.00 76.56 330 ASP A N 1
ATOM 2583 C CA . ASP A 1 330 ? 21.026 -15.639 -11.581 1.00 76.56 330 ASP A CA 1
ATOM 2584 C C . ASP A 1 330 ? 20.913 -14.903 -12.935 1.00 76.56 330 ASP A C 1
ATOM 2586 O O . ASP A 1 330 ? 21.468 -15.350 -13.943 1.00 76.56 330 ASP A O 1
ATOM 2590 N N . GLY A 1 331 ? 20.214 -13.759 -12.976 1.00 73.88 331 GLY A N 1
ATOM 2591 C CA . GLY A 1 331 ? 19.999 -12.988 -14.210 1.00 73.88 331 GLY A CA 1
ATOM 2592 C C . GLY A 1 331 ? 18.859 -13.485 -15.095 1.00 73.88 331 GLY A C 1
ATOM 2593 O O . GLY A 1 331 ? 18.808 -13.152 -16.280 1.00 73.88 331 GLY A O 1
ATOM 2594 N N . GLY A 1 332 ? 18.002 -14.341 -14.541 1.00 82.81 332 GLY A N 1
ATOM 2595 C CA . GLY A 1 332 ? 16.798 -14.856 -15.177 1.00 82.81 332 GLY A CA 1
ATOM 2596 C C . GLY A 1 332 ? 15.547 -14.060 -14.815 1.00 82.81 332 GLY A C 1
ATOM 2597 O O . GLY A 1 332 ? 15.590 -12.921 -14.375 1.00 82.81 332 GLY A O 1
ATOM 2598 N N . TYR A 1 333 ? 14.399 -14.687 -14.987 1.00 86.50 333 TYR A N 1
ATOM 2599 C CA . TYR A 1 333 ? 13.116 -14.102 -14.628 1.00 86.50 333 TYR A CA 1
ATOM 2600 C C . TYR A 1 333 ? 12.355 -15.141 -13.836 1.00 86.50 333 TYR A C 1
ATOM 2602 O O . TYR A 1 333 ? 12.418 -16.325 -14.178 1.00 86.50 333 TYR A O 1
ATOM 2610 N N . ASP A 1 334 ? 11.649 -14.687 -12.815 1.00 87.94 334 ASP A N 1
ATOM 2611 C CA . ASP A 1 334 ? 10.879 -15.553 -11.940 1.00 87.94 334 ASP A CA 1
ATOM 2612 C C . ASP A 1 334 ? 9.376 -15.342 -12.160 1.00 87.94 334 ASP A C 1
ATOM 2614 O O . ASP A 1 334 ? 8.927 -15.216 -13.306 1.00 87.94 334 ASP A O 1
ATOM 2618 N N . GLU A 1 335 ? 8.585 -15.322 -11.089 1.00 89.81 335 GLU A N 1
ATOM 2619 C CA . GLU A 1 335 ? 7.138 -15.301 -11.183 1.00 89.81 335 GLU A CA 1
ATOM 2620 C C . GLU A 1 335 ? 6.626 -14.028 -11.887 1.00 89.81 335 GLU A C 1
ATOM 2622 O O . GLU A 1 335 ? 7.042 -12.911 -11.546 1.00 89.81 335 GLU A O 1
ATOM 2627 N N . PRO A 1 336 ? 5.709 -14.154 -12.865 1.00 92.81 336 PRO A N 1
ATOM 2628 C CA . PRO A 1 336 ? 5.002 -13.017 -13.429 1.00 92.81 336 PRO A CA 1
ATOM 2629 C C . PRO A 1 336 ? 4.131 -12.321 -12.390 1.00 92.81 336 PRO A C 1
ATOM 2631 O O . PRO A 1 336 ? 3.344 -12.957 -11.680 1.00 92.81 336 PRO A O 1
ATOM 2634 N N . VAL A 1 337 ? 4.232 -10.997 -12.366 1.00 94.00 337 VAL A N 1
ATOM 2635 C CA . VAL A 1 337 ? 3.266 -10.121 -11.715 1.00 94.00 337 VAL A CA 1
ATOM 2636 C C . VAL A 1 337 ? 2.070 -10.022 -12.653 1.00 94.00 337 VAL A C 1
ATOM 2638 O O . VAL A 1 337 ? 2.228 -9.748 -13.835 1.00 94.00 337 VAL A O 1
ATOM 2641 N N . VAL A 1 338 ? 0.880 -10.353 -12.155 1.00 94.44 338 VAL A N 1
ATOM 2642 C CA . VAL A 1 338 ? -0.334 -10.442 -12.994 1.00 94.44 338 VAL A CA 1
ATOM 2643 C C . VAL A 1 338 ? -1.450 -9.514 -12.530 1.00 94.44 338 VAL A C 1
ATOM 2645 O O . VAL A 1 338 ? -2.566 -9.545 -13.057 1.00 94.44 338 VAL A O 1
ATOM 2648 N N . GLY A 1 339 ? -1.179 -8.704 -11.512 1.00 95.31 339 GLY A N 1
ATOM 2649 C CA . GLY A 1 339 ? -2.172 -7.835 -10.913 1.00 95.31 339 GLY A CA 1
ATOM 2650 C C . GLY A 1 339 ? -1.748 -7.263 -9.573 1.00 95.31 339 GLY A C 1
ATOM 2651 O O . GLY A 1 339 ? -0.602 -7.400 -9.148 1.00 95.31 339 GLY A O 1
ATOM 2652 N N . THR A 1 340 ? -2.718 -6.666 -8.893 1.00 97.12 340 THR A N 1
ATOM 2653 C CA . THR A 1 340 ? -2.511 -5.871 -7.680 1.00 97.12 340 THR A CA 1
ATOM 2654 C C . THR A 1 340 ? -3.385 -6.392 -6.549 1.00 97.12 340 THR A C 1
ATOM 2656 O O . THR A 1 340 ? -4.570 -6.674 -6.740 1.00 97.12 340 THR A O 1
ATOM 2659 N N . VAL A 1 341 ? -2.813 -6.516 -5.356 1.00 97.00 341 VAL A N 1
ATOM 2660 C CA . VAL A 1 341 ? -3.516 -6.866 -4.120 1.00 97.00 341 VAL A CA 1
ATOM 2661 C C . VAL A 1 341 ? -4.384 -5.689 -3.687 1.00 97.00 341 VAL A C 1
ATOM 2663 O O . VAL A 1 341 ? -3.930 -4.547 -3.649 1.00 97.00 341 VAL A O 1
ATOM 2666 N N . ALA A 1 342 ? -5.642 -5.955 -3.343 1.00 94.88 342 ALA A N 1
ATOM 2667 C CA . ALA A 1 342 ? -6.527 -4.920 -2.820 1.00 94.88 342 ALA A CA 1
ATOM 2668 C C . ALA A 1 342 ? -6.248 -4.642 -1.335 1.00 94.88 342 ALA A C 1
ATOM 2670 O O . ALA A 1 342 ? -5.816 -5.526 -0.596 1.00 94.88 342 ALA A O 1
ATOM 2671 N N . LEU A 1 343 ? -6.574 -3.432 -0.871 1.00 92.88 343 LEU A N 1
ATOM 2672 C CA . LEU A 1 343 ? -6.382 -3.037 0.532 1.00 92.88 343 LEU A CA 1
ATOM 2673 C C . LEU A 1 343 ? -7.103 -3.980 1.511 1.00 92.88 343 LEU A C 1
ATOM 2675 O O . LEU A 1 343 ? -6.525 -4.363 2.524 1.00 92.88 343 LEU A O 1
ATOM 2679 N N . ASP A 1 344 ? -8.303 -4.449 1.148 1.00 93.12 344 ASP A N 1
ATOM 2680 C CA . ASP A 1 344 ? -9.064 -5.466 1.888 1.00 93.12 344 ASP A CA 1
ATOM 2681 C C . ASP A 1 344 ? -8.215 -6.709 2.229 1.00 93.12 344 ASP A C 1
ATOM 2683 O O . ASP A 1 344 ? -8.280 -7.250 3.336 1.00 93.12 344 ASP A O 1
ATOM 2687 N N . GLN A 1 345 ? -7.418 -7.180 1.269 1.00 95.31 345 GLN A N 1
ATOM 2688 C CA . GLN A 1 345 ? -6.576 -8.354 1.444 1.00 95.31 345 GLN A CA 1
ATOM 2689 C C . GLN A 1 345 ? -5.375 -8.057 2.344 1.00 95.31 345 GLN A C 1
ATOM 2691 O O . GLN A 1 345 ? -5.032 -8.907 3.161 1.00 95.31 345 GLN A O 1
ATOM 2696 N N . LEU A 1 346 ? -4.766 -6.872 2.245 1.00 94.56 346 LEU A N 1
ATOM 2697 C CA . LEU A 1 346 ? -3.659 -6.474 3.125 1.00 94.56 346 LEU A CA 1
ATOM 2698 C C . LEU A 1 346 ? -4.113 -6.377 4.590 1.00 94.56 346 LEU A C 1
ATOM 2700 O O . LEU A 1 346 ? -3.451 -6.918 5.474 1.00 94.56 346 LEU A O 1
ATOM 2704 N N . GLU A 1 347 ? -5.290 -5.799 4.845 1.00 92.56 347 GLU A N 1
ATOM 2705 C CA . GLU A 1 347 ? -5.916 -5.789 6.178 1.00 92.56 347 GLU A CA 1
ATOM 2706 C C . GLU A 1 347 ? -6.173 -7.207 6.704 1.00 92.56 347 GLU A C 1
ATOM 2708 O O . GLU A 1 347 ? -5.900 -7.526 7.865 1.00 92.56 347 GLU A O 1
ATOM 2713 N N . ASP A 1 348 ? -6.704 -8.078 5.839 1.00 94.00 348 ASP A N 1
ATOM 2714 C CA . ASP A 1 348 ? -6.998 -9.465 6.187 1.00 94.00 348 ASP A CA 1
ATOM 2715 C C . ASP A 1 348 ? -5.726 -10.264 6.484 1.00 94.00 348 ASP A C 1
ATOM 2717 O O . ASP A 1 348 ? -5.759 -11.147 7.347 1.00 94.00 348 ASP A O 1
ATOM 2721 N N . MET A 1 349 ? -4.631 -9.967 5.778 1.00 93.69 349 MET A N 1
ATOM 2722 C CA . MET A 1 349 ? -3.310 -10.554 5.989 1.00 93.69 349 MET A CA 1
ATOM 2723 C C . MET A 1 349 ? -2.667 -10.079 7.290 1.00 93.69 349 MET A C 1
ATOM 2725 O O . MET A 1 349 ? -2.106 -10.911 8.001 1.00 93.69 349 MET A O 1
ATOM 2729 N N . ALA A 1 350 ? -2.791 -8.792 7.627 1.00 91.50 350 ALA A N 1
ATOM 2730 C CA . ALA A 1 350 ? -2.310 -8.247 8.894 1.00 91.50 350 ALA A CA 1
ATOM 2731 C C . ALA A 1 350 ? -2.992 -8.925 10.098 1.00 91.50 350 ALA A C 1
ATOM 2733 O O . ALA A 1 350 ? -2.330 -9.288 11.072 1.00 91.50 350 ALA A O 1
ATOM 2734 N N . GLU A 1 351 ? -4.306 -9.173 10.013 1.00 90.88 351 GLU A N 1
ATOM 2735 C CA . GLU A 1 351 ? -5.061 -9.907 11.046 1.00 90.88 351 GLU A CA 1
ATOM 2736 C C . GLU A 1 351 ? -4.637 -11.380 11.146 1.00 90.88 351 GLU A C 1
ATOM 2738 O O . GLU A 1 351 ? -4.539 -11.910 12.252 1.00 90.88 351 GLU A O 1
ATOM 2743 N N . ASP A 1 352 ? -4.389 -12.039 10.011 1.00 90.94 352 ASP A N 1
ATOM 2744 C CA . ASP A 1 352 ? -4.093 -13.477 9.952 1.00 90.94 352 ASP A CA 1
ATOM 2745 C C . ASP A 1 352 ? -2.598 -13.824 10.094 1.00 90.94 352 ASP A C 1
ATOM 2747 O O . ASP A 1 352 ? -2.266 -15.008 10.053 1.00 90.94 352 ASP A O 1
ATOM 2751 N N . GLU A 1 353 ? -1.706 -12.833 10.214 1.00 88.31 353 GLU A N 1
ATOM 2752 C CA . GLU A 1 353 ? -0.241 -13.023 10.167 1.00 88.31 353 GLU A CA 1
ATOM 2753 C C . GLU A 1 353 ? 0.194 -13.778 8.902 1.00 88.31 353 GLU A C 1
ATOM 2755 O O . GLU A 1 353 ? 1.037 -14.678 8.930 1.00 88.31 353 GLU A O 1
ATOM 2760 N N . LYS A 1 354 ? -0.431 -13.446 7.767 1.00 89.38 354 LYS A N 1
ATOM 2761 C CA . LYS A 1 354 ? -0.081 -14.067 6.490 1.00 89.38 354 LYS A CA 1
ATOM 2762 C C . LYS A 1 354 ? 1.231 -13.510 5.970 1.00 89.38 354 LYS A C 1
ATOM 2764 O O . LYS A 1 354 ? 1.493 -12.311 6.044 1.00 89.38 354 LYS A O 1
ATOM 2769 N N . GLU A 1 355 ? 2.006 -14.419 5.400 1.00 90.31 355 GLU A N 1
ATOM 2770 C CA . GLU A 1 355 ? 3.287 -14.117 4.790 1.00 90.31 355 GLU A CA 1
ATOM 2771 C C . GLU A 1 355 ? 3.116 -13.187 3.583 1.00 90.31 355 GLU A C 1
ATOM 2773 O O . GLU A 1 355 ? 2.227 -13.375 2.748 1.00 90.31 355 GLU A O 1
ATOM 2778 N N . ILE A 1 356 ? 3.988 -12.190 3.505 1.00 92.12 356 ILE A N 1
ATOM 2779 C CA . ILE A 1 356 ? 4.177 -11.303 2.365 1.00 92.12 356 ILE A CA 1
ATOM 2780 C C . ILE A 1 356 ? 5.648 -11.359 1.959 1.00 92.12 356 ILE A C 1
ATOM 2782 O O . ILE A 1 356 ? 6.536 -11.352 2.814 1.00 92.12 356 ILE A O 1
ATOM 2786 N N . CYS A 1 357 ? 5.907 -11.445 0.659 1.00 92.25 357 CYS A N 1
ATOM 2787 C CA . CYS A 1 357 ? 7.256 -11.462 0.117 1.00 92.25 357 CYS A CA 1
ATOM 2788 C C . CYS A 1 357 ? 7.700 -10.044 -0.230 1.00 92.25 357 CYS A C 1
ATOM 2790 O O . CYS A 1 357 ? 6.886 -9.208 -0.614 1.00 92.25 357 CYS A O 1
ATOM 2792 N N . ARG A 1 358 ? 9.002 -9.797 -0.144 1.00 90.31 358 ARG A N 1
ATOM 2793 C CA . ARG A 1 358 ? 9.660 -8.575 -0.596 1.00 90.31 358 ARG A CA 1
ATOM 2794 C C . ARG A 1 358 ? 10.880 -8.946 -1.420 1.00 90.31 358 ARG A C 1
ATOM 2796 O O . ARG A 1 358 ? 11.552 -9.933 -1.123 1.00 90.31 358 ARG A O 1
ATOM 2803 N N . GLN A 1 359 ? 11.181 -8.147 -2.432 1.00 89.00 359 GLN A N 1
ATOM 2804 C CA . GLN A 1 359 ? 12.425 -8.244 -3.179 1.00 89.00 359 GLN A CA 1
ATOM 2805 C C . GLN A 1 359 ? 13.127 -6.886 -3.209 1.00 89.00 359 GLN A C 1
ATOM 2807 O O . GLN A 1 359 ? 12.499 -5.873 -3.493 1.00 89.00 359 GLN A O 1
ATOM 2812 N N . GLY A 1 360 ? 14.424 -6.866 -2.914 1.00 86.75 360 GLY A N 1
ATOM 2813 C CA . GLY A 1 360 ? 15.254 -5.666 -2.982 1.00 86.75 360 GLY A CA 1
ATOM 2814 C C . GLY A 1 360 ? 16.638 -5.969 -3.549 1.00 86.75 360 GLY A C 1
ATOM 2815 O O . GLY A 1 360 ? 17.165 -7.072 -3.391 1.00 86.75 360 GLY A O 1
ATOM 2816 N N . THR A 1 361 ? 17.242 -4.997 -4.230 1.00 83.69 361 THR A N 1
ATOM 2817 C CA . THR A 1 361 ? 18.560 -5.140 -4.871 1.00 83.69 361 THR A CA 1
ATOM 2818 C C . THR A 1 361 ? 19.670 -5.527 -3.888 1.00 83.69 361 THR A C 1
ATOM 2820 O O . THR A 1 361 ? 20.611 -6.229 -4.267 1.00 83.69 361 THR A O 1
ATOM 2823 N N . ARG A 1 362 ? 19.570 -5.133 -2.612 1.00 80.00 362 ARG A N 1
ATOM 2824 C CA . ARG A 1 362 ? 20.552 -5.453 -1.567 1.00 80.00 362 ARG A CA 1
ATOM 2825 C C . ARG A 1 362 ? 20.159 -6.662 -0.736 1.00 80.00 362 ARG A C 1
ATOM 2827 O O . ARG A 1 362 ? 21.027 -7.482 -0.439 1.00 80.00 362 ARG A O 1
ATOM 2834 N N . SER A 1 363 ? 18.890 -6.768 -0.351 1.00 77.81 363 SER A N 1
ATOM 2835 C CA . SER A 1 363 ? 18.409 -7.847 0.527 1.00 77.81 363 SER A CA 1
ATOM 2836 C C . SER A 1 363 ? 18.083 -9.151 -0.201 1.00 77.81 363 SER A C 1
ATOM 2838 O O . SER A 1 363 ? 17.980 -10.197 0.448 1.00 77.81 363 SER A O 1
ATOM 2840 N N . GLY A 1 364 ? 17.946 -9.120 -1.528 1.00 82.75 364 GLY A N 1
ATOM 2841 C CA . GLY A 1 364 ? 17.426 -10.247 -2.293 1.00 82.75 364 GLY A CA 1
ATOM 2842 C C . GLY A 1 364 ? 15.928 -10.431 -2.045 1.00 82.75 364 GLY A C 1
ATOM 2843 O O . GLY A 1 364 ? 15.210 -9.464 -1.793 1.00 82.75 364 GLY A O 1
ATOM 2844 N N . ARG A 1 365 ? 15.451 -11.680 -2.109 1.00 86.12 365 ARG A N 1
ATOM 2845 C CA . ARG A 1 365 ? 14.065 -12.037 -1.783 1.00 86.12 365 ARG A CA 1
ATOM 2846 C C . ARG A 1 365 ? 13.946 -12.465 -0.322 1.00 86.12 365 ARG A C 1
ATOM 2848 O O . ARG A 1 365 ? 14.678 -13.345 0.137 1.00 86.12 365 ARG A O 1
ATOM 2855 N N . CYS A 1 366 ? 12.999 -11.872 0.390 1.00 82.62 366 CYS A N 1
ATOM 2856 C CA . CYS A 1 366 ? 12.675 -12.191 1.772 1.00 82.62 366 CYS A CA 1
ATOM 2857 C C . CYS A 1 366 ? 11.169 -12.265 1.987 1.00 82.62 366 CYS A C 1
ATOM 2859 O O . CYS A 1 366 ? 10.380 -11.903 1.117 1.00 82.62 366 CYS A O 1
ATOM 2861 N N . SER A 1 367 ? 10.775 -12.768 3.150 1.00 85.38 367 SER A N 1
ATOM 2862 C CA . SER A 1 367 ? 9.381 -12.838 3.545 1.00 85.38 367 SER A CA 1
ATOM 2863 C C . SER A 1 367 ? 9.189 -12.388 4.985 1.00 85.38 367 SER A C 1
ATOM 2865 O O . SER A 1 367 ? 10.090 -12.506 5.822 1.00 85.38 367 SER A O 1
ATOM 2867 N N . SER A 1 368 ? 8.020 -11.814 5.245 1.00 84.75 368 SER A N 1
ATOM 2868 C CA . SER A 1 368 ? 7.651 -11.221 6.525 1.00 84.75 368 SER A CA 1
ATOM 2869 C C . SER A 1 368 ? 6.137 -11.277 6.730 1.00 84.75 368 SER A C 1
ATOM 2871 O O . SER A 1 368 ? 5.413 -11.867 5.931 1.00 84.75 368 SER A O 1
ATOM 2873 N N . THR A 1 369 ? 5.651 -10.667 7.802 1.00 89.38 369 THR A N 1
ATOM 2874 C CA . THR A 1 369 ? 4.232 -10.484 8.113 1.00 89.38 369 THR A CA 1
ATOM 2875 C C . THR A 1 369 ? 3.935 -9.005 8.300 1.00 89.38 369 THR A C 1
ATOM 2877 O O . THR A 1 369 ? 4.810 -8.240 8.699 1.00 89.38 369 THR A O 1
ATOM 2880 N N . ILE A 1 370 ? 2.704 -8.593 7.990 1.00 90.12 370 ILE A N 1
ATOM 2881 C CA . ILE A 1 370 ? 2.249 -7.219 8.227 1.00 90.12 370 ILE A CA 1
ATOM 2882 C C . ILE A 1 370 ? 1.899 -7.075 9.712 1.00 90.12 370 ILE A C 1
ATOM 2884 O O . ILE A 1 370 ? 1.011 -7.783 10.201 1.00 90.12 370 ILE A O 1
ATOM 2888 N N . TYR A 1 371 ? 2.567 -6.159 10.415 1.00 86.44 371 TYR A N 1
ATOM 2889 C CA . TYR A 1 371 ? 2.289 -5.882 11.831 1.00 86.44 371 TYR A CA 1
ATOM 2890 C C . TYR A 1 371 ? 1.564 -4.558 12.054 1.00 86.44 371 TYR A C 1
ATOM 2892 O O . TYR A 1 371 ? 0.741 -4.492 12.962 1.00 86.44 371 TYR A O 1
ATOM 2900 N N . ASP A 1 372 ? 1.784 -3.564 11.191 1.00 86.88 372 ASP A N 1
ATOM 2901 C CA . ASP A 1 372 ? 1.085 -2.280 11.230 1.00 86.88 372 ASP A CA 1
ATOM 2902 C C . ASP A 1 372 ? 0.447 -1.981 9.872 1.00 86.88 372 ASP A C 1
ATOM 2904 O O . ASP A 1 372 ? 1.025 -2.235 8.813 1.00 86.88 372 ASP A O 1
ATOM 2908 N N . PHE A 1 373 ? -0.762 -1.423 9.900 1.00 87.62 373 PHE A N 1
ATOM 2909 C CA . PHE A 1 373 ? -1.503 -1.041 8.700 1.00 87.62 373 PHE A CA 1
ATOM 2910 C C . PHE A 1 373 ? -2.197 0.308 8.895 1.00 87.62 373 PHE A C 1
ATOM 2912 O O . PHE A 1 373 ? -2.740 0.583 9.972 1.00 87.62 373 PHE A O 1
ATOM 2919 N N . ASN A 1 374 ? -2.186 1.150 7.859 1.00 83.88 374 ASN A N 1
ATOM 2920 C CA . ASN A 1 374 ? -2.815 2.466 7.887 1.00 83.88 374 ASN A CA 1
ATOM 2921 C C . ASN A 1 374 ? -3.579 2.755 6.586 1.00 83.88 374 ASN A C 1
ATOM 2923 O O . ASN A 1 374 ? -2.997 2.745 5.504 1.00 83.88 374 ASN A O 1
ATOM 2927 N N . THR A 1 375 ? -4.874 3.056 6.711 1.00 72.56 375 THR A N 1
ATOM 2928 C CA . THR A 1 375 ? -5.791 3.445 5.616 1.00 72.56 375 THR A CA 1
ATOM 2929 C C . THR A 1 375 ? -6.416 4.826 5.810 1.00 72.56 375 THR A C 1
ATOM 2931 O O . THR A 1 375 ? -7.278 5.236 5.035 1.00 72.56 375 THR A O 1
ATOM 2934 N N . ARG A 1 376 ? -5.988 5.555 6.847 1.00 60.94 376 ARG A N 1
ATOM 2935 C CA . ARG A 1 376 ? -6.685 6.698 7.457 1.00 60.94 376 ARG A CA 1
ATOM 2936 C C . ARG A 1 376 ? -7.027 7.839 6.494 1.00 60.94 376 ARG A C 1
ATOM 2938 O O . ARG A 1 376 ? -7.963 8.587 6.749 1.00 60.94 376 ARG A O 1
ATOM 2945 N N . VAL A 1 377 ? -6.248 8.055 5.440 1.00 52.78 377 VAL A N 1
ATOM 2946 C CA . VAL A 1 377 ? -6.206 9.378 4.786 1.00 52.78 377 VAL A CA 1
ATOM 2947 C C . VAL A 1 377 ? -6.802 9.396 3.385 1.00 52.78 377 VAL A C 1
ATOM 2949 O O . VAL A 1 377 ? -6.642 10.395 2.701 1.00 52.78 377 VAL A O 1
ATOM 2952 N N . ASP A 1 378 ? -7.524 8.338 3.006 1.00 63.72 378 ASP A N 1
ATOM 2953 C CA . ASP A 1 378 ? -7.920 7.929 1.643 1.00 63.72 378 ASP A CA 1
ATOM 2954 C C . ASP A 1 378 ? -7.137 6.665 1.252 1.00 63.72 378 ASP A C 1
ATOM 2956 O O . ASP A 1 378 ? -5.984 6.472 1.642 1.00 63.72 378 ASP A O 1
ATOM 2960 N N . GLU A 1 379 ? -7.775 5.797 0.468 1.00 65.50 379 GLU A N 1
ATOM 2961 C CA . GLU A 1 379 ? -7.150 4.659 -0.215 1.00 65.50 379 GLU A CA 1
ATOM 2962 C C . GLU A 1 379 ? -5.869 5.079 -0.963 1.00 65.50 379 GLU A C 1
ATOM 2964 O O . GLU A 1 379 ? -4.973 4.264 -1.141 1.00 65.50 379 GLU A O 1
ATOM 2969 N N . GLU A 1 380 ? -5.764 6.354 -1.353 1.00 78.56 380 GLU A N 1
ATOM 2970 C CA . GLU A 1 380 ? -4.586 6.993 -1.956 1.00 78.56 380 GLU A CA 1
ATOM 2971 C C . GLU A 1 380 ? -3.371 7.112 -1.028 1.00 78.56 380 GLU A C 1
ATOM 2973 O O . GLU A 1 380 ? -2.282 7.423 -1.491 1.00 78.56 380 GLU A O 1
ATOM 2978 N N . ARG A 1 381 ? -3.497 6.897 0.283 1.00 78.81 381 ARG A N 1
ATOM 2979 C CA . ARG A 1 381 ? -2.366 7.024 1.226 1.00 78.81 381 ARG A CA 1
ATOM 2980 C C . ARG A 1 381 ? -2.119 5.761 2.034 1.00 78.81 381 ARG A C 1
ATOM 2982 O O . ARG A 1 381 ? -1.478 5.812 3.082 1.00 78.81 381 ARG A O 1
ATOM 2989 N N . ALA A 1 382 ? -2.661 4.639 1.574 1.00 87.38 382 ALA A N 1
ATOM 2990 C CA . ALA A 1 382 ? -2.549 3.393 2.303 1.00 87.38 382 ALA A CA 1
ATOM 2991 C C . ALA A 1 382 ? -1.098 2.895 2.323 1.00 87.38 382 ALA A C 1
ATOM 2993 O O . ALA A 1 382 ? -0.447 2.773 1.282 1.00 87.38 382 ALA A O 1
ATOM 2994 N N . TYR A 1 383 ? -0.610 2.560 3.512 1.00 89.94 383 TYR A N 1
ATOM 2995 C CA . TYR A 1 383 ? 0.703 1.958 3.711 1.00 89.94 383 TYR A CA 1
ATOM 2996 C C . TYR A 1 383 ? 0.632 0.868 4.778 1.00 89.94 383 TYR A C 1
ATOM 2998 O O . TYR A 1 383 ? -0.310 0.784 5.572 1.00 89.94 383 TYR A O 1
ATOM 3006 N N . PHE A 1 384 ? 1.651 0.023 4.796 1.00 90.75 384 PHE A N 1
ATOM 3007 C CA . PHE A 1 384 ? 1.791 -1.047 5.768 1.00 90.75 384 PHE A CA 1
ATOM 3008 C C . PHE A 1 384 ? 3.236 -1.176 6.228 1.00 90.75 384 PHE A C 1
ATOM 3010 O O . PHE A 1 384 ? 4.151 -0.730 5.539 1.00 90.75 384 PHE A O 1
ATOM 3017 N N . GLN A 1 385 ? 3.439 -1.770 7.398 1.00 88.56 385 GLN A N 1
ATOM 3018 C CA . GLN A 1 385 ? 4.766 -2.095 7.905 1.00 88.56 385 GLN A CA 1
ATOM 3019 C C . GLN A 1 385 ? 4.897 -3.597 8.135 1.00 88.56 385 GLN A C 1
ATOM 3021 O O . GLN A 1 385 ? 3.933 -4.271 8.520 1.00 88.56 385 GLN A O 1
ATOM 3026 N N . THR A 1 386 ? 6.093 -4.119 7.886 1.00 86.44 386 THR A N 1
ATOM 3027 C CA . THR A 1 386 ? 6.401 -5.546 7.978 1.00 86.44 386 THR A CA 1
ATOM 3028 C C . THR A 1 386 ? 7.482 -5.848 9.008 1.00 86.44 386 THR A C 1
ATOM 3030 O O . THR A 1 386 ? 8.424 -5.078 9.176 1.00 86.44 386 THR A O 1
ATOM 3033 N N . ASP A 1 387 ? 7.368 -6.993 9.689 1.00 76.00 387 ASP A N 1
ATOM 3034 C CA . ASP A 1 387 ? 8.226 -7.391 10.826 1.00 76.00 387 ASP A CA 1
ATOM 3035 C C . ASP A 1 387 ? 9.711 -7.618 10.444 1.00 76.00 387 ASP A C 1
ATOM 3037 O O . ASP A 1 387 ? 10.539 -8.033 11.262 1.00 76.00 387 ASP A O 1
ATOM 3041 N N . ASP A 1 388 ? 10.082 -7.403 9.179 1.00 67.38 388 ASP A N 1
ATOM 3042 C CA . ASP A 1 388 ? 11.442 -7.562 8.690 1.00 67.38 388 ASP A CA 1
ATOM 3043 C C . ASP A 1 388 ? 12.231 -6.269 8.899 1.00 67.38 388 ASP A C 1
ATOM 3045 O O . ASP A 1 388 ? 12.176 -5.337 8.113 1.00 67.38 388 ASP A O 1
ATOM 3049 N N . HIS A 1 389 ? 13.081 -6.240 9.921 1.00 57.25 389 HIS A N 1
ATOM 3050 C CA . HIS A 1 389 ? 13.993 -5.114 10.183 1.00 57.25 389 HIS A CA 1
ATOM 3051 C C . HIS A 1 389 ? 15.182 -5.022 9.208 1.00 57.25 389 HIS A C 1
ATOM 3053 O O . HIS A 1 389 ? 16.279 -4.609 9.587 1.00 57.25 389 HIS A O 1
ATOM 3059 N N . ILE A 1 390 ? 15.033 -5.513 7.979 1.00 56.16 390 ILE A N 1
ATOM 3060 C CA . ILE A 1 390 ? 16.121 -5.556 7.000 1.00 56.16 390 ILE A CA 1
ATOM 3061 C C . ILE A 1 390 ? 15.826 -4.493 5.968 1.00 56.16 390 ILE A C 1
ATOM 3063 O O . ILE A 1 390 ? 15.391 -4.781 4.869 1.00 56.16 390 ILE A O 1
ATOM 3067 N N . THR A 1 391 ? 16.030 -3.244 6.344 1.00 58.19 391 THR A N 1
ATOM 3068 C CA . THR A 1 391 ? 16.152 -2.126 5.417 1.00 58.19 391 THR A CA 1
ATOM 3069 C C . THR A 1 391 ? 17.642 -2.013 5.089 1.00 58.19 391 THR A C 1
ATOM 3071 O O . THR A 1 391 ? 18.462 -1.575 5.897 1.00 58.19 391 THR A O 1
ATOM 3074 N N . ASP A 1 392 ? 18.057 -2.518 3.927 1.00 59.88 392 ASP A N 1
ATOM 3075 C CA . ASP A 1 392 ? 19.399 -2.230 3.427 1.00 59.88 392 ASP A CA 1
ATOM 3076 C C . ASP A 1 392 ? 19.299 -1.028 2.481 1.00 59.88 392 ASP A C 1
ATOM 3078 O O . ASP A 1 392 ? 18.470 -1.027 1.573 1.00 59.88 392 ASP A O 1
ATOM 3082 N N . ASN A 1 393 ? 20.149 -0.006 2.680 1.00 66.56 393 ASN A N 1
ATOM 3083 C CA . ASN A 1 393 ? 20.206 1.163 1.793 1.00 66.56 393 ASN A CA 1
ATOM 3084 C C . ASN A 1 393 ? 20.250 0.707 0.331 1.00 66.56 393 ASN A C 1
ATOM 3086 O O . ASN A 1 393 ? 21.212 0.061 -0.100 1.00 66.56 393 ASN A O 1
ATOM 3090 N N . GLY A 1 394 ? 19.199 1.060 -0.399 1.00 75.44 394 GLY A N 1
ATOM 3091 C CA . GLY A 1 394 ? 19.004 0.724 -1.799 1.00 75.44 394 GLY A CA 1
ATOM 3092 C C . GLY A 1 394 ? 17.934 -0.316 -2.111 1.00 75.44 394 GLY A C 1
ATOM 3093 O O . GLY A 1 394 ? 17.652 -0.569 -3.279 1.00 75.44 394 GLY A O 1
ATOM 3094 N N . ASP A 1 395 ? 17.274 -0.877 -1.103 1.00 85.81 395 ASP A N 1
ATOM 3095 C CA . ASP A 1 395 ? 16.058 -1.665 -1.328 1.00 85.81 395 ASP A CA 1
ATOM 3096 C C . ASP A 1 395 ? 14.819 -0.799 -1.594 1.00 85.81 395 ASP A C 1
ATOM 3098 O O . ASP A 1 395 ? 13.787 -1.333 -2.000 1.00 85.81 395 ASP A O 1
ATOM 3102 N N . SER A 1 396 ? 14.899 0.520 -1.381 1.00 89.12 396 SER A N 1
ATOM 3103 C CA . SER A 1 396 ? 13.825 1.466 -1.700 1.00 89.12 396 SER A CA 1
ATOM 3104 C C . SER A 1 396 ? 13.328 1.287 -3.129 1.00 89.12 396 SER A C 1
ATOM 3106 O O . SER A 1 396 ? 14.119 1.060 -4.042 1.00 89.12 396 SER A O 1
ATOM 3108 N N . GLY A 1 397 ? 12.011 1.333 -3.300 1.00 91.25 397 GLY A N 1
ATOM 3109 C CA . GLY A 1 397 ? 11.342 1.013 -4.554 1.00 91.25 397 GLY A CA 1
ATOM 3110 C C . GLY A 1 397 ? 11.200 -0.487 -4.821 1.00 91.25 397 GLY A C 1
ATOM 3111 O O . GLY A 1 397 ? 10.601 -0.859 -5.820 1.00 91.25 397 GLY A O 1
ATOM 3112 N N . GLY A 1 398 ? 11.692 -1.367 -3.945 1.00 92.88 398 GLY A N 1
ATOM 3113 C CA . GLY A 1 398 ? 11.591 -2.819 -4.109 1.00 92.88 398 GLY A CA 1
ATOM 3114 C C . GLY A 1 398 ? 10.152 -3.338 -3.996 1.00 92.88 398 GLY A C 1
ATOM 3115 O O . GLY A 1 398 ? 9.372 -2.815 -3.195 1.00 92.88 398 GLY A O 1
ATOM 3116 N N . PRO A 1 399 ? 9.755 -4.359 -4.776 1.00 95.12 399 PRO A N 1
ATOM 3117 C CA . PRO A 1 399 ? 8.385 -4.849 -4.762 1.00 95.12 399 PRO A CA 1
ATOM 3118 C C . PRO A 1 399 ? 8.090 -5.712 -3.530 1.00 95.12 399 PRO A C 1
ATOM 3120 O O . PRO A 1 399 ? 8.844 -6.627 -3.191 1.00 95.12 399 PRO A O 1
ATOM 3123 N N . TYR A 1 400 ? 6.926 -5.485 -2.926 1.00 95.81 400 TYR A N 1
ATOM 3124 C CA . TYR A 1 400 ? 6.240 -6.442 -2.061 1.00 95.81 400 TYR A CA 1
ATOM 3125 C C . TYR A 1 400 ? 5.172 -7.184 -2.844 1.00 95.81 400 TYR A C 1
ATOM 3127 O O . TYR A 1 400 ? 4.389 -6.559 -3.554 1.00 95.81 400 TYR A O 1
ATOM 3135 N N . PHE A 1 401 ? 5.065 -8.492 -2.672 1.00 96.38 401 PHE A N 1
ATOM 3136 C CA . PHE A 1 401 ? 4.120 -9.305 -3.424 1.00 96.38 401 PHE A CA 1
ATOM 3137 C C . PHE A 1 401 ? 3.631 -10.512 -2.628 1.00 96.38 401 PHE A C 1
ATOM 3139 O O . PHE A 1 401 ? 4.221 -10.912 -1.623 1.00 96.38 401 PHE A O 1
ATOM 3146 N N . ILE A 1 402 ? 2.536 -11.102 -3.097 1.00 95.81 402 ILE A N 1
ATOM 3147 C CA . ILE A 1 402 ? 2.008 -12.372 -2.595 1.00 95.81 402 ILE A CA 1
ATOM 3148 C C . ILE A 1 402 ? 1.795 -13.332 -3.754 1.00 95.81 402 ILE A C 1
ATOM 3150 O O . ILE A 1 402 ? 1.551 -12.904 -4.880 1.00 95.81 402 ILE A O 1
ATOM 3154 N N . ASN A 1 403 ? 1.819 -14.630 -3.470 1.00 94.19 403 ASN A N 1
ATOM 3155 C CA . ASN A 1 403 ? 1.435 -15.630 -4.460 1.00 94.19 403 ASN A CA 1
ATOM 3156 C C . ASN A 1 403 ? -0.034 -15.453 -4.856 1.00 94.19 403 ASN A C 1
ATOM 3158 O O . ASN A 1 403 ? -0.894 -15.175 -4.012 1.00 94.19 403 ASN A O 1
ATOM 3162 N N . HIS A 1 404 ? -0.321 -15.645 -6.139 1.00 93.56 404 HIS A N 1
ATOM 3163 C CA . HIS A 1 404 ? -1.681 -15.655 -6.648 1.00 93.56 404 HIS A CA 1
ATOM 3164 C C . HIS A 1 404 ? -2.474 -16.784 -5.962 1.00 93.56 404 HIS A C 1
ATOM 3166 O O . HIS A 1 404 ? -2.006 -17.924 -5.925 1.00 93.56 404 HIS A O 1
ATOM 3172 N N . PRO A 1 405 ? -3.677 -16.514 -5.420 1.00 89.06 405 PRO A N 1
ATOM 3173 C CA . PRO A 1 405 ? -4.402 -17.477 -4.585 1.00 89.06 405 PRO A CA 1
ATOM 3174 C C . PRO A 1 405 ? -4.800 -18.760 -5.328 1.00 89.06 405 PRO A C 1
ATOM 3176 O O . PRO A 1 405 ? -4.904 -19.816 -4.708 1.00 89.06 405 PRO A O 1
ATOM 3179 N N . ASP A 1 406 ? -5.015 -18.659 -6.642 1.00 89.19 406 ASP A N 1
ATOM 3180 C CA . ASP A 1 406 ? -5.527 -19.750 -7.479 1.00 89.19 406 ASP A CA 1
ATOM 3181 C C . ASP A 1 406 ? -4.533 -20.235 -8.555 1.00 89.19 406 ASP A C 1
ATOM 3183 O O . ASP A 1 406 ? -4.889 -21.096 -9.359 1.00 89.19 406 ASP A O 1
ATOM 3187 N N . ASN A 1 407 ? -3.314 -19.677 -8.623 1.00 86.75 407 ASN A N 1
ATOM 3188 C CA . ASN A 1 407 ? -2.359 -19.998 -9.692 1.00 86.75 407 ASN A CA 1
ATOM 3189 C C . ASN A 1 407 ? -0.914 -20.019 -9.176 1.00 86.75 407 ASN A C 1
ATOM 3191 O O . ASN A 1 407 ? -0.281 -18.977 -9.004 1.00 86.75 407 ASN A O 1
ATOM 3195 N N . ASP A 1 408 ? -0.405 -21.224 -8.926 1.00 84.69 408 ASP A N 1
ATOM 3196 C CA . ASP A 1 408 ? 0.967 -21.425 -8.467 1.00 84.69 408 ASP A CA 1
ATOM 3197 C C . ASP A 1 408 ? 1.965 -20.892 -9.507 1.00 84.69 408 ASP A C 1
ATOM 3199 O O . ASP A 1 408 ? 1.911 -21.243 -10.686 1.00 84.69 408 ASP A O 1
ATOM 3203 N N . GLY A 1 409 ? 2.911 -20.068 -9.054 1.00 86.00 409 GLY A N 1
ATOM 3204 C CA . GLY A 1 409 ? 3.929 -19.464 -9.914 1.00 86.00 409 GLY A CA 1
ATOM 3205 C C . GLY A 1 409 ? 3.517 -18.139 -10.554 1.00 86.00 409 GLY A C 1
ATOM 3206 O O . GLY A 1 409 ? 4.226 -17.674 -11.434 1.00 86.00 409 GLY A O 1
ATOM 3207 N N . GLN A 1 410 ? 2.409 -17.524 -10.131 1.00 92.38 410 GLN A N 1
ATOM 3208 C CA . GLN A 1 410 ? 2.087 -16.122 -10.424 1.00 92.38 410 GLN A CA 1
ATOM 3209 C C . GLN A 1 410 ? 2.018 -15.320 -9.125 1.00 92.38 410 GLN A C 1
ATOM 3211 O O . GLN A 1 410 ? 1.731 -15.879 -8.062 1.00 92.38 410 GLN A O 1
ATOM 3216 N N . VAL A 1 411 ? 2.240 -14.008 -9.201 1.00 95.31 411 VAL A N 1
ATOM 3217 C CA . VAL A 1 411 ? 2.212 -13.127 -8.027 1.00 95.31 411 VAL A CA 1
ATOM 3218 C C . VAL A 1 411 ? 1.347 -11.888 -8.238 1.00 95.31 411 VAL A C 1
ATOM 3220 O O . VAL A 1 411 ? 1.081 -11.454 -9.360 1.00 95.31 411 VAL A O 1
ATOM 3223 N N . LEU A 1 412 ? 0.904 -11.311 -7.124 1.00 97.31 412 LEU A N 1
ATOM 3224 C CA . LEU A 1 412 ? 0.175 -10.051 -7.062 1.00 97.31 412 LEU A CA 1
ATOM 3225 C C . LEU A 1 412 ? 1.022 -8.995 -6.355 1.00 97.31 412 LEU A C 1
ATOM 3227 O O . LEU A 1 412 ? 1.549 -9.246 -5.270 1.00 97.31 412 LEU A O 1
ATOM 3231 N N . ALA A 1 413 ? 1.098 -7.806 -6.946 1.00 97.75 413 ALA A N 1
ATOM 3232 C CA . ALA A 1 413 ? 1.758 -6.637 -6.387 1.00 97.75 413 ALA A CA 1
ATOM 3233 C C . ALA A 1 413 ? 1.028 -6.148 -5.131 1.00 97.75 413 ALA A C 1
ATOM 3235 O O . ALA A 1 413 ? -0.145 -5.787 -5.185 1.00 97.75 413 ALA A O 1
ATOM 3236 N N . ALA A 1 414 ? 1.713 -6.129 -3.995 1.00 96.69 414 ALA A N 1
ATOM 3237 C CA . ALA A 1 414 ? 1.159 -5.750 -2.700 1.00 96.69 414 ALA A CA 1
ATOM 3238 C C . ALA A 1 414 ? 1.597 -4.349 -2.259 1.00 96.69 414 ALA A C 1
ATOM 3240 O O . ALA A 1 414 ? 0.787 -3.583 -1.737 1.00 96.69 414 ALA A O 1
ATOM 3241 N N . GLY A 1 415 ? 2.853 -3.981 -2.506 1.00 95.56 415 GLY A N 1
ATOM 3242 C CA . GLY A 1 415 ? 3.381 -2.683 -2.102 1.00 95.56 415 GLY A CA 1
ATOM 3243 C C . GLY A 1 415 ? 4.745 -2.361 -2.688 1.00 95.56 415 GLY A C 1
ATOM 3244 O O . GLY A 1 415 ? 5.376 -3.199 -3.327 1.00 95.56 415 GLY A O 1
ATOM 3245 N N . ILE A 1 416 ? 5.183 -1.132 -2.462 1.00 94.81 416 ILE A N 1
ATOM 3246 C CA . ILE A 1 416 ? 6.460 -0.581 -2.908 1.00 94.81 416 ILE A CA 1
ATOM 3247 C C . ILE A 1 416 ? 7.244 -0.217 -1.657 1.00 94.81 416 ILE A C 1
ATOM 3249 O O . ILE A 1 416 ? 6.742 0.522 -0.809 1.00 94.81 416 ILE A O 1
ATOM 3253 N N . HIS A 1 417 ? 8.446 -0.769 -1.518 1.00 91.81 417 HIS A N 1
ATOM 3254 C CA . HIS A 1 417 ? 9.256 -0.592 -0.326 1.00 91.81 417 HIS A CA 1
ATOM 3255 C C . HIS A 1 417 ? 9.705 0.855 -0.163 1.00 91.81 417 HIS A C 1
ATOM 3257 O O . HIS A 1 417 ? 10.303 1.446 -1.063 1.00 91.81 417 HIS A O 1
ATOM 3263 N N . TYR A 1 418 ? 9.470 1.377 1.031 1.00 86.12 418 TYR A N 1
ATOM 3264 C CA . TYR A 1 418 ? 10.062 2.595 1.534 1.00 86.12 418 TYR A CA 1
ATOM 3265 C C . TYR A 1 418 ? 11.115 2.205 2.570 1.00 86.12 418 TYR A C 1
ATOM 3267 O O . TYR A 1 418 ? 10.790 1.825 3.697 1.00 86.12 418 TYR A O 1
ATOM 3275 N N . GLY A 1 419 ? 12.380 2.269 2.159 1.00 70.69 419 GLY A N 1
ATOM 3276 C CA . GLY A 1 419 ? 13.521 2.116 3.046 1.00 70.69 419 GLY A CA 1
ATOM 3277 C C . GLY A 1 419 ? 14.092 3.492 3.358 1.00 70.69 419 GLY A C 1
ATOM 3278 O O . GLY A 1 419 ? 15.034 3.901 2.677 1.00 70.69 419 GLY A O 1
ATOM 3279 N N . PRO A 1 420 ? 13.555 4.245 4.336 1.00 61.38 420 PRO A N 1
ATOM 3280 C CA . PRO A 1 420 ? 14.260 5.434 4.784 1.00 61.38 420 PRO A CA 1
ATOM 3281 C C . PRO A 1 420 ? 15.620 4.979 5.316 1.00 61.38 420 PRO A C 1
ATOM 3283 O O . PRO A 1 420 ? 15.738 3.893 5.889 1.00 61.38 420 PRO A O 1
ATOM 3286 N N . GLU A 1 421 ? 16.652 5.797 5.116 1.00 52.88 421 GLU A N 1
ATOM 3287 C CA . GLU A 1 421 ? 18.047 5.394 5.346 1.00 52.88 421 GLU A CA 1
ATOM 3288 C C . GLU A 1 421 ? 18.352 4.929 6.786 1.00 52.88 421 GLU A C 1
ATOM 3290 O O . GLU A 1 421 ? 19.417 4.357 7.020 1.00 52.88 421 GLU A O 1
ATOM 3295 N N . ASP A 1 422 ? 17.407 5.090 7.722 1.00 54.53 422 ASP A N 1
ATOM 3296 C CA . ASP A 1 422 ? 17.584 4.865 9.154 1.00 54.53 422 ASP A CA 1
ATOM 3297 C C . ASP A 1 422 ? 16.351 4.283 9.894 1.00 54.53 422 ASP A C 1
ATOM 3299 O O . ASP A 1 422 ? 16.317 4.334 11.127 1.00 54.53 422 ASP A O 1
ATOM 3303 N N . SER A 1 423 ? 15.326 3.727 9.218 1.00 54.16 423 SER A N 1
ATOM 3304 C CA . SER A 1 423 ? 14.239 3.042 9.953 1.00 54.16 423 SER A CA 1
ATOM 3305 C C . SER A 1 423 ? 14.573 1.585 10.248 1.00 54.16 423 SER A C 1
ATOM 3307 O O . SER A 1 423 ? 15.010 0.821 9.388 1.00 54.16 423 SER A O 1
ATOM 3309 N N . ILE A 1 424 ? 14.282 1.181 11.485 1.00 52.72 424 ILE A N 1
ATOM 3310 C CA . ILE A 1 424 ? 14.166 -0.231 11.864 1.00 52.72 424 ILE A CA 1
ATOM 3311 C C . ILE A 1 424 ? 12.913 -0.883 11.265 1.00 52.72 424 ILE A C 1
ATOM 3313 O O . ILE A 1 424 ? 12.851 -2.106 11.174 1.00 52.72 424 ILE A O 1
ATOM 3317 N N . ASP A 1 425 ? 11.939 -0.081 10.846 1.00 65.25 425 ASP A N 1
ATOM 3318 C CA . ASP A 1 425 ? 10.667 -0.550 10.313 1.00 65.25 425 ASP A CA 1
ATOM 3319 C C . ASP A 1 425 ? 10.724 -0.601 8.791 1.00 65.25 425 ASP A C 1
ATOM 3321 O O . ASP A 1 425 ? 11.011 0.408 8.143 1.00 65.25 425 ASP A O 1
ATOM 3325 N N . SER A 1 426 ? 10.410 -1.756 8.211 1.00 76.50 426 SER A N 1
ATOM 3326 C CA . SER A 1 426 ? 10.189 -1.863 6.774 1.00 76.50 426 SER A CA 1
ATOM 3327 C C . SER A 1 426 ? 8.793 -1.354 6.449 1.00 76.50 426 SER A C 1
ATOM 3329 O O . SER A 1 426 ? 7.799 -2.004 6.771 1.00 76.50 426 SER A O 1
ATOM 3331 N N . ILE A 1 427 ? 8.721 -0.179 5.830 1.00 86.25 427 ILE A N 1
ATOM 3332 C CA . ILE A 1 427 ? 7.467 0.444 5.412 1.00 86.25 427 ILE A CA 1
ATOM 3333 C C . ILE A 1 427 ? 7.250 0.131 3.933 1.00 86.25 427 ILE A C 1
ATOM 3335 O O . ILE A 1 427 ? 8.195 0.058 3.148 1.00 86.25 427 ILE A O 1
ATOM 3339 N N . ALA A 1 428 ? 6.000 -0.054 3.536 1.00 89.31 428 ALA A N 1
ATOM 3340 C CA . ALA A 1 428 ? 5.624 -0.212 2.148 1.00 89.31 428 ALA A CA 1
ATOM 3341 C C . ALA A 1 428 ? 4.383 0.612 1.838 1.00 89.31 428 ALA A C 1
ATOM 3343 O O . ALA A 1 428 ? 3.366 0.525 2.530 1.00 89.31 428 ALA A O 1
ATOM 3344 N N . TYR A 1 429 ? 4.456 1.379 0.761 1.00 90.50 429 TYR A N 1
ATOM 3345 C CA . TYR A 1 429 ? 3.300 2.059 0.209 1.00 90.50 429 TYR A CA 1
ATOM 3346 C C . TYR A 1 429 ? 2.467 1.058 -0.600 1.00 90.50 429 TYR A C 1
ATOM 3348 O O . TYR A 1 429 ? 3.016 0.293 -1.396 1.00 90.50 429 TYR A O 1
ATOM 3356 N N . ALA A 1 430 ? 1.156 0.989 -0.367 1.00 92.75 430 ALA A N 1
ATOM 3357 C CA . ALA A 1 430 ? 0.325 -0.056 -0.958 1.00 92.75 430 ALA A CA 1
ATOM 3358 C C . ALA A 1 430 ? 0.256 0.087 -2.487 1.00 92.75 430 ALA A C 1
ATOM 3360 O O . ALA A 1 430 ? 0.012 1.168 -3.018 1.00 92.75 430 ALA A O 1
ATOM 3361 N N . ALA A 1 431 ? 0.404 -1.021 -3.215 1.00 94.12 431 ALA A N 1
ATOM 3362 C CA . ALA A 1 431 ? 0.451 -0.989 -4.678 1.00 94.12 431 ALA A CA 1
ATOM 3363 C C . ALA A 1 431 ? -0.866 -0.472 -5.292 1.00 94.12 431 ALA A C 1
ATOM 3365 O O . ALA A 1 431 ? -0.845 0.297 -6.248 1.00 94.12 431 ALA A O 1
ATOM 3366 N N . ALA A 1 432 ? -2.013 -0.815 -4.696 1.00 92.44 432 ALA A N 1
ATOM 3367 C CA . ALA A 1 432 ? -3.312 -0.278 -5.109 1.00 92.44 432 ALA A CA 1
ATOM 3368 C C . ALA A 1 432 ? -3.442 1.240 -4.870 1.00 92.44 432 ALA A C 1
ATOM 3370 O O . ALA A 1 432 ? -4.138 1.917 -5.624 1.00 92.44 432 ALA A O 1
ATOM 3371 N N . ALA A 1 433 ? -2.771 1.778 -3.845 1.00 90.38 433 ALA A N 1
ATOM 3372 C CA . ALA A 1 433 ? -2.728 3.217 -3.592 1.00 90.38 433 ALA A CA 1
ATOM 3373 C C . ALA A 1 433 ? -1.876 3.930 -4.655 1.00 90.38 433 ALA A C 1
ATOM 3375 O O . ALA A 1 433 ? -2.310 4.937 -5.210 1.00 90.38 433 ALA A O 1
ATOM 3376 N N . ALA A 1 434 ? -0.728 3.346 -5.021 1.00 91.88 434 ALA A N 1
ATOM 3377 C CA . ALA A 1 434 ? 0.148 3.849 -6.083 1.00 91.88 434 ALA A CA 1
ATOM 3378 C C . ALA A 1 434 ? -0.535 3.959 -7.444 1.00 91.88 434 ALA A C 1
ATOM 3380 O O . ALA A 1 434 ? -0.403 4.984 -8.110 1.00 91.88 434 ALA A O 1
ATOM 3381 N N . GLU A 1 435 ? -1.305 2.943 -7.835 1.00 92.69 435 GLU A N 1
ATOM 3382 C CA . GLU A 1 435 ? -2.104 2.991 -9.065 1.00 92.69 435 GLU A CA 1
ATOM 3383 C C . GLU A 1 435 ? -3.083 4.162 -9.076 1.00 92.69 435 GLU A C 1
ATOM 3385 O O . GLU A 1 435 ? -3.255 4.818 -10.101 1.00 92.69 435 GLU A O 1
ATOM 3390 N N . LYS A 1 436 ? -3.717 4.437 -7.932 1.00 90.31 436 LYS A N 1
ATOM 3391 C CA . LYS A 1 436 ? -4.707 5.505 -7.801 1.00 90.31 436 LYS A CA 1
ATOM 3392 C C . LYS A 1 436 ? -4.055 6.886 -7.836 1.00 90.31 436 LYS A C 1
ATOM 3394 O O . LYS A 1 436 ? -4.524 7.739 -8.582 1.00 90.31 436 LYS A O 1
ATOM 3399 N N . VAL A 1 437 ? -2.975 7.084 -7.076 1.00 89.75 437 VAL A N 1
ATOM 3400 C CA . VAL A 1 437 ? -2.279 8.376 -6.970 1.00 89.75 437 VAL A CA 1
ATOM 3401 C C . VAL A 1 437 ? -1.636 8.793 -8.286 1.00 89.75 437 VAL A C 1
ATOM 3403 O O . VAL A 1 437 ? -1.808 9.934 -8.698 1.00 89.75 437 VAL A O 1
ATOM 3406 N N . LEU A 1 438 ? -0.942 7.874 -8.961 1.00 88.94 438 LEU A N 1
ATOM 3407 C CA . LEU A 1 438 ? -0.274 8.172 -10.233 1.00 88.94 438 LEU A CA 1
ATOM 3408 C C . LEU A 1 438 ? -1.178 7.931 -11.453 1.00 88.94 438 LEU A C 1
ATOM 3410 O O . LEU A 1 438 ? -0.773 8.176 -12.582 1.00 88.94 438 LEU A O 1
ATOM 3414 N N . ASN A 1 439 ? -2.406 7.436 -11.251 1.00 91.50 439 ASN A N 1
ATOM 3415 C CA . ASN A 1 439 ? -3.334 7.067 -12.326 1.00 91.50 439 ASN A CA 1
ATOM 3416 C C . ASN A 1 439 ? -2.713 6.080 -13.347 1.00 91.50 439 ASN A C 1
ATOM 3418 O O . ASN A 1 439 ? -2.864 6.221 -14.562 1.00 91.50 439 ASN A O 1
ATOM 3422 N N . VAL A 1 440 ? -2.039 5.048 -12.833 1.00 91.50 440 VAL A N 1
ATOM 3423 C CA . VAL A 1 440 ? -1.364 3.994 -13.612 1.00 91.50 440 VAL A CA 1
ATOM 3424 C C . VAL A 1 440 ? -1.934 2.613 -13.295 1.00 91.50 440 VAL A C 1
ATOM 3426 O O . VAL A 1 440 ? -2.692 2.436 -12.343 1.00 91.50 440 VAL A O 1
ATOM 3429 N N . MET A 1 441 ? -1.561 1.605 -14.082 1.00 92.88 441 MET A N 1
ATOM 3430 C CA . MET A 1 441 ? -2.017 0.230 -13.895 1.00 92.88 441 MET A CA 1
ATOM 3431 C C . MET A 1 441 ? -0.848 -0.754 -13.898 1.00 92.88 441 MET A C 1
ATOM 3433 O O . MET A 1 441 ? -0.155 -0.873 -14.899 1.00 92.88 441 MET A O 1
ATOM 3437 N N . ILE A 1 442 ? -0.655 -1.513 -12.820 1.00 92.69 442 ILE A N 1
ATOM 3438 C CA . ILE A 1 442 ? 0.361 -2.573 -12.753 1.00 92.69 442 ILE A CA 1
ATOM 3439 C C . ILE A 1 442 ? 0.018 -3.716 -13.720 1.00 92.69 442 ILE A C 1
ATOM 3441 O O . ILE A 1 442 ? -1.126 -4.169 -13.820 1.00 92.69 442 ILE A O 1
ATOM 3445 N N . SER A 1 443 ? 1.007 -4.168 -14.476 1.00 82.31 443 SER A N 1
ATOM 3446 C CA . SER A 1 443 ? 0.834 -5.172 -15.527 1.00 82.31 443 SER A CA 1
ATOM 3447 C C . SER A 1 443 ? 1.323 -6.547 -15.140 1.00 82.31 443 SER A C 1
ATOM 3449 O O . SER A 1 443 ? 2.187 -6.647 -14.248 1.00 82.31 443 SER A O 1
#

Mean predicted aligned error: 8.32 Å

Nearest PDB structures (foldseek):
  2ql8-assembly1_B  TM=2.643E-01  e=2.358E-01  Lacticaseibacillus paracasei ATCC 334
  5ugh-assembly2_D  TM=2.451E-01  e=1.795E+00  Homo sapiens
  1o90-assembly1_A  TM=2.672E-01  e=4.426E+00  Rattus norvegicus
  3v39-assembly1_A  TM=1.330E-01  e=1.280E+00  Bdellovibrio bacteriovorus

Radius of gyration: 22.3 Å; Cα contacts (8 Å, |Δi|>4): 1044; chains: 1; bounding box: 63×55×55 Å

Solvent-accessible surface area (backbone atoms only — not comparable to full-atom values): 23515 Å² total; per-residue (Å²): 138,73,46,43,78,56,51,63,69,45,56,69,72,59,43,51,51,49,39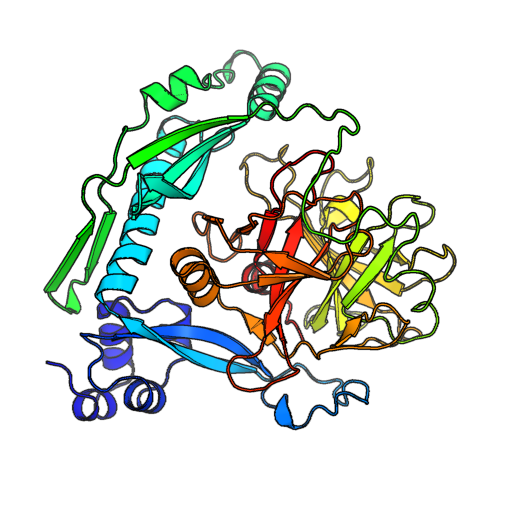,53,29,63,68,38,50,71,72,34,63,77,68,64,46,57,68,54,50,44,71,72,37,77,41,60,85,56,31,37,63,39,35,43,24,42,30,36,71,60,55,86,72,61,52,88,89,54,68,79,91,66,97,62,82,82,55,70,42,79,43,71,48,68,42,48,38,70,59,49,46,51,55,48,6,50,51,43,26,38,49,55,55,45,53,48,31,50,76,72,71,37,41,52,38,37,48,68,30,45,29,68,46,76,59,89,94,41,78,42,66,27,35,36,33,43,27,39,50,43,59,43,52,53,51,63,72,73,49,60,85,90,77,60,73,76,72,50,67,68,55,53,59,69,74,48,64,65,46,39,62,10,59,43,75,19,84,80,62,75,40,74,53,59,44,76,65,37,35,41,47,81,46,79,43,74,72,66,93,69,88,81,87,88,84,88,75,95,53,72,72,84,54,100,54,62,42,31,42,85,58,46,79,66,67,46,46,38,16,22,21,30,29,20,45,78,84,46,92,62,44,26,8,28,16,48,28,26,37,31,87,79,51,92,86,47,50,43,28,33,33,27,30,18,71,77,57,53,53,98,83,46,93,47,38,72,66,34,47,65,43,56,35,22,32,73,67,76,81,42,73,38,26,30,27,66,45,46,47,49,44,56,79,86,47,91,60,53,54,75,40,55,34,21,35,26,34,45,36,90,91,43,47,66,29,43,21,30,52,29,79,86,53,54,68,46,46,35,33,37,17,31,28,28,68,59,35,54,56,54,25,38,76,66,58,37,75,36,35,36,30,15,12,48,56,32,75,43,71,34,29,37,53,34,43,39,58,87,80,42,67,62,48,22,32,38,29,33,76,43,63,74,55,45,87,24,22,26,2,5,28,23,32,37,72,37,94,89,41,91,72,33,26,23,35,40,20,32,24,44,46,61,94,72,49,65,61,28,34,24,39,25,35,52,13,50,27,60,68,71,61,36,41,68,60

InterPro domains:
  IPR009003 Peptidase S1, PA clan [SSF50494] (247-420)

Foldseek 3Di:
DQFLVNLVPDDLVVNLLVLVLLVADPVCSVAPDSVNVSVQDRDSNFKHKHWFFKFFPCPVVDDLADFDPDLDAGDIDTDIHIDTPVLVQQLQQLVQQLLVQLVLCVVVVNQLFKHWWWFWDDDPPDIAIATEIEGEPQLLVVQQVPDDPVVRDNDDLVRSVVSGDQFDKGWDHGPVVRDIDTDGGRGYHYHYDYDDPDDDDDDDDDFDPFDVAFQAADLCLPAEDEFQHWKAAQPDPFIAGWHFWWAQPPDPAGRIWTKFFCVRLDDPPDPDQVVSFQGWMAGNVNVGTFFGWHGFDQDDSVDRRNADPTMTITDGDPVYHYHQFHADSVSDGFFGAGTAGDPRNLSVQLVVQNKKWWHHRGRGIDIFGWRIWDCNPHLLRTKTWTPDLDQDRHHGNIWIWDADPPDPRHIHTAFGWDRDVGDSITMTGGPSSNCVNSVITGD

Secondary structure (DSSP, 8-state):
---HHHHHTS-HHHHHHHHHHTT--HHHHHH--HHHHHHH-S-TTTEEEEEEEEEETTTTT--TTS-----SPPPEEEEEEEEEHHHHHHHHHHHHHHHHHHHHHHHTT-TTTEEEEEEEEEETTEEEEEEEEEEEHHHHHHHHHHS-TTT-----HHHHHHHS-SEEEEEEEETTTTEEEEEEEEEEEEEEE------------SSPP--SS-SSSTTTTSS-EEET-EEEETT-S--EE---EEE-TT-SS-SEEEEE-STTT--TT-SSGGGGTTPEEEETTTTEEEEEEEEEEEE-TTSTT---EEEEEEE--TTS-EEEEEEPTTSSEEEEEEEEE-HHHHHHHHHHT-EEEEEETTTEEEEEEEEEEE-TT-GGG-EEEES-----TT-TTPEEEEE-TTSTT-EEEEEEEE--TT-SSEEEEEHHHHHHHHT-EE-